Protein AF-0000000084990864 (afdb_homodimer)

Structure (mmCIF, N/CA/C/O backbone):
data_AF-0000000084990864-model_v1
#
loop_
_entity.id
_entity.type
_entity.pdbx_description
1 polymer 'Phospholipase D/Transphosphatidylase-like enzyme'
#
loop_
_atom_site.group_PDB
_atom_site.id
_atom_site.type_symbol
_atom_site.label_atom_id
_atom_site.label_alt_id
_atom_site.label_comp_id
_atom_site.label_asym_id
_atom_site.label_entity_id
_atom_site.label_seq_id
_atom_site.pdbx_PDB_ins_code
_atom_site.Cartn_x
_atom_site.Cartn_y
_atom_site.Cartn_z
_atom_site.occupancy
_atom_site.B_iso_or_equiv
_atom_site.auth_seq_id
_atom_site.auth_comp_id
_atom_site.auth_asym_id
_atom_site.auth_atom_id
_atom_site.pdbx_PDB_model_num
ATOM 1 N N . MET A 1 1 ? 20.703 5.156 -10.234 1 87.62 1 MET A N 1
ATOM 2 C CA . MET A 1 1 ? 19.312 5.258 -9.773 1 87.62 1 MET A CA 1
ATOM 3 C C . MET A 1 1 ? 18.391 5.691 -10.914 1 87.62 1 MET A C 1
ATOM 5 O O . MET A 1 1 ? 18.688 6.656 -11.617 1 87.62 1 MET A O 1
ATOM 9 N N . TYR A 1 2 ? 17.359 4.883 -11.141 1 89.88 2 TYR A N 1
ATOM 10 C CA . TYR A 1 2 ? 16.344 5.211 -12.133 1 89.88 2 TYR A CA 1
ATOM 11 C C . TYR A 1 2 ? 15 5.492 -11.453 1 89.88 2 TYR A C 1
ATOM 13 O O . TYR A 1 2 ? 14.594 4.762 -10.547 1 89.88 2 TYR A O 1
ATOM 21 N N . LEU A 1 3 ? 14.414 6.605 -11.844 1 92.81 3 LEU A N 1
ATOM 22 C CA . LEU A 1 3 ? 13.117 7.008 -11.312 1 92.81 3 LEU A CA 1
ATOM 23 C C . LEU A 1 3 ? 12.141 7.312 -12.445 1 92.81 3 LEU A C 1
ATOM 25 O O . LEU A 1 3 ? 12.438 8.117 -13.336 1 92.81 3 LEU A O 1
ATOM 29 N N . GLY A 1 4 ? 11.008 6.59 -12.461 1 90.5 4 GLY A N 1
ATOM 30 C CA . GLY A 1 4 ? 10.016 6.816 -13.5 1 90.5 4 GLY A CA 1
ATOM 31 C C . GLY A 1 4 ? 9.055 5.652 -13.68 1 90.5 4 GLY A C 1
ATOM 32 O O . GLY A 1 4 ? 9.18 4.633 -13.008 1 90.5 4 GLY A O 1
ATOM 33 N N . LYS A 1 5 ? 8.125 5.852 -14.594 1 90.62 5 LYS A N 1
ATOM 34 C CA . LYS A 1 5 ? 7.227 4.77 -14.984 1 90.62 5 LYS A CA 1
ATOM 35 C C . LYS A 1 5 ? 7.977 3.672 -15.734 1 90.62 5 LYS A C 1
ATOM 37 O O . LYS A 1 5 ? 8.773 3.961 -16.625 1 90.62 5 LYS A O 1
ATOM 42 N N . GLY A 1 6 ? 7.809 2.42 -15.242 1 89.38 6 GLY A N 1
ATOM 43 C CA . GLY A 1 6 ? 8.477 1.312 -15.898 1 89.38 6 GLY A CA 1
ATOM 44 C C . GLY A 1 6 ? 9.93 1.153 -15.477 1 89.38 6 GLY A C 1
ATOM 45 O O . GLY A 1 6 ? 10.664 0.36 -16.062 1 89.38 6 GLY A O 1
ATOM 46 N N . ALA A 1 7 ? 10.328 1.92 -14.508 1 89 7 ALA A N 1
ATOM 47 C CA . ALA A 1 7 ? 11.719 1.875 -14.055 1 89 7 ALA A CA 1
ATOM 48 C C . ALA A 1 7 ? 12.109 0.469 -13.609 1 89 7 ALA A C 1
ATOM 50 O O . ALA A 1 7 ? 13.242 0.03 -13.828 1 89 7 ALA A O 1
ATOM 51 N N . ALA A 1 8 ? 11.172 -0.271 -13.125 1 90.94 8 ALA A N 1
ATOM 52 C CA . ALA A 1 8 ? 11.469 -1.571 -12.523 1 90.94 8 ALA A CA 1
ATOM 53 C C . ALA A 1 8 ? 11.406 -2.682 -13.57 1 90.94 8 ALA A C 1
ATOM 55 O O . ALA A 1 8 ? 11.547 -3.861 -13.242 1 90.94 8 ALA A O 1
ATOM 56 N N . SER A 1 9 ? 11.281 -2.322 -14.859 1 91.5 9 SER A N 1
ATOM 57 C CA . SER A 1 9 ? 11.242 -3.314 -15.93 1 91.5 9 SER A CA 1
ATOM 58 C C . SER A 1 9 ? 12.578 -4.051 -16.047 1 91.5 9 SER A C 1
ATOM 60 O O . SER A 1 9 ? 12.617 -5.191 -16.516 1 91.5 9 SER A O 1
ATOM 62 N N . ILE A 1 10 ? 13.594 -3.439 -15.602 1 93.44 10 ILE A N 1
ATOM 63 C CA . ILE A 1 10 ? 14.922 -4.039 -15.648 1 93.44 10 ILE A CA 1
ATOM 64 C C . ILE A 1 10 ? 14.961 -5.285 -14.773 1 93.44 10 ILE A C 1
ATOM 66 O O . ILE A 1 10 ? 15.68 -6.242 -15.07 1 93.44 10 ILE A O 1
ATOM 70 N N . ILE A 1 11 ? 14.227 -5.281 -13.711 1 95.25 11 ILE A N 1
ATOM 71 C CA . ILE A 1 11 ? 14.164 -6.418 -12.805 1 95.25 11 ILE A CA 1
ATOM 72 C C . ILE A 1 11 ? 13.508 -7.605 -13.5 1 95.25 11 ILE A C 1
ATOM 74 O O . ILE A 1 11 ? 13.984 -8.734 -13.398 1 95.25 11 ILE A O 1
ATOM 78 N N . LEU A 1 12 ? 12.43 -7.301 -14.203 1 95.81 12 LEU A N 1
ATOM 79 C CA . LEU A 1 12 ? 11.727 -8.359 -14.922 1 95.81 12 LEU A CA 1
ATOM 80 C C . LEU A 1 12 ? 12.625 -8.984 -15.984 1 95.81 12 LEU A C 1
ATOM 82 O O . LEU A 1 12 ? 12.633 -10.203 -16.156 1 95.81 12 LEU A O 1
ATOM 86 N N . GLN A 1 13 ? 13.289 -8.141 -16.672 1 96.31 13 GLN A N 1
ATOM 87 C CA . GLN A 1 13 ? 14.219 -8.633 -17.688 1 96.31 13 GLN A CA 1
ATOM 88 C C . GLN A 1 13 ? 15.281 -9.539 -17.062 1 96.31 13 GLN A C 1
ATOM 90 O O . GLN A 1 13 ? 15.617 -10.578 -17.625 1 96.31 13 GLN A O 1
ATOM 95 N N . ALA A 1 14 ? 15.773 -9.133 -15.961 1 97.12 14 ALA A N 1
ATOM 96 C CA . ALA A 1 14 ? 16.766 -9.945 -15.258 1 97.12 14 ALA A CA 1
ATOM 97 C C . ALA A 1 14 ? 16.172 -11.273 -14.805 1 97.12 14 ALA A C 1
ATOM 99 O O . ALA A 1 14 ? 16.828 -12.312 -14.883 1 97.12 14 ALA A O 1
ATOM 100 N N . LEU A 1 15 ? 14.969 -11.273 -14.344 1 97.88 15 LEU A N 1
ATOM 101 C CA . LEU A 1 15 ? 14.305 -12.484 -13.891 1 97.88 15 LEU A CA 1
ATOM 102 C C . LEU A 1 15 ? 14.133 -13.484 -15.031 1 97.88 15 LEU A C 1
ATOM 104 O O . LEU A 1 15 ? 14.375 -14.68 -14.859 1 97.88 15 LEU A O 1
ATOM 108 N N . HIS A 1 16 ? 13.773 -12.938 -16.141 1 97.5 16 HIS A N 1
ATOM 109 C CA . HIS A 1 16 ? 13.609 -13.789 -17.312 1 97.5 16 HIS A CA 1
ATOM 110 C C . HIS A 1 16 ? 14.938 -14.43 -17.719 1 97.5 16 HIS A C 1
ATOM 112 O O . HIS A 1 16 ? 14.961 -15.562 -18.203 1 97.5 16 HIS A O 1
ATOM 118 N N . GLY A 1 17 ? 15.93 -13.734 -17.484 1 97.44 17 GLY A N 1
ATOM 119 C CA . GLY A 1 17 ? 17.234 -14.211 -17.906 1 97.44 17 GLY A CA 1
ATOM 120 C C . GLY A 1 17 ? 17.984 -14.953 -16.812 1 97.44 17 GLY A C 1
ATOM 121 O O . GLY A 1 17 ? 19.125 -15.359 -17.016 1 97.44 17 GLY A O 1
ATOM 122 N N . ALA A 1 18 ? 17.391 -15.164 -15.719 1 98.12 18 ALA A N 1
ATOM 123 C CA . ALA A 1 18 ? 18.062 -15.781 -14.578 1 98.12 18 ALA A CA 1
ATOM 124 C C . ALA A 1 18 ? 18.516 -17.203 -14.914 1 98.12 18 ALA A C 1
ATOM 126 O O . ALA A 1 18 ? 17.75 -17.984 -15.484 1 98.12 18 ALA A O 1
ATOM 127 N N . ARG A 1 19 ? 19.734 -17.641 -14.5 1 97.56 19 ARG A N 1
ATOM 128 C CA . ARG A 1 19 ? 20.266 -18.953 -14.828 1 97.56 19 ARG A CA 1
ATOM 129 C C . ARG A 1 19 ? 20.703 -19.703 -13.578 1 97.56 19 ARG A C 1
ATOM 131 O O . ARG A 1 19 ? 20.75 -20.938 -13.562 1 97.56 19 ARG A O 1
ATOM 138 N N . GLU A 1 20 ? 21.031 -18.953 -12.516 1 97.81 20 GLU A N 1
ATOM 139 C CA . GLU A 1 20 ? 21.609 -19.609 -11.352 1 97.81 20 GLU A CA 1
ATOM 140 C C . GLU A 1 20 ? 20.719 -19.453 -10.125 1 97.81 20 GLU A C 1
ATOM 142 O O . GLU A 1 20 ? 20.312 -20.453 -9.531 1 97.81 20 GLU A O 1
ATOM 147 N N . ARG A 1 21 ? 20.469 -18.141 -9.742 1 97.94 21 ARG A N 1
ATOM 148 C CA . ARG A 1 21 ? 19.734 -17.969 -8.5 1 97.94 21 ARG A CA 1
ATOM 149 C C . ARG A 1 21 ? 18.891 -16.703 -8.531 1 97.94 21 ARG A C 1
ATOM 151 O O . ARG A 1 21 ? 19.266 -15.727 -9.188 1 97.94 21 ARG A O 1
ATOM 158 N N . ILE A 1 22 ? 17.812 -16.766 -7.863 1 98.31 22 ILE A N 1
ATOM 159 C CA . ILE A 1 22 ? 16.922 -15.641 -7.598 1 98.31 22 ILE A CA 1
ATOM 160 C C . ILE A 1 22 ? 16.625 -15.562 -6.102 1 98.31 22 ILE A C 1
ATOM 162 O O . ILE A 1 22 ? 16.172 -16.531 -5.5 1 98.31 22 ILE A O 1
ATOM 166 N N . VAL A 1 23 ? 16.953 -14.492 -5.473 1 97.56 23 VAL A N 1
ATOM 167 C CA . VAL A 1 23 ? 16.578 -14.203 -4.094 1 97.56 23 VAL A CA 1
ATOM 168 C C . VAL A 1 23 ? 15.867 -12.852 -4.02 1 97.56 23 VAL A C 1
ATOM 170 O O . VAL A 1 23 ? 16.422 -11.828 -4.426 1 97.56 23 VAL A O 1
ATOM 173 N N . LEU A 1 24 ? 14.633 -12.914 -3.516 1 97.19 24 LEU A N 1
ATOM 174 C CA . LEU A 1 24 ? 13.961 -11.617 -3.527 1 97.19 24 LEU A CA 1
ATOM 175 C C . LEU A 1 24 ? 13.039 -11.469 -2.32 1 97.19 24 LEU A C 1
ATOM 177 O O . LEU A 1 24 ? 12.68 -12.469 -1.689 1 97.19 24 LEU A O 1
ATOM 181 N N . SER A 1 25 ? 12.75 -10.273 -1.957 1 96.94 25 SER A N 1
ATOM 182 C CA . SER A 1 25 ? 11.75 -9.875 -0.973 1 96.94 25 SER A CA 1
ATOM 183 C C . SER A 1 25 ? 10.75 -8.891 -1.572 1 96.94 25 SER A C 1
ATOM 185 O O . SER A 1 25 ? 11.141 -7.879 -2.162 1 96.94 25 SER A O 1
ATOM 187 N N . SER A 1 26 ? 9.547 -9.203 -1.55 1 97.62 26 SER A N 1
ATOM 188 C CA . SER A 1 26 ? 8.453 -8.352 -2.004 1 97.62 26 SER A CA 1
ATOM 189 C C . SER A 1 26 ? 7.16 -8.672 -1.256 1 97.62 26 SER A C 1
ATOM 191 O O . SER A 1 26 ? 6.715 -9.82 -1.238 1 97.62 26 SER A O 1
ATOM 193 N N . PRO A 1 27 ? 6.578 -7.707 -0.682 1 97.06 27 PRO A N 1
ATOM 194 C CA . PRO A 1 27 ? 5.352 -8 0.062 1 97.06 27 PRO A CA 1
ATOM 195 C C . PRO A 1 27 ? 4.219 -8.492 -0.837 1 97.06 27 PRO A C 1
ATOM 197 O O . PRO A 1 27 ? 3.418 -9.336 -0.424 1 97.06 27 PRO A O 1
ATOM 200 N N . TRP A 1 28 ? 4.148 -7.945 -2.07 1 97.69 28 TRP A N 1
ATOM 201 C CA . TRP A 1 28 ? 3.143 -8.375 -3.035 1 97.69 28 TRP A CA 1
ATOM 202 C C . TRP A 1 28 ? 3.801 -8.961 -4.285 1 97.69 28 TRP A C 1
ATOM 204 O O . TRP A 1 28 ? 4.75 -8.375 -4.816 1 97.69 28 TRP A O 1
ATOM 214 N N . ILE A 1 29 ? 3.268 -10.07 -4.629 1 98.12 29 ILE A N 1
ATOM 215 C CA . ILE A 1 29 ? 3.695 -10.711 -5.867 1 98.12 29 ILE A CA 1
ATOM 216 C C . ILE A 1 29 ? 2.475 -11.094 -6.703 1 98.12 29 ILE A C 1
ATOM 218 O O . ILE A 1 29 ? 1.556 -11.75 -6.207 1 98.12 29 ILE A O 1
ATOM 222 N N . GLY A 1 30 ? 2.484 -10.664 -7.938 1 97.5 30 GLY A N 1
ATOM 223 C CA . GLY A 1 30 ? 1.369 -10.977 -8.82 1 97.5 30 GLY A CA 1
ATOM 224 C C . GLY A 1 30 ? 1.389 -12.406 -9.328 1 97.5 30 GLY A C 1
ATOM 225 O O . GLY A 1 30 ? 2.43 -13.062 -9.297 1 97.5 30 GLY A O 1
ATOM 226 N N . LYS A 1 31 ? 0.261 -12.844 -9.797 1 96.81 31 LYS A N 1
ATOM 227 C CA . LYS A 1 31 ? 0.092 -14.219 -10.258 1 96.81 31 LYS A CA 1
ATOM 228 C C . LYS A 1 31 ? 1.044 -14.539 -11.406 1 96.81 31 LYS A C 1
ATOM 230 O O . LYS A 1 31 ? 1.654 -15.609 -11.43 1 96.81 31 LYS A O 1
ATOM 235 N N . ARG A 1 32 ? 1.196 -13.664 -12.297 1 96.75 32 ARG A N 1
ATOM 236 C CA . ARG A 1 32 ? 2.074 -13.836 -13.445 1 96.75 32 ARG A CA 1
ATOM 237 C C . ARG A 1 32 ? 3.514 -14.086 -13.008 1 96.75 32 ARG A C 1
ATOM 239 O O . ARG A 1 32 ? 4.219 -14.906 -13.609 1 96.75 32 ARG A O 1
ATOM 246 N N . TYR A 1 33 ? 3.877 -13.445 -12.031 1 97.81 33 TYR A N 1
ATOM 247 C CA . TYR A 1 33 ? 5.266 -13.523 -11.586 1 97.81 33 TYR A CA 1
ATOM 248 C C . TYR A 1 33 ? 5.484 -14.742 -10.695 1 97.81 33 TYR A C 1
ATOM 250 O O . TYR A 1 33 ? 6.59 -15.281 -10.633 1 97.81 33 TYR A O 1
ATOM 258 N N . VAL A 1 34 ? 4.406 -15.133 -10.023 1 97.75 34 VAL A N 1
ATOM 259 C CA . VAL A 1 34 ? 4.461 -16.422 -9.328 1 97.75 34 VAL A CA 1
ATOM 260 C C . VAL A 1 34 ? 4.766 -17.531 -10.328 1 97.75 34 VAL A C 1
ATOM 262 O O . VAL A 1 34 ? 5.641 -18.359 -10.086 1 97.75 34 VAL A O 1
ATOM 265 N N . GLU A 1 35 ? 4.082 -17.516 -11.43 1 97.38 35 GLU A N 1
ATOM 266 C CA . GLU A 1 35 ? 4.281 -18.516 -12.477 1 97.38 35 GLU A CA 1
ATOM 267 C C . GLU A 1 35 ? 5.699 -18.453 -13.039 1 97.38 35 GLU A C 1
ATOM 269 O O . GLU A 1 35 ? 6.316 -19.484 -13.297 1 97.38 35 GLU A O 1
ATOM 274 N N . LEU A 1 36 ? 6.129 -17.297 -13.188 1 98 36 LEU A N 1
ATOM 275 C CA . LEU A 1 36 ? 7.488 -17.094 -13.695 1 98 36 LEU A CA 1
ATOM 276 C C . LEU A 1 36 ? 8.508 -17.719 -12.742 1 98 36 LEU A C 1
ATOM 278 O O . LEU A 1 36 ? 9.43 -18.406 -13.18 1 98 36 LEU A O 1
ATOM 282 N N . LEU A 1 37 ? 8.375 -17.453 -11.5 1 98.38 37 LEU A N 1
ATOM 283 C CA . LEU A 1 37 ? 9.312 -17.953 -10.5 1 98.38 37 LEU A CA 1
ATOM 284 C C . LEU A 1 37 ? 9.266 -19.484 -10.438 1 98.38 37 LEU A C 1
ATOM 286 O O . LEU A 1 37 ? 10.305 -20.141 -10.289 1 98.38 37 LEU A O 1
ATOM 290 N N . VAL A 1 38 ? 8.062 -20.016 -10.539 1 98 38 VAL A N 1
ATOM 291 C CA . VAL A 1 38 ? 7.902 -21.469 -10.562 1 98 38 VAL A CA 1
ATOM 292 C C . VAL A 1 38 ? 8.609 -22.047 -11.781 1 98 38 VAL A C 1
ATOM 294 O O . VAL A 1 38 ? 9.328 -23.047 -11.68 1 98 38 VAL A O 1
ATOM 297 N N . GLU A 1 39 ? 8.43 -21.453 -12.898 1 97.94 39 GLU A N 1
ATOM 298 C CA . GLU A 1 39 ? 9.07 -21.906 -14.133 1 97.94 39 GLU A CA 1
ATOM 299 C C . GLU A 1 39 ? 10.594 -21.875 -14.008 1 97.94 39 GLU A C 1
ATOM 301 O O . GLU A 1 39 ? 11.273 -22.797 -14.461 1 97.94 39 GLU A O 1
ATOM 306 N N . LYS A 1 40 ? 11.086 -20.844 -13.438 1 98.38 40 LYS A N 1
ATOM 307 C CA . LYS A 1 40 ? 12.531 -20.734 -13.25 1 98.38 40 LYS A CA 1
ATOM 308 C C . LYS A 1 40 ? 13.047 -21.828 -12.312 1 98.38 40 LYS A C 1
ATOM 310 O O . LYS A 1 40 ? 14.102 -22.422 -12.562 1 98.38 40 LYS A O 1
ATOM 315 N N . ALA A 1 41 ? 12.336 -22.078 -11.281 1 98.19 41 ALA A N 1
ATOM 316 C CA . ALA A 1 41 ? 12.719 -23.141 -10.359 1 98.19 41 ALA A CA 1
ATOM 317 C C . ALA A 1 41 ? 12.75 -24.5 -11.078 1 98.19 41 ALA A C 1
ATOM 319 O O . ALA A 1 41 ? 13.656 -25.297 -10.852 1 98.19 41 ALA A O 1
ATOM 320 N N . LEU A 1 42 ? 11.797 -24.703 -11.906 1 97.62 42 LEU A N 1
ATOM 321 C CA . LEU A 1 42 ? 11.711 -25.953 -12.664 1 97.62 42 LEU A CA 1
ATOM 322 C C . LEU A 1 42 ? 12.859 -26.062 -13.656 1 97.62 42 LEU A C 1
ATOM 324 O O . LEU A 1 42 ? 13.266 -27.172 -14.008 1 97.62 42 LEU A O 1
ATOM 328 N N . SER A 1 43 ? 13.359 -24.953 -14.055 1 97.44 43 SER A N 1
ATOM 329 C CA . SER A 1 43 ? 14.477 -24.953 -15.008 1 97.44 43 SER A CA 1
ATOM 330 C C . SER A 1 43 ? 15.805 -25.156 -14.297 1 97.44 43 SER A C 1
ATOM 332 O O . SER A 1 43 ? 16.859 -25.188 -14.938 1 97.44 43 SER A O 1
ATOM 334 N N . GLY A 1 44 ? 15.766 -25.188 -12.992 1 97.25 44 GLY A N 1
ATOM 335 C CA . GLY A 1 44 ? 16.969 -25.484 -12.242 1 97.25 44 GLY A CA 1
ATOM 336 C C . GLY A 1 44 ? 17.531 -24.281 -11.5 1 97.25 44 GLY A C 1
ATOM 337 O O . GLY A 1 44 ? 18.594 -24.375 -10.875 1 97.25 44 GLY A O 1
ATOM 338 N N . VAL A 1 45 ? 16.906 -23.125 -11.562 1 98.25 45 VAL A N 1
ATOM 339 C CA . VAL A 1 45 ? 17.328 -21.922 -10.859 1 98.25 45 VAL A CA 1
ATOM 340 C C . VAL A 1 45 ? 16.938 -22.016 -9.391 1 98.25 45 VAL A C 1
ATOM 342 O O . VAL A 1 45 ? 15.828 -22.438 -9.055 1 98.25 45 VAL A O 1
ATOM 345 N N . SER A 1 46 ? 17.859 -21.703 -8.484 1 98.06 46 SER A N 1
ATOM 346 C CA . SER A 1 46 ? 17.531 -21.641 -7.062 1 98.06 46 SER A CA 1
ATOM 347 C C . SER A 1 46 ? 16.734 -20.391 -6.723 1 98.06 46 SER A C 1
ATOM 349 O O . SER A 1 46 ? 17.25 -19.281 -6.84 1 98.06 46 SER A O 1
ATOM 351 N N . VAL A 1 47 ? 15.531 -20.578 -6.273 1 98.25 47 VAL A N 1
ATOM 352 C CA . VAL A 1 47 ? 14.641 -19.438 -6.043 1 98.25 47 VAL A CA 1
ATOM 353 C C . VAL A 1 47 ? 14.289 -19.344 -4.559 1 98.25 47 VAL A C 1
ATOM 355 O O . VAL A 1 47 ? 13.797 -20.312 -3.973 1 98.25 47 VAL A O 1
ATOM 358 N N . THR A 1 48 ? 14.602 -18.266 -3.932 1 96.69 48 THR A N 1
ATOM 359 C CA . THR A 1 48 ? 14.203 -17.969 -2.561 1 96.69 48 THR A CA 1
ATOM 360 C C . THR A 1 48 ? 13.383 -16.672 -2.502 1 96.69 48 THR A C 1
ATOM 362 O O . THR A 1 48 ? 13.852 -15.617 -2.934 1 96.69 48 THR A O 1
ATOM 365 N N . VAL A 1 49 ? 12.203 -16.812 -1.908 1 97.19 49 VAL A N 1
ATOM 366 C CA . VAL A 1 49 ? 11.305 -15.664 -1.916 1 97.19 49 VAL A CA 1
ATOM 367 C C . VAL A 1 49 ? 10.828 -15.367 -0.495 1 97.19 49 VAL A C 1
ATOM 369 O O . VAL A 1 49 ? 10.477 -16.281 0.249 1 97.19 49 VAL A O 1
ATOM 372 N N . ILE A 1 50 ? 10.906 -14.141 -0.118 1 95.31 50 ILE A N 1
ATOM 373 C CA . ILE A 1 50 ? 10.273 -13.648 1.1 1 95.31 50 ILE A CA 1
ATOM 374 C C . ILE A 1 50 ? 9.078 -12.766 0.739 1 95.31 50 ILE A C 1
ATOM 376 O O . ILE A 1 50 ? 9.227 -11.773 0.017 1 95.31 50 ILE A O 1
ATOM 380 N N . THR A 1 51 ? 7.902 -13.125 1.226 1 96.81 51 THR A N 1
ATOM 381 C CA . THR A 1 51 ? 6.707 -12.352 0.917 1 96.81 51 THR A CA 1
ATOM 382 C C . THR A 1 51 ? 5.738 -12.352 2.098 1 96.81 51 THR A C 1
ATOM 384 O O . THR A 1 51 ? 6.047 -12.906 3.154 1 96.81 51 THR A O 1
ATOM 387 N N . MET A 1 52 ? 4.676 -11.609 1.931 1 96.81 52 MET A N 1
ATOM 388 C CA . MET A 1 52 ? 3.721 -11.445 3.021 1 96.81 52 MET A CA 1
ATOM 389 C C . MET A 1 52 ? 2.508 -12.352 2.82 1 96.81 52 MET A C 1
ATOM 391 O O . MET A 1 52 ? 2.141 -12.664 1.687 1 96.81 52 MET A O 1
ATOM 395 N N . ASP A 1 53 ? 1.927 -12.734 3.926 1 95.25 53 ASP A N 1
ATOM 396 C CA . ASP A 1 53 ? 0.669 -13.477 3.893 1 95.25 53 ASP A CA 1
ATOM 397 C C . ASP A 1 53 ? -0.527 -12.523 3.896 1 95.25 53 ASP A C 1
ATOM 399 O O . ASP A 1 53 ? -1.124 -12.273 4.945 1 95.25 53 ASP A O 1
ATOM 403 N N . LEU A 1 54 ? -0.793 -12.047 2.74 1 94.88 54 LEU A N 1
ATOM 404 C CA . LEU A 1 54 ? -1.901 -11.117 2.57 1 94.88 54 LEU A CA 1
ATOM 405 C C . LEU A 1 54 ? -2.949 -11.68 1.618 1 94.88 54 LEU A C 1
ATOM 407 O O . LEU A 1 54 ? -2.619 -12.445 0.71 1 94.88 54 LEU A O 1
ATOM 411 N N . SER A 1 55 ? -4.215 -11.297 1.797 1 93.69 55 SER A N 1
ATOM 412 C CA . SER A 1 55 ? -5.316 -11.828 0.999 1 93.69 55 SER A CA 1
ATOM 413 C C . SER A 1 55 ? -5.195 -11.406 -0.461 1 93.69 55 SER A C 1
ATOM 415 O O . SER A 1 55 ? -5.613 -12.133 -1.361 1 93.69 55 SER A O 1
ATOM 417 N N . ASP A 1 56 ? -4.613 -10.219 -0.689 1 94.12 56 ASP A N 1
ATOM 418 C CA . ASP A 1 56 ? -4.516 -9.703 -2.051 1 94.12 56 ASP A CA 1
ATOM 419 C C . ASP A 1 56 ? -3.135 -9.977 -2.645 1 94.12 56 ASP A C 1
ATOM 421 O O . ASP A 1 56 ? -2.732 -9.336 -3.615 1 94.12 56 ASP A O 1
ATOM 425 N N . ASN A 1 57 ? -2.381 -10.898 -2.037 1 96.56 57 ASN A N 1
ATOM 426 C CA . ASN A 1 57 ? -1.04 -11.266 -2.482 1 96.56 57 ASN A CA 1
ATOM 427 C C . ASN A 1 57 ? -0.997 -12.68 -3.041 1 96.56 57 ASN A C 1
ATOM 429 O O . ASN A 1 57 ? -1.152 -13.648 -2.295 1 96.56 57 ASN A O 1
ATOM 433 N N . ASP A 1 58 ? -0.622 -12.82 -4.266 1 96.56 58 ASP A N 1
ATOM 434 C CA . ASP A 1 58 ? -0.558 -14.133 -4.895 1 96.56 58 ASP A CA 1
ATOM 435 C C . ASP A 1 58 ? 0.75 -14.844 -4.551 1 96.56 58 ASP A C 1
ATOM 437 O O . ASP A 1 58 ? 0.9 -16.047 -4.809 1 96.56 58 ASP A O 1
ATOM 441 N N . GLY A 1 59 ? 1.633 -14.031 -3.92 1 94.56 59 GLY A N 1
ATOM 442 C CA . GLY A 1 59 ? 2.906 -14.625 -3.543 1 94.56 59 GLY A CA 1
ATOM 443 C C . GLY A 1 59 ? 2.76 -15.781 -2.564 1 94.56 59 GLY A C 1
ATOM 444 O O . GLY A 1 59 ? 3.656 -16.609 -2.449 1 94.56 59 GLY A O 1
ATOM 445 N N . ARG A 1 60 ? 1.658 -15.836 -1.909 1 92.12 60 ARG A N 1
ATOM 446 C CA . ARG A 1 60 ? 1.437 -16.891 -0.928 1 92.12 60 ARG A CA 1
ATOM 447 C C . ARG A 1 60 ? 1.312 -18.25 -1.607 1 92.12 60 ARG A C 1
ATOM 449 O O . ARG A 1 60 ? 1.554 -19.297 -0.984 1 92.12 60 ARG A O 1
ATOM 456 N N . LEU A 1 61 ? 0.984 -18.312 -2.873 1 94.81 61 LEU A N 1
ATOM 457 C CA . LEU A 1 61 ? 0.828 -19.531 -3.637 1 94.81 61 LEU A CA 1
ATOM 458 C C . LEU A 1 61 ? 2.166 -20.25 -3.795 1 94.81 61 LEU A C 1
ATOM 460 O O . LEU A 1 61 ? 2.205 -21.453 -4.078 1 94.81 61 LEU A O 1
ATOM 464 N N . LEU A 1 62 ? 3.225 -19.484 -3.611 1 95.56 62 LEU A N 1
ATOM 465 C CA . LEU A 1 62 ? 4.555 -20.047 -3.793 1 95.56 62 LEU A CA 1
ATOM 466 C C . LEU A 1 62 ? 4.867 -21.062 -2.695 1 95.56 62 LEU A C 1
ATOM 468 O O . LEU A 1 62 ? 5.617 -22.016 -2.92 1 95.56 62 LEU A O 1
ATOM 472 N N . ALA A 1 63 ? 4.312 -20.844 -1.573 1 92.31 63 ALA A N 1
ATOM 473 C CA . ALA A 1 63 ? 4.566 -21.719 -0.433 1 92.31 63 ALA A CA 1
ATOM 474 C C . ALA A 1 63 ? 4.094 -23.141 -0.717 1 92.31 63 ALA A C 1
ATOM 476 O O . ALA A 1 63 ? 4.742 -24.109 -0.32 1 92.31 63 ALA A O 1
ATOM 477 N N . ASN A 1 64 ? 3.027 -23.312 -1.459 1 92.25 64 ASN A N 1
ATOM 478 C CA . ASN A 1 64 ? 2.465 -24.625 -1.73 1 92.25 64 ASN A CA 1
ATOM 479 C C . ASN A 1 64 ? 2.584 -25 -3.207 1 92.25 64 ASN A C 1
ATOM 481 O O . ASN A 1 64 ? 1.849 -25.859 -3.699 1 92.25 64 ASN A O 1
ATOM 485 N N . ALA A 1 65 ? 3.475 -24.297 -3.811 1 94.5 65 ALA A N 1
ATOM 486 C CA . ALA A 1 65 ? 3.598 -24.516 -5.25 1 94.5 65 ALA A CA 1
ATOM 487 C C . ALA A 1 65 ? 4.004 -25.953 -5.555 1 94.5 65 ALA A C 1
ATOM 489 O O . ALA A 1 65 ? 3.459 -26.578 -6.465 1 94.5 65 ALA A O 1
ATOM 490 N N . ALA A 1 66 ? 4.941 -26.516 -4.789 1 94.19 66 ALA A N 1
ATOM 491 C CA . ALA A 1 66 ? 5.414 -27.875 -5.012 1 94.19 66 ALA A CA 1
ATOM 492 C C . ALA A 1 66 ? 4.297 -28.891 -4.789 1 94.19 66 ALA A C 1
ATOM 494 O O . ALA A 1 66 ? 4.156 -29.844 -5.555 1 94.19 66 ALA A O 1
ATOM 495 N N . ASP A 1 67 ? 3.434 -28.672 -3.848 1 93.44 67 ASP A N 1
ATOM 496 C CA . ASP A 1 67 ? 2.391 -29.625 -3.48 1 93.44 67 ASP A CA 1
ATOM 497 C C . ASP A 1 67 ? 1.216 -29.547 -4.453 1 93.44 67 ASP A C 1
ATOM 499 O O . ASP A 1 67 ? 0.538 -30.547 -4.688 1 93.44 67 ASP A O 1
ATOM 503 N N . THR A 1 68 ? 1.013 -28.484 -5.008 1 94.5 68 THR A N 1
ATOM 504 C CA . THR A 1 68 ? -0.191 -28.297 -5.812 1 94.5 68 THR A CA 1
ATOM 505 C C . THR A 1 68 ? 0.137 -28.375 -7.301 1 94.5 68 THR A C 1
ATOM 507 O O . THR A 1 68 ? -0.765 -28.469 -8.141 1 94.5 68 THR A O 1
ATOM 510 N N . TYR A 1 69 ? 1.356 -28.406 -7.613 1 95.81 69 TYR A N 1
ATOM 511 C CA . TYR A 1 69 ? 1.738 -28.375 -9.023 1 95.81 69 TYR A CA 1
ATOM 512 C C . TYR A 1 69 ? 1.191 -29.594 -9.758 1 95.81 69 TYR A C 1
ATOM 514 O O . TYR A 1 69 ? 1.352 -30.734 -9.305 1 95.81 69 TYR A O 1
ATOM 522 N N . GLY A 1 70 ? 0.469 -29.375 -10.953 1 95.06 70 GLY A N 1
ATOM 523 C CA . GLY A 1 70 ? -0.011 -30.438 -11.828 1 95.06 70 GLY A CA 1
ATOM 524 C C . GLY A 1 70 ? -1.251 -31.125 -11.297 1 95.06 70 GLY A C 1
ATOM 525 O O . GLY A 1 70 ? -1.695 -32.125 -11.867 1 95.06 70 GLY A O 1
ATOM 526 N N . GLU A 1 71 ? -1.762 -30.688 -10.172 1 94.44 71 GLU A N 1
ATOM 527 C CA . GLU A 1 71 ? -2.924 -31.328 -9.57 1 94.44 71 GLU A CA 1
ATOM 528 C C . GLU A 1 71 ? -4.121 -31.312 -10.516 1 94.44 71 GLU A C 1
ATOM 530 O O . GLU A 1 71 ? -4.887 -32.281 -10.578 1 94.44 71 GLU A O 1
ATOM 535 N N . GLU A 1 72 ? -4.234 -30.266 -11.133 1 94.31 72 GLU A N 1
ATOM 536 C CA . GLU A 1 72 ? -5.363 -30.156 -12.047 1 94.31 72 GLU A CA 1
ATOM 537 C C . GLU A 1 72 ? -5.258 -31.188 -13.172 1 94.31 72 GLU A C 1
ATOM 539 O O . GLU A 1 72 ? -6.246 -31.828 -13.523 1 94.31 72 GLU A O 1
ATOM 544 N N . GLU A 1 73 ? -4.137 -31.312 -13.75 1 94.69 73 GLU A N 1
ATOM 545 C CA . GLU A 1 73 ? -3.926 -32.281 -14.812 1 94.69 73 GLU A CA 1
ATOM 546 C C . GLU A 1 73 ? -4.156 -33.719 -14.32 1 94.69 73 GLU A C 1
ATOM 548 O O . GLU A 1 73 ? -4.828 -34.5 -14.984 1 94.69 73 GLU A O 1
ATOM 553 N N . VAL A 1 74 ? -3.648 -34.031 -13.18 1 96.44 74 VAL A N 1
ATOM 554 C CA . VAL A 1 74 ? -3.818 -35.344 -12.609 1 96.44 74 VAL A CA 1
ATOM 555 C C . VAL A 1 74 ? -5.297 -35.594 -12.32 1 96.44 74 VAL A C 1
ATOM 557 O O . VAL A 1 74 ? -5.812 -36.688 -12.602 1 96.44 74 VAL A O 1
ATOM 560 N N . SER A 1 75 ? -5.949 -34.656 -11.844 1 96.62 75 SER A N 1
ATOM 561 C CA . SER A 1 75 ? -7.375 -34.781 -11.555 1 96.62 75 SER A CA 1
ATOM 562 C C . SER A 1 75 ? -8.18 -35.031 -12.82 1 96.62 75 SER A C 1
ATOM 564 O O . SER A 1 75 ? -9.094 -35.844 -12.844 1 96.62 75 SER A O 1
ATOM 566 N N . LYS A 1 76 ? -7.918 -34.312 -13.828 1 96.69 76 LYS A N 1
ATOM 567 C CA . LYS A 1 76 ? -8.609 -34.469 -15.102 1 96.69 76 LYS A CA 1
ATOM 568 C C . LYS A 1 76 ? -8.438 -35.875 -15.656 1 96.69 76 LYS A C 1
ATOM 570 O O . LYS A 1 76 ? -9.414 -36.5 -16.078 1 96.69 76 LYS A O 1
ATOM 575 N N . ARG A 1 77 ? -7.227 -36.344 -15.555 1 96.5 77 ARG A N 1
ATOM 576 C CA . ARG A 1 77 ? -6.949 -37.688 -16.047 1 96.5 77 ARG A CA 1
ATOM 577 C C . ARG A 1 77 ? -7.605 -38.75 -15.172 1 96.5 77 ARG A C 1
ATOM 579 O O . ARG A 1 77 ? -8.062 -39.781 -15.664 1 96.5 77 ARG A O 1
ATOM 586 N N . SER A 1 78 ? -7.664 -38.469 -13.93 1 96.81 78 SER A N 1
ATOM 587 C CA . SER A 1 78 ? -8.336 -39.375 -13.008 1 96.81 78 SER A CA 1
ATOM 588 C C . SER A 1 78 ? -9.836 -39.438 -13.289 1 96.81 78 SER A C 1
ATOM 590 O O . SER A 1 78 ? -10.43 -40.531 -13.234 1 96.81 78 SER A O 1
ATOM 592 N N . ARG A 1 79 ? -10.438 -38.406 -13.648 1 95.81 79 ARG A N 1
ATOM 593 C CA . ARG A 1 79 ? -11.859 -38.375 -13.984 1 95.81 79 ARG A CA 1
ATOM 594 C C . ARG A 1 79 ? -12.133 -39.188 -15.258 1 95.81 79 ARG A C 1
ATOM 596 O O . ARG A 1 79 ? -13.156 -39.875 -15.367 1 95.81 79 ARG A O 1
ATOM 603 N N . GLU A 1 80 ? -11.164 -39.031 -16.125 1 96.81 80 GLU A N 1
ATOM 604 C CA . GLU A 1 80 ? -11.297 -39.781 -17.359 1 96.81 80 GLU A CA 1
ATOM 605 C C . GLU A 1 80 ? -11.258 -41.281 -17.094 1 96.81 80 GLU A C 1
ATOM 607 O O . GLU A 1 80 ? -12.062 -42.031 -17.641 1 96.81 80 GLU A O 1
ATOM 612 N N . VAL A 1 81 ? -10.344 -41.688 -16.281 1 97.62 81 VAL A N 1
ATOM 613 C CA . VAL A 1 81 ? -10.242 -43.094 -15.922 1 97.62 81 VAL A CA 1
ATOM 614 C C . VAL A 1 81 ? -11.516 -43.562 -15.211 1 97.62 81 VAL A C 1
ATOM 616 O O . VAL A 1 81 ? -12.047 -44.625 -15.484 1 97.62 81 VAL A O 1
ATOM 619 N N . ALA A 1 82 ? -12.023 -42.688 -14.398 1 97.06 82 ALA A N 1
ATOM 620 C CA . ALA A 1 82 ? -13.258 -43 -13.688 1 97.06 82 ALA A CA 1
ATOM 621 C C . ALA A 1 82 ? -14.43 -43.156 -14.656 1 97.06 82 ALA A C 1
ATOM 623 O O . ALA A 1 82 ? -15.258 -44.062 -14.5 1 97.06 82 ALA A O 1
ATOM 624 N N . ARG A 1 83 ? -14.492 -42.281 -15.602 1 97.31 83 ARG A N 1
ATOM 625 C CA . ARG A 1 83 ? -15.555 -42.344 -16.609 1 97.31 83 ARG A CA 1
ATOM 626 C C . ARG A 1 83 ? -15.484 -43.656 -17.406 1 97.31 83 ARG A C 1
ATOM 628 O O . ARG A 1 83 ? -16.5 -44.312 -17.594 1 97.31 83 ARG A O 1
ATOM 635 N N . LEU A 1 84 ? -14.32 -44 -17.781 1 96.56 84 LEU A N 1
ATOM 636 C CA . LEU A 1 84 ? -14.133 -45.219 -18.562 1 96.56 84 LEU A CA 1
ATOM 637 C C . LEU A 1 84 ? -14.414 -46.469 -17.719 1 96.56 84 LEU A C 1
ATOM 639 O O . LEU A 1 84 ? -14.945 -47.438 -18.219 1 96.56 84 LEU A O 1
ATOM 643 N N . ARG A 1 85 ? -14.102 -46.406 -16.438 1 96.44 85 ARG A N 1
ATOM 644 C CA . ARG A 1 85 ? -14.422 -47.5 -15.539 1 96.44 85 ARG A CA 1
ATOM 645 C C . ARG A 1 85 ? -15.93 -47.688 -15.414 1 96.44 85 ARG A C 1
ATOM 647 O O . ARG A 1 85 ? -16.438 -48.812 -15.406 1 96.44 85 ARG A O 1
ATOM 654 N N . ALA A 1 86 ? -16.609 -46.594 -15.359 1 96.25 86 ALA A N 1
ATOM 655 C CA . ALA A 1 86 ? -18.078 -46.625 -15.305 1 96.25 86 ALA A CA 1
ATOM 656 C C . ALA A 1 86 ? -18.656 -47.188 -16.609 1 96.25 86 ALA A C 1
ATOM 658 O O . ALA A 1 86 ? -19.594 -47.969 -16.578 1 96.25 86 ALA A O 1
ATOM 659 N N . GLU A 1 87 ? -18.078 -46.75 -17.672 1 95 87 GLU A N 1
ATOM 660 C CA . GLU A 1 87 ? -18.516 -47.25 -18.969 1 95 87 GLU A CA 1
ATOM 661 C C . GLU A 1 87 ? -18.297 -48.75 -19.094 1 95 87 GLU A C 1
ATOM 663 O O . GLU A 1 87 ? -19.125 -49.469 -19.656 1 95 87 GLU A O 1
ATOM 668 N N . LEU A 1 88 ? -17.188 -49.188 -18.594 1 95.06 88 LEU A N 1
ATOM 669 C CA . LEU A 1 88 ? -16.875 -50.594 -18.625 1 95.06 88 LEU A CA 1
ATOM 670 C C . LEU A 1 88 ? -17.875 -51.375 -17.781 1 95.06 88 LEU A C 1
ATOM 672 O O . LEU A 1 88 ? -18.359 -52.438 -18.203 1 95.06 88 LEU A O 1
ATOM 676 N N . ARG A 1 89 ? -18.234 -50.844 -16.625 1 93.69 89 ARG A N 1
ATOM 677 C CA . ARG A 1 89 ? -19.219 -51.5 -15.766 1 93.69 89 ARG A CA 1
ATOM 678 C C . ARG A 1 89 ? -20.578 -51.594 -16.453 1 93.69 89 ARG A C 1
ATOM 680 O O . ARG A 1 89 ? -21.234 -52.625 -16.406 1 93.69 89 ARG A O 1
ATOM 687 N N . ARG A 1 90 ? -20.875 -50.562 -17.156 1 92 90 ARG A N 1
ATOM 688 C CA . ARG A 1 90 ? -22.141 -50.531 -17.875 1 92 90 ARG A CA 1
ATOM 689 C C . ARG A 1 90 ? -22.141 -51.562 -19.016 1 92 90 ARG A C 1
ATOM 691 O O . ARG A 1 90 ? -23.141 -52.25 -19.219 1 92 90 ARG A O 1
ATOM 698 N N . ALA A 1 91 ? -21 -51.594 -19.625 1 90.38 91 ALA A N 1
ATOM 699 C CA . ALA A 1 91 ? -20.875 -52.562 -20.734 1 90.38 91 ALA A CA 1
ATOM 700 C C . ALA A 1 91 ? -20.953 -54 -20.234 1 90.38 91 ALA A C 1
ATOM 702 O O . ALA A 1 91 ? -21.625 -54.844 -20.844 1 90.38 91 ALA A O 1
ATOM 703 N N . ARG A 1 92 ? -20.375 -54.281 -19.125 1 89.06 92 ARG A N 1
ATOM 704 C CA . ARG A 1 92 ? -20.391 -55.625 -18.547 1 89.06 92 ARG A CA 1
ATOM 705 C C . ARG A 1 92 ? -21.781 -55.969 -18.062 1 89.06 92 ARG A C 1
ATOM 707 O O . ARG A 1 92 ? -22.25 -57.094 -18.281 1 89.06 92 ARG A O 1
ATOM 714 N N . THR A 1 93 ? -22.469 -55.031 -17.547 1 90.44 93 THR A N 1
ATOM 715 C CA . THR A 1 93 ? -23.828 -55.281 -17.062 1 90.44 93 THR A CA 1
ATOM 716 C C . THR A 1 93 ? -24.781 -55.5 -18.219 1 90.44 93 THR A C 1
ATOM 718 O O . THR A 1 93 ? -25.703 -56.344 -18.125 1 90.44 93 THR A O 1
ATOM 721 N N . ALA A 1 94 ? -24.484 -54.844 -19.281 1 87.19 94 ALA A N 1
ATOM 722 C CA . ALA A 1 94 ? -25.328 -55 -20.469 1 87.19 94 ALA A CA 1
ATOM 723 C C . ALA A 1 94 ? -25.188 -56.406 -21.031 1 87.19 94 ALA A C 1
ATOM 725 O O . ALA A 1 94 ? -26.156 -57 -21.5 1 87.19 94 ALA A O 1
ATOM 726 N N . VAL A 1 95 ? -24.016 -56.969 -20.953 1 83.69 95 VAL A N 1
ATOM 727 C CA . VAL A 1 95 ? -23.781 -58.312 -21.438 1 83.69 95 VAL A CA 1
ATOM 728 C C . VAL A 1 95 ? -24.578 -59.312 -20.578 1 83.69 95 VAL A C 1
ATOM 730 O O . VAL A 1 95 ? -25.281 -60.156 -21.109 1 83.69 95 VAL A O 1
ATOM 733 N N . VAL A 1 96 ? -24.609 -59.062 -19.266 1 84.38 96 VAL A N 1
ATOM 734 C CA . VAL A 1 96 ? -25.312 -59.969 -18.344 1 84.38 96 VAL A CA 1
ATOM 735 C C . VAL A 1 96 ? -26.812 -59.844 -18.547 1 84.38 96 VAL A C 1
ATOM 737 O O . VAL A 1 96 ? -27.531 -60.844 -18.594 1 84.38 96 VAL A O 1
ATOM 740 N N . ARG A 1 97 ? -27.203 -58.656 -18.75 1 86.94 97 ARG A N 1
ATOM 741 C CA . ARG A 1 97 ? -28.625 -58.406 -18.938 1 86.94 97 ARG A CA 1
ATOM 742 C C . ARG A 1 97 ? -29.125 -59.062 -20.219 1 86.94 97 ARG A C 1
ATOM 744 O O . ARG A 1 97 ? -30.156 -59.75 -20.219 1 86.94 97 ARG A O 1
ATOM 751 N N . ASP A 1 98 ? -28.406 -58.875 -21.297 1 82.81 98 ASP A N 1
ATOM 752 C CA . ASP A 1 98 ? -28.828 -59.406 -22.578 1 82.81 98 ASP A CA 1
ATOM 753 C C . ASP A 1 98 ? -28.797 -60.938 -22.578 1 82.81 98 ASP A C 1
ATOM 755 O O . ASP A 1 98 ? -29.672 -61.594 -23.156 1 82.81 98 ASP A O 1
ATOM 759 N N . LEU A 1 99 ? -27.812 -61.5 -21.828 1 82.19 99 LEU A N 1
ATOM 760 C CA . LEU A 1 99 ? -27.734 -62.938 -21.688 1 82.19 99 LEU A CA 1
ATOM 761 C C . LEU A 1 99 ? -28.906 -63.469 -20.875 1 82.19 99 LEU A C 1
ATOM 763 O O . LEU A 1 99 ? -29.531 -64.5 -21.234 1 82.19 99 LEU A O 1
ATOM 767 N N . ALA A 1 100 ? -29.281 -62.781 -19.859 1 85.94 100 ALA A N 1
ATOM 768 C CA . ALA A 1 100 ? -30.406 -63.188 -19.016 1 85.94 100 ALA A CA 1
ATOM 769 C C . ALA A 1 100 ? -31.719 -63.094 -19.797 1 85.94 100 ALA A C 1
ATOM 771 O O . ALA A 1 100 ? -32.562 -64 -19.688 1 85.94 100 ALA A O 1
ATOM 772 N N . LEU A 1 101 ? -31.844 -62.125 -20.641 1 86.88 101 LEU A N 1
ATOM 773 C CA . LEU A 1 101 ? -33.062 -61.938 -21.422 1 86.88 101 LEU A CA 1
ATOM 774 C C . LEU A 1 101 ? -33.188 -63 -22.484 1 86.88 101 LEU A C 1
ATOM 776 O O . LEU A 1 101 ? -34.281 -63.531 -22.719 1 86.88 101 LEU A O 1
ATOM 780 N N . ALA A 1 102 ? -32.062 -63.375 -23.109 1 84.31 102 ALA A N 1
ATOM 781 C CA . ALA A 1 102 ? -32.094 -64.375 -24.141 1 84.31 102 ALA A CA 1
ATOM 782 C C . ALA A 1 102 ? -32.438 -65.75 -23.531 1 84.31 102 ALA A C 1
ATOM 784 O O . ALA A 1 102 ? -33.219 -66.5 -24.094 1 84.31 102 ALA A O 1
ATOM 785 N N . LEU A 1 103 ? -31.922 -66.062 -22.344 1 84.31 103 LEU A N 1
ATOM 786 C CA . LEU A 1 103 ? -32.188 -67.312 -21.641 1 84.31 103 LEU A CA 1
ATOM 787 C C . LEU A 1 103 ? -33.656 -67.375 -21.188 1 84.31 103 LEU A C 1
ATOM 789 O O . LEU A 1 103 ? -34.281 -68.438 -21.281 1 84.31 103 LEU A O 1
ATOM 793 N N . PHE A 1 104 ? -34.062 -66.188 -20.781 1 86.94 104 PHE A N 1
ATOM 794 C CA . PHE A 1 104 ? -35.469 -66.125 -20.375 1 86.94 104 PHE A CA 1
ATOM 795 C C . PHE A 1 104 ? -36.406 -66.312 -21.547 1 86.94 104 PHE A C 1
ATOM 797 O O . PHE A 1 104 ? -37.344 -67.125 -21.453 1 86.94 104 PHE A O 1
ATOM 804 N N . ALA A 1 105 ? -36.188 -65.688 -22.641 1 85.56 105 ALA A N 1
ATOM 805 C CA . ALA A 1 105 ? -37 -65.875 -23.844 1 85.56 105 ALA A CA 1
ATOM 806 C C . ALA A 1 105 ? -36.969 -67.312 -24.359 1 85.56 105 ALA A C 1
ATOM 808 O O . ALA A 1 105 ? -38 -67.875 -24.734 1 85.56 105 ALA A O 1
ATOM 809 N N . SER A 1 106 ? -35.781 -67.938 -24.312 1 83.69 106 SER A N 1
ATOM 810 C CA . SER A 1 106 ? -35.625 -69.312 -24.75 1 83.69 106 SER A CA 1
ATOM 811 C C . SER A 1 106 ? -36.438 -70.25 -23.859 1 83.69 106 SER A C 1
ATOM 813 O O . SER A 1 106 ? -37.094 -71.188 -24.359 1 83.69 106 SER A O 1
ATOM 815 N N . SER A 1 107 ? -36.531 -70 -22.578 1 84 107 SER A N 1
ATOM 816 C CA . SER A 1 107 ? -37.281 -70.812 -21.625 1 84 107 SER A CA 1
ATOM 817 C C . SER A 1 107 ? -38.781 -70.688 -21.844 1 84 107 SER A C 1
ATOM 819 O O . SER A 1 107 ? -39.5 -71.688 -21.781 1 84 107 SER A O 1
ATOM 821 N N . ILE A 1 108 ? -3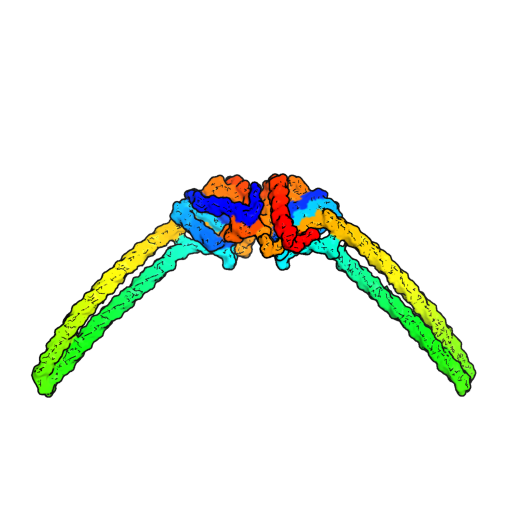9.25 -69.5 -22.141 1 84 108 ILE A N 1
ATOM 822 C CA . ILE A 1 108 ? -40.656 -69.312 -22.422 1 84 108 ILE A CA 1
ATOM 823 C C . ILE A 1 108 ? -41.062 -70.125 -23.656 1 84 108 ILE A C 1
ATOM 825 O O . ILE A 1 108 ? -42.125 -70.75 -23.656 1 84 108 ILE A O 1
ATOM 829 N N . PHE A 1 109 ? -40.25 -70.188 -24.656 1 83 109 PHE A N 1
ATOM 830 C CA . PHE A 1 109 ? -40.562 -70.938 -25.906 1 83 109 PHE A CA 1
ATOM 831 C C . PHE A 1 109 ? -40.531 -72.438 -25.688 1 83 109 PHE A C 1
ATOM 833 O O . PHE A 1 109 ? -41.312 -73.125 -26.297 1 83 109 PHE A O 1
ATOM 840 N N . ILE A 1 110 ? -39.688 -72.875 -24.781 1 81.94 110 ILE A N 1
ATOM 841 C CA . ILE A 1 110 ? -39.656 -74.312 -24.453 1 81.94 110 ILE A CA 1
ATOM 842 C C . ILE A 1 110 ? -40.938 -74.688 -23.75 1 81.94 110 ILE A C 1
ATOM 844 O O . ILE A 1 110 ? -41.531 -75.75 -24.047 1 81.94 110 ILE A O 1
ATOM 848 N N . LEU A 1 111 ? -41.406 -73.75 -22.922 1 82.31 111 LEU A N 1
ATOM 849 C CA . LEU A 1 111 ? -42.656 -74 -22.219 1 82.31 111 LEU A CA 1
ATOM 850 C C . LEU A 1 111 ? -43.812 -74.062 -23.188 1 82.31 111 LEU A C 1
ATOM 852 O O . LEU A 1 111 ? -44.719 -74.875 -23.062 1 82.31 111 LEU A O 1
ATOM 856 N N . LEU A 1 112 ? -43.75 -73.25 -24.203 1 81.44 112 LEU A N 1
ATOM 857 C CA . LEU A 1 112 ? -44.812 -73.125 -25.203 1 81.44 112 LEU A CA 1
ATOM 858 C C . LEU A 1 112 ? -44.844 -74.375 -26.094 1 81.44 112 LEU A C 1
ATOM 860 O O . LEU A 1 112 ? -45.875 -74.812 -26.578 1 81.44 112 LEU A O 1
ATOM 864 N N . THR A 1 113 ? -43.656 -74.938 -26.297 1 79.75 113 THR A N 1
ATOM 865 C CA . THR A 1 113 ? -43.594 -76.188 -27.078 1 79.75 113 THR A CA 1
ATOM 866 C C . THR A 1 113 ? -44.312 -77.312 -26.359 1 79.75 113 THR A C 1
ATOM 868 O O . THR A 1 113 ? -45 -78.125 -27.016 1 79.75 113 THR A O 1
ATOM 871 N N . LYS A 1 114 ? -44.25 -77.312 -25.078 1 77.88 114 LYS A N 1
ATOM 872 C CA . LYS A 1 114 ? -44.906 -78.375 -24.312 1 77.88 114 LYS A CA 1
ATOM 873 C C . LYS A 1 114 ? -46.406 -78.188 -24.234 1 77.88 114 LYS A C 1
ATOM 875 O O . LYS A 1 114 ? -47.188 -79.125 -24.25 1 77.88 114 LYS A O 1
ATOM 880 N N . ILE A 1 115 ? -46.781 -76.938 -24.344 1 79.19 115 ILE A N 1
ATOM 881 C CA . ILE A 1 115 ? -48.188 -76.625 -24.109 1 79.19 115 ILE A CA 1
ATOM 882 C C . ILE A 1 115 ? -48.938 -76.562 -25.438 1 79.19 115 ILE A C 1
ATOM 884 O O . ILE A 1 115 ? -50.062 -77.062 -25.531 1 79.19 115 ILE A O 1
ATOM 888 N N . TYR A 1 116 ? -48.312 -76.062 -26.422 1 78.69 116 TYR A N 1
ATOM 889 C CA . TYR A 1 116 ? -49.094 -75.75 -27.609 1 78.69 116 TYR A CA 1
ATOM 890 C C . TYR A 1 116 ? -48.656 -76.625 -28.781 1 78.69 116 TYR A C 1
ATOM 892 O O . TYR A 1 116 ? -49.406 -77.5 -29.219 1 78.69 116 TYR A O 1
ATOM 900 N N . ASN A 1 117 ? -47.562 -76.312 -29.516 1 77.81 117 ASN A N 1
ATOM 901 C CA . ASN A 1 117 ? -47.094 -77 -30.734 1 77.81 117 ASN A CA 1
ATOM 902 C C . ASN A 1 117 ? -45.594 -77.062 -30.781 1 77.81 117 ASN A C 1
ATOM 904 O O . ASN A 1 117 ? -44.875 -76.25 -30.266 1 77.81 117 ASN A O 1
ATOM 908 N N . SER A 1 118 ? -45.062 -78.125 -31.344 1 79 118 SER A N 1
ATOM 909 C CA . SER A 1 118 ? -43.656 -78.438 -31.406 1 79 118 SER A CA 1
ATOM 910 C C . SER A 1 118 ? -42.875 -77.438 -32.219 1 79 118 SER A C 1
ATOM 912 O O . SER A 1 118 ? -41.656 -77.312 -32.062 1 79 118 SER A O 1
ATOM 914 N N . TYR A 1 119 ? -43.625 -76.5 -32.938 1 77.81 119 TYR A N 1
ATOM 915 C CA . TYR A 1 119 ? -42.969 -75.562 -33.781 1 77.81 119 TYR A CA 1
ATOM 916 C C . TYR A 1 119 ? -42.312 -74.438 -32.969 1 77.81 119 TYR A C 1
ATOM 918 O O . TYR A 1 119 ? -41.406 -73.75 -33.438 1 77.81 119 TYR A O 1
ATOM 926 N N . PHE A 1 120 ? -42.75 -74.5 -31.734 1 78.12 120 PHE A N 1
ATOM 927 C CA . PHE A 1 120 ? -42.219 -73.5 -30.844 1 78.12 120 PHE A CA 1
ATOM 928 C C . PHE A 1 120 ? -40.75 -73.812 -30.484 1 78.12 120 PHE A C 1
ATOM 930 O O . PHE A 1 120 ? -40.031 -72.938 -30.047 1 78.12 120 PHE A O 1
ATOM 937 N N . PHE A 1 121 ? -40.344 -75 -30.766 1 82.06 121 PHE A N 1
ATOM 938 C CA . PHE A 1 121 ? -38.969 -75.375 -30.547 1 82.06 121 PHE A CA 1
ATOM 939 C C . PHE A 1 121 ? -38.031 -74.625 -31.438 1 82.06 121 PHE A C 1
ATOM 941 O O . PHE A 1 121 ? -36.906 -74.25 -31.031 1 82.06 121 PHE A O 1
ATOM 948 N N . ILE A 1 122 ? -38.562 -74.188 -32.625 1 82.06 122 ILE A N 1
ATOM 949 C CA . ILE A 1 122 ? -37.781 -73.375 -33.562 1 82.06 122 ILE A CA 1
ATOM 950 C C . ILE A 1 122 ? -37.5 -72 -33 1 82.06 122 ILE A C 1
ATOM 952 O O . ILE A 1 122 ? -36.406 -71.438 -33.125 1 82.06 122 ILE A O 1
ATOM 956 N N . GLY A 1 123 ? -38.5 -71.5 -32.25 1 79.81 123 GLY A N 1
ATOM 957 C CA . GLY A 1 123 ? -38.344 -70.188 -31.594 1 79.81 123 GLY A CA 1
ATOM 958 C C . GLY A 1 123 ? -37.281 -70.188 -30.5 1 79.81 123 GLY A C 1
ATOM 959 O O . GLY A 1 123 ? -36.531 -69.25 -30.375 1 79.81 123 GLY A O 1
ATOM 960 N N . SER A 1 124 ? -37.219 -71.312 -29.75 1 83.62 124 SER A N 1
ATOM 961 C CA . SER A 1 124 ? -36.219 -71.438 -28.688 1 83.62 124 SER A CA 1
ATOM 962 C C . SER A 1 124 ? -34.812 -71.438 -29.25 1 83.62 124 SER A C 1
ATOM 964 O O . SER A 1 124 ? -33.906 -70.812 -28.703 1 83.62 124 SER A O 1
ATOM 966 N N . ILE A 1 125 ? -34.625 -72.062 -30.406 1 82.69 125 ILE A N 1
ATOM 967 C CA . ILE A 1 125 ? -33.312 -72.125 -31.047 1 82.69 125 ILE A CA 1
ATOM 968 C C . ILE A 1 125 ? -32.906 -70.75 -31.562 1 82.69 125 ILE A C 1
ATOM 970 O O . ILE A 1 125 ? -31.766 -70.312 -31.422 1 82.69 125 ILE A O 1
ATOM 974 N N . LEU A 1 126 ? -33.938 -70 -32.094 1 85.44 126 LEU A N 1
ATOM 975 C CA . LEU A 1 126 ? -33.688 -68.688 -32.594 1 85.44 126 LEU A CA 1
ATOM 976 C C . LEU A 1 126 ? -33.219 -67.75 -31.5 1 85.44 126 LEU A C 1
ATOM 978 O O . LEU A 1 126 ? -32.281 -66.938 -31.688 1 85.44 126 LEU A O 1
ATOM 982 N N . PHE A 1 127 ? -33.688 -67.875 -30.312 1 84.75 127 PHE A N 1
ATOM 983 C CA . PHE A 1 127 ? -33.344 -67 -29.219 1 84.75 127 PHE A CA 1
ATOM 984 C C . PHE A 1 127 ? -31.953 -67.375 -28.672 1 84.75 127 PHE A C 1
ATOM 986 O O . PHE A 1 127 ? -31.219 -66.5 -28.234 1 84.75 127 PHE A O 1
ATOM 993 N N . ILE A 1 128 ? -31.562 -68.562 -28.766 1 81.56 128 ILE A N 1
ATOM 994 C CA . ILE A 1 128 ? -30.219 -69 -28.359 1 81.56 128 ILE A CA 1
ATOM 995 C C . ILE A 1 128 ? -29.188 -68.375 -29.312 1 81.56 128 ILE A C 1
ATOM 997 O O . ILE A 1 128 ? -28.156 -67.875 -28.891 1 81.56 128 ILE A O 1
ATOM 1001 N N . ILE A 1 129 ? -29.609 -68.438 -30.609 1 85.19 129 ILE A N 1
ATOM 1002 C CA . ILE A 1 129 ? -28.703 -67.875 -31.609 1 85.19 129 ILE A CA 1
ATOM 1003 C C . ILE A 1 129 ? -28.562 -66.375 -31.438 1 85.19 129 ILE A C 1
ATOM 1005 O O . ILE A 1 129 ? -27.453 -65.812 -31.484 1 85.19 129 ILE A O 1
ATOM 1009 N N . ILE A 1 130 ? -29.672 -65.688 -31.109 1 82.88 130 ILE A N 1
ATOM 1010 C CA . ILE A 1 130 ? -29.656 -64.25 -30.875 1 82.88 130 ILE A CA 1
ATOM 1011 C C . ILE A 1 130 ? -28.797 -63.938 -29.656 1 82.88 130 ILE A C 1
ATOM 1013 O O . ILE A 1 130 ? -28.031 -62.969 -29.672 1 82.88 130 ILE A O 1
ATOM 1017 N N . GLY A 1 131 ? -28.891 -64.75 -28.656 1 79.94 131 GLY A N 1
ATOM 1018 C CA . GLY A 1 131 ? -28.078 -64.562 -27.469 1 79.94 131 GLY A CA 1
ATOM 1019 C C . GLY A 1 131 ? -26.594 -64.688 -27.734 1 79.94 131 GLY A C 1
ATOM 1020 O O . GLY A 1 131 ? -25.797 -63.875 -27.25 1 79.94 131 GLY A O 1
ATOM 1021 N N . ILE A 1 132 ? -26.234 -65.625 -28.531 1 81.94 132 ILE A N 1
ATOM 1022 C CA . ILE A 1 132 ? -24.844 -65.875 -28.859 1 81.94 132 ILE A CA 1
ATOM 1023 C C . ILE A 1 132 ? -24.297 -64.688 -29.672 1 81.94 132 ILE A C 1
ATOM 1025 O O . ILE A 1 132 ? -23.203 -64.188 -29.391 1 81.94 132 ILE A O 1
ATOM 1029 N N . ILE A 1 133 ? -25.172 -64.25 -30.625 1 84.38 133 ILE A N 1
ATOM 1030 C CA . ILE A 1 133 ? -24.766 -63.094 -31.453 1 84.38 133 ILE A CA 1
ATOM 1031 C C . ILE A 1 133 ? -24.578 -61.875 -30.578 1 84.38 133 ILE A C 1
ATOM 1033 O O . ILE A 1 133 ? -23.594 -61.125 -30.734 1 84.38 133 ILE A O 1
ATOM 1037 N N . MET A 1 134 ? -25.453 -61.719 -29.578 1 82.19 134 MET A N 1
ATOM 1038 C CA . MET A 1 134 ? -25.391 -60.562 -28.703 1 82.19 134 MET A CA 1
ATOM 1039 C C . MET A 1 134 ? -24.141 -60.625 -27.828 1 82.19 134 MET A C 1
ATOM 1041 O O . MET A 1 134 ? -23.5 -59.594 -27.562 1 82.19 134 MET A O 1
ATOM 1045 N N . ILE A 1 135 ? -23.781 -61.75 -27.406 1 82.12 135 ILE A N 1
ATOM 1046 C CA . ILE A 1 135 ? -22.594 -61.938 -26.578 1 82.12 135 ILE A CA 1
ATOM 1047 C C . ILE A 1 135 ? -21.344 -61.531 -27.375 1 82.12 135 ILE A C 1
ATOM 1049 O O . ILE A 1 135 ? -20.453 -60.875 -26.859 1 82.12 135 ILE A O 1
ATOM 1053 N N . PHE A 1 136 ? -21.422 -61.906 -28.656 1 84.06 136 PHE A N 1
ATOM 1054 C CA . PHE A 1 136 ? -20.266 -61.625 -29.484 1 84.06 136 PHE A CA 1
ATOM 1055 C C . PHE A 1 136 ? -20.141 -60.125 -29.719 1 84.06 136 PHE A C 1
ATOM 1057 O O . PHE A 1 136 ? -19.047 -59.562 -29.609 1 84.06 136 PHE A O 1
ATOM 1064 N N . ILE A 1 137 ? -21.234 -59.469 -29.938 1 83.19 137 ILE A N 1
ATOM 1065 C CA . ILE A 1 137 ? -21.219 -58.031 -30.203 1 83.19 137 ILE A CA 1
ATOM 1066 C C . ILE A 1 137 ? -20.797 -57.281 -28.938 1 83.19 137 ILE A C 1
ATOM 1068 O O . ILE A 1 137 ? -19.953 -56.375 -28.984 1 83.19 137 ILE A O 1
ATOM 1072 N N . ARG A 1 138 ? -21.281 -57.688 -27.812 1 85.81 138 ARG A N 1
ATOM 1073 C CA . ARG A 1 138 ? -21 -57 -26.547 1 85.81 138 ARG A CA 1
ATOM 1074 C C . ARG A 1 138 ? -19.578 -57.281 -26.078 1 85.81 138 ARG A C 1
ATOM 1076 O O . ARG A 1 138 ? -18.938 -56.406 -25.5 1 85.81 138 ARG A O 1
ATOM 1083 N N . ARG A 1 139 ? -19.141 -58.406 -26.328 1 85 139 ARG A N 1
ATOM 1084 C CA . ARG A 1 139 ? -17.766 -58.719 -25.953 1 85 139 ARG A CA 1
ATOM 1085 C C . ARG A 1 139 ? -16.781 -57.844 -26.688 1 85 139 ARG A C 1
ATOM 1087 O O . ARG A 1 139 ? -15.773 -57.406 -26.125 1 85 139 ARG A O 1
ATOM 1094 N N . ARG A 1 140 ? -17.109 -57.625 -27.938 1 87.25 140 ARG A N 1
ATOM 1095 C CA . ARG A 1 140 ? -16.25 -56.75 -28.703 1 87.25 140 ARG A CA 1
ATOM 1096 C C . ARG A 1 140 ? -16.281 -55.344 -28.156 1 87.25 140 ARG A C 1
ATOM 1098 O O . ARG A 1 140 ? -15.234 -54.688 -28.031 1 87.25 140 ARG A O 1
ATOM 1105 N N . ALA A 1 141 ? -17.438 -54.906 -27.734 1 86.12 141 ALA A N 1
ATOM 1106 C CA . ALA A 1 141 ? -17.578 -53.562 -27.156 1 86.12 141 ALA A CA 1
ATOM 1107 C C . ALA A 1 141 ? -16.844 -53.469 -25.828 1 86.12 141 ALA A C 1
ATOM 1109 O O . ALA A 1 141 ? -16.172 -52.469 -25.562 1 86.12 141 ALA A O 1
ATOM 1110 N N . VAL A 1 142 ? -16.922 -54.438 -25.047 1 91 142 VAL A N 1
ATOM 1111 C CA . VAL A 1 142 ? -16.266 -54.5 -23.734 1 91 142 VAL A CA 1
ATOM 1112 C C . VAL A 1 142 ? -14.75 -54.5 -23.922 1 91 142 VAL A C 1
ATOM 1114 O O . VAL A 1 142 ? -14.031 -53.812 -23.203 1 91 142 VAL A O 1
ATOM 1117 N N . SER A 1 143 ? -14.367 -55.312 -24.969 1 92.56 143 SER A N 1
ATOM 1118 C CA . SER A 1 143 ? -12.93 -55.375 -25.25 1 92.56 143 SER A CA 1
ATOM 1119 C C . SER A 1 143 ? -12.391 -54.031 -25.688 1 92.56 143 SER A C 1
ATOM 1121 O O . SER A 1 143 ? -11.289 -53.625 -25.312 1 92.56 143 SER A O 1
ATOM 1123 N N . ASP A 1 144 ? -13.211 -53.281 -26.422 1 92.81 144 ASP A N 1
ATOM 1124 C CA . ASP A 1 144 ? -12.82 -51.938 -26.891 1 92.81 144 ASP A CA 1
ATOM 1125 C C . ASP A 1 144 ? -12.711 -50.969 -25.719 1 92.81 144 ASP A C 1
ATOM 1127 O O . ASP A 1 144 ? -11.727 -50.25 -25.594 1 92.81 1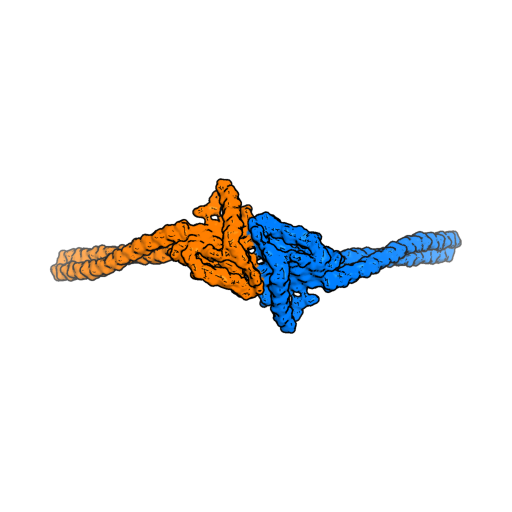44 ASP A O 1
ATOM 1131 N N . VAL A 1 145 ? -13.633 -51 -24.781 1 94.81 145 VAL A N 1
ATOM 1132 C CA . VAL A 1 145 ? -13.633 -50.094 -23.625 1 94.81 145 VAL A CA 1
ATOM 1133 C C . VAL A 1 145 ? -12.477 -50.438 -22.703 1 94.81 145 VAL A C 1
ATOM 1135 O O . VAL A 1 145 ? -11.828 -49.562 -22.125 1 94.81 145 VAL A O 1
ATOM 1138 N N . ARG A 1 146 ? -12.25 -51.688 -22.578 1 94.56 146 ARG A N 1
ATOM 1139 C CA . ARG A 1 146 ? -11.156 -52.156 -21.734 1 94.56 146 ARG A CA 1
ATOM 1140 C C . ARG A 1 146 ? -9.812 -51.656 -22.266 1 94.56 146 ARG A C 1
ATOM 1142 O O . ARG A 1 146 ? -8.945 -51.25 -21.484 1 94.56 146 ARG A O 1
ATOM 1149 N N . ALA A 1 147 ? -9.664 -51.719 -23.562 1 95.62 147 ALA A N 1
ATOM 1150 C CA . ALA A 1 147 ? -8.414 -51.25 -24.156 1 95.62 147 ALA A CA 1
ATOM 1151 C C . ALA A 1 147 ? -8.227 -49.75 -23.938 1 95.62 147 ALA A C 1
ATOM 1153 O O . ALA A 1 147 ? -7.125 -49.312 -23.609 1 95.62 147 ALA A O 1
ATOM 1154 N N . ARG A 1 148 ? -9.242 -48.969 -24.047 1 95.88 148 ARG A N 1
ATOM 1155 C CA . ARG A 1 148 ? -9.172 -47.531 -23.812 1 95.88 148 ARG A CA 1
ATOM 1156 C C . ARG A 1 148 ? -8.875 -47.25 -22.344 1 95.88 148 ARG A C 1
ATOM 1158 O O . ARG A 1 148 ? -8.141 -46.312 -22.031 1 95.88 148 ARG A O 1
ATOM 1165 N N . LEU A 1 149 ? -9.445 -48 -21.484 1 96.62 149 LEU A N 1
ATOM 1166 C CA . LEU A 1 149 ? -9.227 -47.844 -20.047 1 96.62 149 LEU A CA 1
ATOM 1167 C C . LEU A 1 149 ? -7.77 -48.125 -19.688 1 96.62 149 LEU A C 1
ATOM 1169 O O . LEU A 1 149 ? -7.168 -47.344 -18.922 1 96.62 149 LEU A O 1
ATOM 1173 N N . GLU A 1 150 ? -7.23 -49.219 -20.219 1 96.44 150 GLU A N 1
ATOM 1174 C CA . GLU A 1 150 ? -5.836 -49.562 -19.938 1 96.44 150 GLU A CA 1
ATOM 1175 C C . GLU A 1 150 ? -4.898 -48.438 -20.438 1 96.44 150 GLU A C 1
ATOM 1177 O O . GLU A 1 150 ? -3.922 -48.125 -19.766 1 96.44 150 GLU A O 1
ATOM 1182 N N . GLU A 1 151 ? -5.215 -47.906 -21.562 1 97.06 151 GLU A N 1
ATOM 1183 C CA . GLU A 1 151 ? -4.418 -46.812 -22.094 1 97.06 151 GLU A CA 1
ATOM 1184 C C . GLU A 1 151 ? -4.535 -45.562 -21.219 1 97.06 151 GLU A C 1
ATOM 1186 O O . GLU A 1 151 ? -3.533 -44.906 -20.922 1 97.06 151 GLU A O 1
ATOM 1191 N N . ALA A 1 152 ? -5.695 -45.219 -20.766 1 97.31 152 ALA A N 1
ATOM 1192 C CA . ALA A 1 152 ? -5.934 -44.062 -19.906 1 97.31 152 ALA A CA 1
ATOM 1193 C C . ALA A 1 152 ? -5.25 -44.219 -18.562 1 97.31 152 ALA A C 1
ATOM 1195 O O . ALA A 1 152 ? -4.73 -43.281 -18 1 97.31 152 ALA A O 1
ATOM 1196 N N . GLU A 1 153 ? -5.293 -45.438 -18.078 1 97.25 153 GLU A N 1
ATOM 1197 C CA . GLU A 1 153 ? -4.633 -45.688 -16.797 1 97.25 153 GLU A CA 1
ATOM 1198 C C . GLU A 1 153 ? -3.117 -45.562 -16.922 1 97.25 153 GLU A C 1
ATOM 1200 O O . GLU A 1 153 ? -2.463 -45.031 -16.016 1 97.25 153 GLU A O 1
ATOM 1205 N N . ALA A 1 154 ? -2.598 -46.031 -18 1 97 154 ALA A N 1
ATOM 1206 C CA . ALA A 1 154 ? -1.166 -45.875 -18.25 1 97 154 ALA A CA 1
ATOM 1207 C C . ALA A 1 154 ? -0.782 -44.406 -18.344 1 97 154 ALA A C 1
ATOM 1209 O O . ALA A 1 154 ? 0.262 -44 -17.844 1 97 154 ALA A O 1
ATOM 1210 N N . GLU A 1 155 ? -1.609 -43.719 -19.031 1 96.12 155 GLU A N 1
ATOM 1211 C CA . GLU A 1 155 ? -1.367 -42.281 -19.172 1 96.12 155 GLU A CA 1
ATOM 1212 C C . GLU A 1 155 ? -1.424 -41.562 -17.828 1 96.12 155 GLU A C 1
ATOM 1214 O O . GLU A 1 155 ? -0.64 -40.656 -17.562 1 96.12 155 GLU A O 1
ATOM 1219 N N . LEU A 1 156 ? -2.363 -41.969 -17.016 1 97.25 156 LEU A N 1
ATOM 1220 C CA . LEU A 1 156 ? -2.488 -41.375 -15.672 1 97.25 156 LEU A CA 1
ATOM 1221 C C . LEU A 1 156 ? -1.247 -41.688 -14.836 1 97.25 156 LEU A C 1
ATOM 1223 O O . LEU A 1 156 ? -0.716 -40.781 -14.172 1 97.25 156 LEU A O 1
ATOM 1227 N N . GLU A 1 157 ? -0.809 -42.906 -14.898 1 96.88 157 GLU A N 1
ATOM 1228 C CA . GLU A 1 157 ? 0.382 -43.281 -14.148 1 96.88 157 GLU A CA 1
ATOM 1229 C C . GLU A 1 157 ? 1.602 -42.5 -14.594 1 96.88 157 GLU A C 1
ATOM 1231 O O . GLU A 1 157 ? 2.406 -42.062 -13.758 1 96.88 157 GLU A O 1
ATOM 1236 N N . ARG A 1 158 ? 1.738 -42.281 -15.844 1 96.69 158 ARG A N 1
ATOM 1237 C CA . ARG A 1 158 ? 2.838 -41.469 -16.359 1 96.69 158 ARG A CA 1
ATOM 1238 C C . ARG A 1 158 ? 2.727 -40.031 -15.891 1 96.69 158 ARG A C 1
ATOM 1240 O O . ARG A 1 158 ? 3.723 -39.406 -15.5 1 96.69 158 ARG A O 1
ATOM 1247 N N . ALA A 1 159 ? 1.558 -39.5 -15.922 1 96 159 ALA A N 1
ATOM 1248 C CA . ALA A 1 159 ? 1.327 -38.125 -15.5 1 96 159 ALA A CA 1
ATOM 1249 C C . ALA A 1 159 ? 1.655 -37.938 -14.023 1 96 159 ALA A C 1
ATOM 1251 O O . ALA A 1 159 ? 2.25 -36.906 -13.633 1 96 159 ALA A O 1
ATOM 1252 N N . VAL A 1 160 ? 1.237 -38.875 -13.273 1 96.69 160 VAL A N 1
ATOM 1253 C CA . VAL A 1 160 ? 1.498 -38.812 -11.844 1 96.69 160 VAL A CA 1
ATOM 1254 C C . VAL A 1 160 ? 3.002 -38.875 -11.586 1 96.69 160 VAL A C 1
ATOM 1256 O O . VAL A 1 160 ? 3.541 -38.094 -10.812 1 96.69 160 VAL A O 1
ATOM 1259 N N . ALA A 1 161 ? 3.625 -39.781 -12.266 1 96.81 161 ALA A N 1
ATOM 1260 C CA . ALA A 1 161 ? 5.066 -39.938 -12.102 1 96.81 161 ALA A CA 1
ATOM 1261 C C . ALA A 1 161 ? 5.805 -38.656 -12.508 1 96.81 161 ALA A C 1
ATOM 1263 O O . ALA A 1 161 ? 6.711 -38.219 -11.805 1 96.81 161 ALA A O 1
ATOM 1264 N N . ASN A 1 162 ? 5.422 -38.156 -13.656 1 96.25 162 ASN A N 1
ATOM 1265 C CA . ASN A 1 162 ? 6.039 -36.938 -14.133 1 96.25 162 ASN A CA 1
ATOM 1266 C C . ASN A 1 162 ? 5.801 -35.781 -13.164 1 96.25 162 ASN A C 1
ATOM 1268 O O . ASN A 1 162 ? 6.707 -34.969 -12.906 1 96.25 162 ASN A O 1
ATOM 1272 N N . THR A 1 163 ? 4.641 -35.656 -12.695 1 96.62 163 THR A N 1
ATOM 1273 C CA . THR A 1 163 ? 4.285 -34.594 -11.758 1 96.62 163 THR A CA 1
ATOM 1274 C C . THR A 1 163 ? 5.109 -34.688 -10.477 1 96.62 163 THR A C 1
ATOM 1276 O O . THR A 1 163 ? 5.543 -33.656 -9.93 1 96.62 163 THR A O 1
ATOM 1279 N N . GLU A 1 164 ? 5.289 -35.844 -10.023 1 96.25 164 GLU A N 1
ATOM 1280 C CA . GLU A 1 164 ? 6.066 -36.062 -8.805 1 96.25 164 GLU A CA 1
ATOM 1281 C C . GLU A 1 164 ? 7.52 -35.625 -9 1 96.25 164 GLU A C 1
ATOM 1283 O O . GLU A 1 164 ? 8.133 -35.062 -8.102 1 96.25 164 GLU A O 1
ATOM 1288 N N . VAL A 1 165 ? 8.023 -35.906 -10.125 1 96.75 165 VAL A N 1
ATOM 1289 C CA . VAL A 1 165 ? 9.391 -35.5 -10.438 1 96.75 165 VAL A CA 1
ATOM 1290 C C . VAL A 1 165 ? 9.484 -33.969 -10.422 1 96.75 165 VAL A C 1
ATOM 1292 O O . VAL A 1 165 ? 10.422 -33.406 -9.852 1 96.75 165 VAL A O 1
ATOM 1295 N N . LEU A 1 166 ? 8.562 -33.344 -11.039 1 97.06 166 LEU A N 1
ATOM 1296 C CA . LEU A 1 166 ? 8.547 -31.875 -11.102 1 97.06 166 LEU A CA 1
ATOM 1297 C C . LEU A 1 166 ? 8.336 -31.266 -9.719 1 97.06 166 LEU A C 1
ATOM 1299 O O . LEU A 1 166 ? 8.945 -30.266 -9.375 1 97.06 166 LEU A O 1
ATOM 1303 N N . ARG A 1 167 ? 7.523 -31.906 -8.93 1 97.5 167 ARG A N 1
ATOM 1304 C CA . ARG A 1 167 ? 7.281 -31.453 -7.559 1 97.5 167 ARG A CA 1
ATOM 1305 C C . ARG A 1 167 ? 8.555 -31.547 -6.723 1 97.5 167 ARG A C 1
ATOM 1307 O O . ARG A 1 167 ? 8.844 -30.656 -5.926 1 97.5 167 ARG A O 1
ATOM 1314 N N . GLU A 1 168 ? 9.227 -32.594 -6.902 1 96.75 168 GLU A N 1
ATOM 1315 C CA . GLU A 1 168 ? 10.492 -32.75 -6.188 1 96.75 168 GLU A CA 1
ATOM 1316 C C . GLU A 1 168 ? 11.5 -31.672 -6.605 1 96.75 168 GLU A C 1
ATOM 1318 O O . GLU A 1 168 ? 12.242 -31.156 -5.77 1 96.75 168 GLU A O 1
ATOM 1323 N N . LYS A 1 169 ? 11.516 -31.406 -7.867 1 97 169 LYS A N 1
ATOM 1324 C CA . LYS A 1 169 ? 12.383 -30.344 -8.359 1 97 169 LYS A CA 1
ATOM 1325 C C . LYS A 1 169 ? 12.023 -29 -7.723 1 97 169 LYS A C 1
ATOM 1327 O O . LYS A 1 169 ? 12.906 -28.219 -7.348 1 97 169 LYS A O 1
ATOM 1332 N N . LEU A 1 170 ? 10.781 -28.781 -7.609 1 97.56 170 LEU A N 1
ATOM 1333 C CA . LEU A 1 170 ? 10.305 -27.547 -6.988 1 97.56 170 LEU A CA 1
ATOM 1334 C C . LEU A 1 170 ? 10.68 -27.5 -5.512 1 97.56 170 LEU A C 1
ATOM 1336 O O . LEU A 1 170 ? 11.102 -26.453 -5 1 97.56 170 LEU A O 1
ATOM 1340 N N . ARG A 1 171 ? 10.555 -28.625 -4.848 1 96.5 171 ARG A N 1
ATOM 1341 C CA . ARG A 1 171 ? 10.898 -28.688 -3.432 1 96.5 171 ARG A CA 1
ATOM 1342 C C . ARG A 1 171 ? 12.383 -28.406 -3.213 1 96.5 171 ARG A C 1
ATOM 1344 O O . ARG A 1 171 ? 12.758 -27.797 -2.215 1 96.5 171 ARG A O 1
ATOM 1351 N N . ARG A 1 172 ? 13.133 -28.734 -4.148 1 96.38 172 ARG A N 1
ATOM 1352 C CA . ARG A 1 172 ? 14.578 -28.578 -4.035 1 96.38 172 ARG A CA 1
ATOM 1353 C C . ARG A 1 172 ? 15 -27.156 -4.391 1 96.38 172 ARG A C 1
ATOM 1355 O O . ARG A 1 172 ? 15.906 -26.594 -3.766 1 96.38 172 ARG A O 1
ATOM 1362 N N . ASN A 1 173 ? 14.305 -26.547 -5.367 1 97.5 173 ASN A N 1
ATOM 1363 C CA . ASN A 1 173 ? 14.812 -25.312 -5.953 1 97.5 173 ASN A CA 1
ATOM 1364 C C . ASN A 1 173 ? 14.008 -24.094 -5.492 1 97.5 173 ASN A C 1
ATOM 1366 O O . ASN A 1 173 ? 14.445 -22.953 -5.66 1 97.5 173 ASN A O 1
ATOM 1370 N N . LEU A 1 174 ? 12.867 -24.297 -4.93 1 97.69 174 LEU A N 1
ATOM 1371 C CA . LEU A 1 174 ? 11.992 -23.188 -4.582 1 97.69 174 LEU A CA 1
ATOM 1372 C C . LEU A 1 174 ? 11.742 -23.141 -3.078 1 97.69 174 LEU A C 1
ATOM 1374 O O . LEU A 1 174 ? 11.211 -24.078 -2.5 1 97.69 174 LEU A O 1
ATOM 1378 N N . ARG A 1 175 ? 12.219 -22.062 -2.471 1 94.94 175 ARG A N 1
ATOM 1379 C CA . ARG A 1 175 ? 11.953 -21.797 -1.061 1 94.94 175 ARG A CA 1
ATOM 1380 C C . ARG A 1 175 ? 11.172 -20.5 -0.893 1 94.94 175 ARG A C 1
ATOM 1382 O O . ARG A 1 175 ? 11.688 -19.406 -1.185 1 94.94 175 ARG A O 1
ATOM 1389 N N . ALA A 1 176 ? 9.992 -20.625 -0.443 1 95.38 176 ALA A N 1
ATOM 1390 C CA . ALA A 1 176 ? 9.148 -19.453 -0.248 1 95.38 176 ALA A CA 1
ATOM 1391 C C . ALA A 1 176 ? 8.828 -19.25 1.229 1 95.38 176 ALA A C 1
ATOM 1393 O O . ALA A 1 176 ? 8.281 -20.141 1.885 1 95.38 176 ALA A O 1
ATOM 1394 N N . ILE A 1 177 ? 9.211 -18.156 1.732 1 93.56 177 ILE A N 1
ATOM 1395 C CA . ILE A 1 177 ? 8.898 -17.781 3.107 1 93.56 177 ILE A CA 1
ATOM 1396 C C . ILE A 1 177 ? 7.75 -16.766 3.115 1 93.56 177 ILE A C 1
ATOM 1398 O O . ILE A 1 177 ? 7.922 -15.625 2.699 1 93.56 177 ILE A O 1
ATOM 1402 N N . VAL A 1 178 ? 6.668 -17.188 3.58 1 94.88 178 VAL A N 1
ATOM 1403 C CA . VAL A 1 178 ? 5.492 -16.328 3.666 1 94.88 178 VAL A CA 1
ATOM 1404 C C . VAL A 1 178 ? 5.293 -15.867 5.109 1 94.88 178 VAL A C 1
ATOM 1406 O O . VAL A 1 178 ? 4.965 -16.672 5.984 1 94.88 178 VAL A O 1
ATOM 1409 N N . VAL A 1 179 ? 5.371 -14.586 5.348 1 93.81 179 VAL A N 1
ATOM 1410 C CA . VAL A 1 179 ? 5.363 -14.039 6.699 1 93.81 179 VAL A CA 1
ATOM 1411 C C . VAL A 1 179 ? 3.961 -13.547 7.051 1 93.81 179 VAL A C 1
ATOM 1413 O O . VAL A 1 179 ? 3.375 -12.742 6.324 1 93.81 179 VAL A O 1
ATOM 1416 N N . PRO A 1 180 ? 3.473 -14.055 8.109 1 92.38 180 PRO A N 1
ATOM 1417 C CA . PRO A 1 180 ? 2.17 -13.547 8.539 1 92.38 180 PRO A CA 1
ATOM 1418 C C . PRO A 1 180 ? 2.238 -12.109 9.055 1 92.38 180 PRO A C 1
ATOM 1420 O O . PRO A 1 180 ? 3.289 -11.672 9.523 1 92.38 180 PRO A O 1
ATOM 1423 N N . LEU A 1 181 ? 1.168 -11.406 8.992 1 89.88 181 LEU A N 1
ATOM 1424 C CA . LEU A 1 181 ? 1.1 -9.992 9.359 1 89.88 181 LEU A CA 1
ATOM 1425 C C . LEU A 1 181 ? 1.398 -9.797 10.836 1 89.88 181 LEU A C 1
ATOM 1427 O O . LEU A 1 181 ? 1.911 -8.75 11.242 1 89.88 181 LEU A O 1
ATOM 1431 N N . ASN A 1 182 ? 1.073 -10.734 11.664 1 87.19 182 ASN A N 1
ATOM 1432 C CA . ASN A 1 182 ? 1.263 -10.617 13.109 1 87.19 182 ASN A CA 1
ATOM 1433 C C . ASN A 1 182 ? 2.742 -10.586 13.477 1 87.19 182 ASN A C 1
ATOM 1435 O O . ASN A 1 182 ? 3.102 -10.164 14.578 1 87.19 182 ASN A O 1
ATOM 1439 N N . ARG A 1 183 ? 3.633 -10.945 12.586 1 86.81 183 ARG A N 1
ATOM 1440 C CA . ARG A 1 183 ? 5.07 -10.953 12.852 1 86.81 183 ARG A CA 1
ATOM 1441 C C . ARG A 1 183 ? 5.73 -9.68 12.32 1 86.81 183 ARG A C 1
ATOM 1443 O O . ARG A 1 183 ? 6.922 -9.461 12.531 1 86.81 183 ARG A O 1
ATOM 1450 N N . GLY A 1 184 ? 4.91 -8.977 11.648 1 87.94 184 GLY A N 1
ATOM 1451 C CA . GLY A 1 184 ? 5.441 -7.746 11.078 1 87.94 184 GLY A CA 1
ATOM 1452 C C . GLY A 1 184 ? 5.199 -7.633 9.586 1 87.94 184 GLY A C 1
ATOM 1453 O O . GLY A 1 184 ? 4.836 -8.609 8.93 1 87.94 184 GLY A O 1
ATOM 1454 N N . PHE A 1 185 ? 5.379 -6.449 9.219 1 93.81 185 PHE A N 1
ATOM 1455 C CA . PHE A 1 185 ? 5.184 -6.203 7.797 1 93.81 185 PHE A CA 1
ATOM 1456 C C . PHE A 1 185 ? 6.516 -5.949 7.102 1 93.81 185 PHE A C 1
ATOM 1458 O O . PHE A 1 185 ? 7.172 -4.941 7.359 1 93.81 185 PHE A O 1
ATOM 1465 N N . ILE A 1 186 ? 6.863 -6.82 6.246 1 95.06 186 ILE A N 1
ATOM 1466 C CA . ILE A 1 186 ? 8.062 -6.637 5.434 1 95.06 186 ILE A CA 1
ATOM 1467 C C . ILE A 1 186 ? 7.711 -5.871 4.16 1 95.06 186 ILE A C 1
ATOM 1469 O O . ILE A 1 186 ? 7.152 -6.441 3.221 1 95.06 186 ILE A O 1
ATOM 1473 N N . HIS A 1 187 ? 8.172 -4.645 4.098 1 96.5 187 HIS A N 1
ATOM 1474 C CA . HIS A 1 187 ? 7.812 -3.777 2.979 1 96.5 187 HIS A CA 1
ATOM 1475 C C . HIS A 1 187 ? 9 -3.561 2.047 1 96.5 187 HIS A C 1
ATOM 1477 O O . HIS A 1 187 ? 8.844 -3.021 0.95 1 96.5 187 HIS A O 1
ATOM 1483 N N . ALA A 1 188 ? 10.133 -4.07 2.428 1 95.69 188 ALA A N 1
ATOM 1484 C CA . ALA A 1 188 ? 11.352 -3.898 1.64 1 95.69 188 ALA A CA 1
ATOM 1485 C C . ALA A 1 188 ? 11.289 -4.723 0.356 1 95.69 188 ALA A C 1
ATOM 1487 O O . ALA A 1 188 ? 10.898 -5.891 0.377 1 95.69 188 ALA A O 1
ATOM 1488 N N . LYS A 1 189 ? 11.602 -4.102 -0.755 1 96.62 189 LYS A N 1
ATOM 1489 C CA . LYS A 1 189 ? 11.711 -4.785 -2.039 1 96.62 189 LYS A CA 1
ATOM 1490 C C . LYS A 1 189 ? 13.164 -4.875 -2.494 1 96.62 189 LYS A C 1
ATOM 1492 O O . LYS A 1 189 ? 13.766 -3.863 -2.854 1 96.62 189 LYS A O 1
ATOM 1497 N N . VAL A 1 190 ? 13.656 -6.035 -2.449 1 97.56 190 VAL A N 1
ATOM 1498 C CA . VAL A 1 190 ? 15.031 -6.316 -2.85 1 97.56 190 VAL A CA 1
ATOM 1499 C C . VAL A 1 190 ? 15.062 -7.508 -3.803 1 97.56 190 VAL A C 1
ATOM 1501 O O . VAL A 1 190 ? 14.375 -8.508 -3.58 1 97.56 190 VAL A O 1
ATOM 1504 N N . TYR A 1 191 ? 15.812 -7.371 -4.875 1 98 191 TYR A N 1
ATOM 1505 C CA . TYR A 1 191 ? 15.891 -8.398 -5.91 1 98 191 TYR A CA 1
ATOM 1506 C C . TYR A 1 191 ? 17.344 -8.766 -6.207 1 98 191 TYR A C 1
ATOM 1508 O O . TYR A 1 191 ? 18.141 -7.902 -6.574 1 98 191 TYR A O 1
ATOM 1516 N N . ILE A 1 192 ? 17.656 -9.977 -6.004 1 98.12 192 ILE A N 1
ATOM 1517 C CA . ILE A 1 192 ? 18.953 -10.516 -6.395 1 98.12 192 ILE A CA 1
ATOM 1518 C C . ILE A 1 192 ? 18.781 -11.555 -7.5 1 98.12 192 ILE A C 1
ATOM 1520 O O . ILE A 1 192 ? 18.062 -12.539 -7.316 1 98.12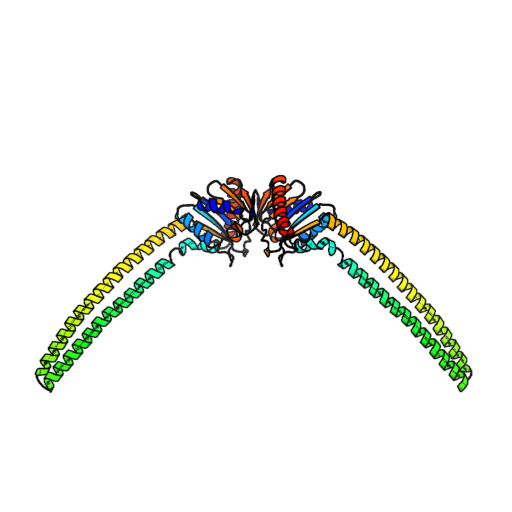 192 ILE A O 1
ATOM 1524 N N . VAL A 1 193 ? 19.344 -11.352 -8.656 1 98.38 193 VAL A N 1
ATOM 1525 C CA . VAL A 1 193 ? 19.312 -12.266 -9.789 1 98.38 193 VAL A CA 1
ATOM 1526 C C . VAL A 1 193 ? 20.719 -12.555 -10.281 1 98.38 193 VAL A C 1
ATOM 1528 O O . VAL A 1 193 ? 21.375 -11.672 -10.852 1 98.38 193 VAL A O 1
ATOM 1531 N N . ASP A 1 194 ? 21.141 -13.789 -10.055 1 97.69 194 ASP A N 1
ATOM 1532 C CA . ASP A 1 194 ? 22.484 -14.219 -10.414 1 97.69 194 ASP A CA 1
ATOM 1533 C C . ASP A 1 194 ? 23.547 -13.312 -9.781 1 97.69 194 ASP A C 1
ATOM 1535 O O . ASP A 1 194 ? 23.688 -13.281 -8.555 1 97.69 194 ASP A O 1
ATOM 1539 N N . ASN A 1 195 ? 24.203 -12.383 -10.539 1 96.5 195 ASN A N 1
ATOM 1540 C CA . ASN A 1 195 ? 25.281 -11.578 -9.992 1 96.5 195 ASN A CA 1
ATOM 1541 C C . ASN A 1 195 ? 24.906 -10.102 -9.922 1 96.5 195 ASN A C 1
ATOM 1543 O O . ASN A 1 195 ? 25.766 -9.234 -9.797 1 96.5 195 ASN A O 1
ATOM 1547 N N . LYS A 1 196 ? 23.609 -9.859 -9.969 1 97.56 196 LYS A N 1
ATOM 1548 C CA . LYS A 1 196 ? 23.125 -8.484 -9.867 1 97.56 196 LYS A CA 1
ATOM 1549 C C . LYS A 1 196 ? 22.078 -8.352 -8.758 1 97.56 196 LYS A C 1
ATOM 1551 O O . LYS A 1 196 ? 21.453 -9.344 -8.375 1 97.56 196 LYS A O 1
ATOM 1556 N N . ALA A 1 197 ? 21.969 -7.164 -8.227 1 97.56 197 ALA A N 1
ATOM 1557 C CA . ALA A 1 197 ? 21 -6.91 -7.168 1 97.56 197 ALA A CA 1
ATOM 1558 C C . ALA A 1 197 ? 20.422 -5.504 -7.277 1 97.56 197 ALA A C 1
ATOM 1560 O O . ALA A 1 197 ? 21.109 -4.574 -7.703 1 97.56 197 ALA A O 1
ATOM 1561 N N . TRP A 1 198 ? 19.188 -5.387 -6.93 1 97.25 198 TRP A N 1
ATOM 1562 C CA . TRP A 1 198 ? 18.5 -4.098 -6.973 1 97.25 198 TRP A CA 1
ATOM 1563 C C . TRP A 1 198 ? 17.656 -3.893 -5.723 1 97.25 198 TRP A C 1
ATOM 1565 O O . TRP A 1 198 ? 17.109 -4.852 -5.172 1 97.25 198 TRP A O 1
ATOM 1575 N N . ALA A 1 199 ? 17.641 -2.699 -5.258 1 96.31 199 ALA A N 1
ATOM 1576 C CA . ALA A 1 199 ? 16.625 -2.223 -4.32 1 96.31 199 ALA A CA 1
ATOM 1577 C C . ALA A 1 199 ? 15.648 -1.276 -5.012 1 96.31 199 ALA A C 1
ATOM 1579 O O . ALA A 1 199 ? 16.047 -0.447 -5.832 1 96.31 199 ALA A O 1
ATOM 1580 N N . SER A 1 200 ? 14.375 -1.479 -4.715 1 96.06 200 SER A N 1
ATOM 1581 C CA . SER A 1 200 ? 13.383 -0.715 -5.465 1 96.06 200 SER A CA 1
ATOM 1582 C C . SER A 1 200 ? 12.141 -0.433 -4.617 1 96.06 200 SER A C 1
ATOM 1584 O O . SER A 1 200 ? 11.969 -1.025 -3.553 1 96.06 200 SER A O 1
ATOM 1586 N N . SER A 1 201 ? 11.398 0.555 -5.039 1 95.88 201 SER A N 1
ATOM 1587 C CA . SER A 1 201 ? 10.086 0.784 -4.449 1 95.88 201 SER A CA 1
ATOM 1588 C C . SER A 1 201 ? 9.023 -0.094 -5.105 1 95.88 201 SER A C 1
ATOM 1590 O O . SER A 1 201 ? 7.898 -0.19 -4.617 1 95.88 201 SER A O 1
ATOM 1592 N N . ALA A 1 202 ? 9.391 -0.838 -6.07 1 96.31 202 ALA A N 1
ATOM 1593 C CA . ALA A 1 202 ? 8.438 -1.576 -6.891 1 96.31 202 ALA A CA 1
ATOM 1594 C C . ALA A 1 202 ? 8.188 -2.973 -6.324 1 96.31 202 ALA A C 1
ATOM 1596 O O . ALA A 1 202 ? 9.133 -3.74 -6.117 1 96.31 202 ALA A O 1
ATOM 1597 N N . ASN A 1 203 ? 6.914 -3.268 -6.07 1 96.94 203 ASN A N 1
ATOM 1598 C CA . ASN A 1 203 ? 6.527 -4.656 -5.84 1 96.94 203 ASN A CA 1
ATOM 1599 C C . ASN A 1 203 ? 6.656 -5.492 -7.109 1 96.94 203 ASN A C 1
ATOM 1601 O O . ASN A 1 203 ? 6.73 -4.945 -8.211 1 96.94 203 ASN A O 1
ATOM 1605 N N . LEU A 1 204 ? 6.723 -6.758 -6.902 1 97.75 204 LEU A N 1
ATOM 1606 C CA . LEU A 1 204 ? 6.75 -7.641 -8.062 1 97.75 204 LEU A CA 1
ATOM 1607 C C . LEU A 1 204 ? 5.344 -7.871 -8.602 1 97.75 204 LEU A C 1
ATOM 1609 O O . LEU A 1 204 ? 4.828 -8.984 -8.555 1 97.75 204 LEU A O 1
ATOM 1613 N N . THR A 1 205 ? 4.719 -6.848 -9.055 1 97.25 205 THR A N 1
ATOM 1614 C CA . THR A 1 205 ? 3.381 -6.809 -9.641 1 97.25 205 THR A CA 1
ATOM 1615 C C . THR A 1 205 ? 3.375 -5.973 -10.914 1 97.25 205 THR A C 1
ATOM 1617 O O . THR A 1 205 ? 4.344 -5.27 -11.211 1 97.25 205 THR A O 1
ATOM 1620 N N . ASP A 1 206 ? 2.314 -6.102 -11.68 1 95.06 206 ASP A N 1
ATOM 1621 C CA . ASP A 1 206 ? 2.203 -5.305 -12.898 1 95.06 206 ASP A CA 1
ATOM 1622 C C . ASP A 1 206 ? 2.215 -3.812 -12.578 1 95.06 206 ASP A C 1
ATOM 1624 O O . ASP A 1 206 ? 2.838 -3.023 -13.297 1 95.06 206 ASP A O 1
ATOM 1628 N N . SER A 1 207 ? 1.545 -3.408 -11.531 1 94.31 207 SER A N 1
ATOM 1629 C CA . SER A 1 207 ? 1.516 -2.006 -11.133 1 94.31 207 SER A CA 1
ATOM 1630 C C . SER A 1 207 ? 2.912 -1.499 -10.797 1 94.31 207 SER A C 1
ATOM 1632 O O . SER A 1 207 ? 3.311 -0.417 -11.234 1 94.31 207 SER A O 1
ATOM 1634 N N . GLY A 1 208 ? 3.65 -2.303 -10.039 1 94.56 208 GLY A N 1
ATOM 1635 C CA . GLY A 1 208 ? 4.992 -1.911 -9.641 1 94.56 208 GLY A CA 1
ATOM 1636 C C . GLY A 1 208 ? 5.977 -1.896 -10.797 1 94.56 208 GLY A C 1
ATOM 1637 O O . GLY A 1 208 ? 6.809 -0.992 -10.898 1 94.56 208 GLY A O 1
ATOM 1638 N N . LEU A 1 209 ? 5.781 -2.787 -11.672 1 94 209 LEU A N 1
ATOM 1639 C CA . LEU A 1 209 ? 6.801 -2.977 -12.703 1 94 209 LEU A CA 1
ATOM 1640 C C . LEU A 1 209 ? 6.523 -2.092 -13.914 1 94 209 LEU A C 1
ATOM 1642 O O . LEU A 1 209 ? 7.453 -1.69 -14.617 1 94 209 LEU A O 1
ATOM 1646 N N . TYR A 1 210 ? 5.164 -1.735 -14.109 1 90.94 210 TYR A N 1
ATOM 1647 C CA . TYR A 1 210 ? 4.871 -1.06 -15.367 1 90.94 210 TYR A CA 1
ATOM 1648 C C . TYR A 1 210 ? 4.09 0.226 -15.125 1 90.94 210 TYR A C 1
ATOM 1650 O O . TYR A 1 210 ? 4.234 1.198 -15.875 1 90.94 210 TYR A O 1
ATOM 1658 N N . ASN A 1 211 ? 3.209 0.284 -14.219 1 91.5 211 ASN A N 1
ATOM 1659 C CA . ASN A 1 211 ? 2.205 1.339 -14.148 1 91.5 211 ASN A CA 1
ATOM 1660 C C . ASN A 1 211 ? 2.637 2.467 -13.219 1 91.5 211 ASN A C 1
ATOM 1662 O O . ASN A 1 211 ? 2.486 3.645 -13.547 1 91.5 211 ASN A O 1
ATOM 1666 N N . ASN A 1 212 ? 3.18 2.121 -12.062 1 93.62 212 ASN A N 1
ATOM 1667 C CA . ASN A 1 212 ? 3.527 3.113 -11.055 1 93.62 212 ASN A CA 1
ATOM 1668 C C . ASN A 1 212 ? 4.852 3.799 -11.375 1 93.62 212 ASN A C 1
ATOM 1670 O O . ASN A 1 212 ? 5.645 3.289 -12.172 1 93.62 212 ASN A O 1
ATOM 1674 N N . VAL A 1 213 ? 4.996 5.016 -10.836 1 94.25 213 VAL A N 1
ATOM 1675 C CA . VAL A 1 213 ? 6.309 5.656 -10.812 1 94.25 213 VAL A CA 1
ATOM 1676 C C . VAL A 1 213 ? 7.125 5.117 -9.641 1 94.25 213 VAL A C 1
ATOM 1678 O O . VAL A 1 213 ? 6.766 5.316 -8.477 1 94.25 213 VAL A O 1
ATOM 1681 N N . GLU A 1 214 ? 8.172 4.418 -9.961 1 95.62 214 GLU A N 1
ATOM 1682 C CA . GLU A 1 214 ? 9.016 3.748 -8.977 1 95.62 214 GLU A CA 1
ATOM 1683 C C . GLU A 1 214 ? 10.477 4.164 -9.133 1 95.62 214 GLU A C 1
ATOM 1685 O O . GLU A 1 214 ? 10.852 4.785 -10.125 1 95.62 214 GLU A O 1
ATOM 1690 N N . PHE A 1 215 ? 11.258 3.863 -8.188 1 95 215 PHE A N 1
ATOM 1691 C CA . PHE A 1 215 ? 12.695 3.984 -8.375 1 95 215 PHE A CA 1
ATOM 1692 C C . PHE A 1 215 ? 13.367 2.619 -8.297 1 95 215 PHE A C 1
ATOM 1694 O O . PHE A 1 215 ? 12.836 1.691 -7.688 1 95 215 PHE A O 1
ATOM 1701 N N . VAL A 1 216 ? 14.484 2.467 -8.945 1 95.94 216 VAL A N 1
ATOM 1702 C CA . VAL A 1 216 ? 15.32 1.272 -8.906 1 95.94 216 VAL A CA 1
ATOM 1703 C C . VAL A 1 216 ? 16.781 1.675 -8.75 1 95.94 216 VAL A C 1
ATOM 1705 O O . VAL A 1 216 ? 17.266 2.578 -9.445 1 95.94 216 VAL A O 1
ATOM 1708 N N . ILE A 1 217 ? 17.422 1.062 -7.828 1 95.94 217 ILE A N 1
ATOM 1709 C CA . ILE A 1 217 ? 18.844 1.308 -7.602 1 95.94 217 ILE A CA 1
ATOM 1710 C C . ILE A 1 217 ? 19.609 -0.015 -7.621 1 95.94 217 ILE A C 1
ATOM 1712 O O . ILE A 1 217 ? 19.234 -0.965 -6.93 1 95.94 217 ILE A O 1
ATOM 1716 N N . GLU A 1 218 ? 20.641 -0.069 -8.43 1 95.56 218 GLU A N 1
ATOM 1717 C CA . GLU A 1 218 ? 21.516 -1.235 -8.398 1 95.56 218 GLU A CA 1
ATOM 1718 C C . GLU A 1 218 ? 22.438 -1.194 -7.184 1 95.56 218 GLU A C 1
ATOM 1720 O O . GLU A 1 218 ? 23.047 -0.161 -6.895 1 95.56 218 GLU A O 1
ATOM 1725 N N . VAL A 1 219 ? 22.484 -2.293 -6.461 1 96.12 219 VAL A N 1
ATOM 1726 C CA . VAL A 1 219 ? 23.312 -2.361 -5.258 1 96.12 219 VAL A CA 1
ATOM 1727 C C . VAL A 1 219 ? 24.297 -3.52 -5.375 1 96.12 219 VAL A C 1
ATOM 1729 O O . VAL A 1 219 ? 24.203 -4.348 -6.285 1 96.12 219 VAL A O 1
ATOM 1732 N N . ASP A 1 220 ? 25.234 -3.504 -4.488 1 95.81 220 ASP A N 1
ATOM 1733 C CA . ASP A 1 220 ? 26.188 -4.617 -4.426 1 95.81 220 ASP A CA 1
ATOM 1734 C C . ASP A 1 220 ? 25.484 -5.906 -3.996 1 95.81 220 ASP A C 1
ATOM 1736 O O . ASP A 1 220 ? 24.859 -5.949 -2.938 1 95.81 220 ASP A O 1
ATOM 1740 N N . PRO A 1 221 ? 25.656 -6.871 -4.852 1 95.69 221 PRO A N 1
ATOM 1741 C CA . PRO A 1 221 ? 24.969 -8.125 -4.543 1 95.69 221 PRO A CA 1
ATOM 1742 C C . PRO A 1 221 ? 25.359 -8.695 -3.18 1 95.69 221 PRO A C 1
ATOM 1744 O O . PRO A 1 221 ? 24.516 -9.266 -2.48 1 95.69 221 PRO A O 1
ATOM 1747 N N . LYS A 1 222 ? 26.578 -8.523 -2.791 1 95.31 222 LYS A N 1
ATOM 1748 C CA . LYS A 1 222 ? 27.016 -9.039 -1.501 1 95.31 222 LYS A CA 1
ATOM 1749 C C . LYS A 1 222 ? 26.328 -8.32 -0.35 1 95.31 222 LYS A C 1
ATOM 1751 O O . LYS A 1 222 ? 25.938 -8.953 0.636 1 95.31 222 LYS A O 1
ATOM 1756 N N . VAL A 1 223 ? 26.156 -7.055 -0.526 1 94.56 223 VAL A N 1
ATOM 1757 C CA . VAL A 1 223 ? 25.5 -6.25 0.5 1 94.56 223 VAL A CA 1
ATOM 1758 C C . VAL A 1 223 ? 24.031 -6.641 0.603 1 94.56 223 VAL A C 1
ATOM 1760 O O . VAL A 1 223 ? 23.5 -6.805 1.705 1 94.56 223 VAL A O 1
ATOM 1763 N N . ALA A 1 224 ? 23.422 -6.773 -0.558 1 95.38 224 ALA A N 1
ATOM 1764 C CA . ALA A 1 224 ? 22.016 -7.168 -0.594 1 95.38 224 ALA A CA 1
ATOM 1765 C C . ALA A 1 224 ? 21.812 -8.555 0.01 1 95.38 224 ALA A C 1
ATOM 1767 O O . ALA A 1 224 ? 20.875 -8.781 0.771 1 95.38 224 ALA A O 1
ATOM 1768 N N . GLU A 1 225 ? 22.703 -9.43 -0.301 1 94.38 225 GLU A N 1
ATOM 1769 C CA . GLU A 1 225 ? 22.609 -10.797 0.202 1 94.38 225 GLU A CA 1
ATOM 1770 C C . GLU A 1 225 ? 22.75 -10.836 1.721 1 94.38 225 GLU A C 1
ATOM 1772 O O . GLU A 1 225 ? 22.016 -11.547 2.4 1 94.38 225 GLU A O 1
ATOM 1777 N N . ASP A 1 226 ? 23.688 -10.125 2.195 1 93.5 226 ASP A N 1
ATOM 1778 C CA . ASP A 1 226 ? 23.906 -10.07 3.639 1 93.5 226 ASP A CA 1
ATOM 1779 C C . ASP A 1 226 ? 22.688 -9.5 4.355 1 93.5 226 ASP A C 1
ATOM 1781 O O . ASP A 1 226 ? 22.297 -9.992 5.414 1 93.5 226 ASP A O 1
ATOM 1785 N N . ALA A 1 227 ? 22.125 -8.5 3.756 1 92.5 227 ALA A N 1
ATOM 1786 C CA . ALA A 1 227 ? 20.938 -7.871 4.344 1 92.5 227 ALA A CA 1
ATOM 1787 C C . ALA A 1 227 ? 19.766 -8.844 4.387 1 92.5 227 ALA A C 1
ATOM 1789 O O . ALA A 1 227 ? 19.078 -8.953 5.406 1 92.5 227 ALA A O 1
ATOM 1790 N N . LEU A 1 228 ? 19.562 -9.555 3.314 1 93.19 228 LEU A N 1
ATOM 1791 C CA . LEU A 1 228 ? 18.453 -10.5 3.236 1 93.19 228 LEU A CA 1
ATOM 1792 C C . LEU A 1 228 ? 18.688 -11.695 4.148 1 93.19 228 LEU A C 1
ATOM 1794 O O . LEU A 1 228 ? 17.75 -12.234 4.734 1 93.19 228 LEU A O 1
ATOM 1798 N N . ARG A 1 229 ? 19.906 -12.094 4.223 1 90.19 229 ARG A N 1
ATOM 1799 C CA . ARG A 1 229 ? 20.234 -13.195 5.113 1 90.19 229 ARG A CA 1
ATOM 1800 C C . ARG A 1 229 ? 19.938 -12.844 6.566 1 90.19 229 ARG A C 1
ATOM 1802 O O . ARG A 1 229 ? 19.422 -13.68 7.316 1 90.19 229 ARG A O 1
ATOM 1809 N N . ARG A 1 230 ? 20.297 -11.656 6.895 1 89.5 230 ARG A N 1
ATOM 1810 C CA . ARG A 1 230 ? 19.984 -11.203 8.25 1 89.5 230 ARG A CA 1
ATOM 1811 C C . ARG A 1 230 ? 18.484 -11.172 8.5 1 89.5 230 A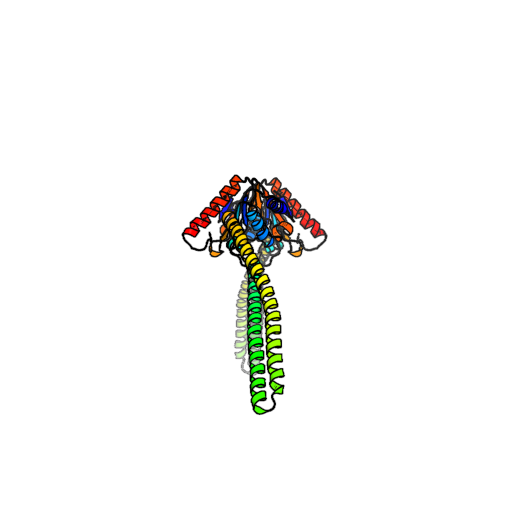RG A C 1
ATOM 1813 O O . ARG A 1 230 ? 18.016 -11.562 9.57 1 89.5 230 ARG A O 1
ATOM 1820 N N . LEU A 1 231 ? 17.797 -10.711 7.527 1 89.5 231 LEU A N 1
ATOM 1821 C CA . LEU A 1 231 ? 16.344 -10.664 7.637 1 89.5 231 LEU A CA 1
ATOM 1822 C C . LEU A 1 231 ? 15.766 -12.07 7.809 1 89.5 231 LEU A C 1
ATOM 1824 O O . LEU A 1 231 ? 14.906 -12.289 8.656 1 89.5 231 LEU A O 1
ATOM 1828 N N . LEU A 1 232 ? 16.297 -12.953 7.047 1 87.31 232 LEU A N 1
ATOM 1829 C CA . LEU A 1 232 ? 15.836 -14.336 7.102 1 87.31 232 LEU A CA 1
ATOM 1830 C C . LEU A 1 232 ? 16.141 -14.953 8.461 1 87.31 232 LEU A C 1
ATOM 1832 O O . LEU A 1 232 ? 15.312 -15.672 9.023 1 87.31 232 LEU A O 1
ATOM 1836 N N . ALA A 1 233 ? 17.25 -14.672 8.93 1 85.81 233 ALA A N 1
ATOM 1837 C CA . ALA A 1 233 ? 17.656 -15.188 10.234 1 85.81 233 ALA A CA 1
ATOM 1838 C C . ALA A 1 233 ? 16.734 -14.672 11.336 1 85.81 233 ALA A C 1
ATOM 1840 O O . ALA A 1 233 ? 16.375 -15.414 12.25 1 85.81 233 ALA A O 1
ATOM 1841 N N . GLU A 1 234 ? 16.422 -13.414 11.219 1 83.44 234 GLU A N 1
ATOM 1842 C CA . GLU A 1 234 ? 15.516 -12.812 12.188 1 83.44 234 GLU A CA 1
ATOM 1843 C C . GLU A 1 234 ? 14.125 -13.438 12.109 1 83.44 234 GLU A C 1
ATOM 1845 O O . GLU A 1 234 ? 13.477 -13.648 13.141 1 83.44 234 GLU A O 1
ATOM 1850 N N . LEU A 1 235 ? 13.703 -13.727 10.906 1 82.88 235 LEU A N 1
ATOM 1851 C CA . LEU A 1 235 ? 12.383 -14.312 10.695 1 82.88 235 LEU A CA 1
ATOM 1852 C C . LEU A 1 235 ? 12.336 -15.75 11.203 1 82.88 235 LEU A C 1
ATOM 1854 O O . LEU A 1 235 ? 11.344 -16.156 11.812 1 82.88 235 LEU A O 1
ATOM 1858 N N . ILE A 1 236 ? 13.422 -16.484 10.953 1 76.5 236 ILE A N 1
ATOM 1859 C CA . ILE A 1 236 ? 13.477 -17.875 11.352 1 76.5 236 ILE A CA 1
ATOM 1860 C C . ILE A 1 236 ? 13.711 -17.969 12.859 1 76.5 236 ILE A C 1
ATOM 1862 O O . ILE A 1 236 ? 13.125 -18.828 13.531 1 76.5 236 ILE A O 1
ATOM 1866 N N . GLY A 1 237 ? 14.703 -17.234 13.289 1 66.5 237 GLY A N 1
ATOM 1867 C CA . GLY A 1 237 ? 14.938 -17.25 14.727 1 66.5 237 GLY A CA 1
ATOM 1868 C C . GLY A 1 237 ? 13.695 -16.938 15.531 1 66.5 237 GLY A C 1
ATOM 1869 O O . GLY A 1 237 ? 13.477 -17.516 16.594 1 66.5 237 GLY A O 1
ATOM 1870 N N . GLN A 1 238 ? 12.992 -16.094 14.945 1 56.62 238 GLN A N 1
ATOM 1871 C CA . GLN A 1 238 ? 11.719 -15.82 15.594 1 56.62 238 GLN A CA 1
ATOM 1872 C C . GLN A 1 238 ? 10.758 -17 15.445 1 56.62 238 GLN A C 1
ATOM 1874 O O . GLN A 1 238 ? 9.867 -17.188 16.266 1 56.62 238 GLN A O 1
ATOM 1879 N N . SER A 1 239 ? 10.781 -17.672 14.273 1 55.31 239 SER A N 1
ATOM 1880 C CA . SER A 1 239 ? 9.914 -18.812 13.969 1 55.31 239 SER A CA 1
ATOM 1881 C C . SER A 1 239 ? 10.242 -20.016 14.836 1 55.31 239 SER A C 1
ATOM 1883 O O . SER A 1 239 ? 9.367 -20.828 15.133 1 55.31 239 SER A O 1
ATOM 1885 N N . ASP A 1 240 ? 11.5 -20.469 15 1 46.31 240 ASP A N 1
ATOM 1886 C CA . ASP A 1 240 ? 11.695 -21.594 15.922 1 46.31 240 ASP A CA 1
ATOM 1887 C C . ASP A 1 240 ? 10.805 -21.438 17.156 1 46.31 240 ASP A C 1
ATOM 1889 O O . ASP A 1 240 ? 10.523 -22.422 17.844 1 46.31 240 ASP A O 1
ATOM 1893 N N . GLU A 1 241 ? 10.602 -20.297 17.641 1 40.34 241 GLU A N 1
ATOM 1894 C CA . GLU A 1 241 ? 9.555 -20.344 18.641 1 40.34 241 GLU A CA 1
ATOM 1895 C C . GLU A 1 241 ? 8.203 -20.672 18.016 1 40.34 241 GLU A C 1
ATOM 1897 O O . GLU A 1 241 ? 7.398 -21.406 18.594 1 40.34 241 GLU A O 1
ATOM 1902 N N . ASP A 1 242 ? 7.48 -19.766 17.141 1 35.66 242 ASP A N 1
ATOM 1903 C CA . ASP A 1 242 ? 6.137 -20.094 16.672 1 35.66 242 ASP A CA 1
ATOM 1904 C C . ASP A 1 242 ? 6.172 -20.75 15.305 1 35.66 242 ASP A C 1
ATOM 1906 O O . ASP A 1 242 ? 7.074 -20.484 14.508 1 35.66 242 ASP A O 1
ATOM 1910 N N . ALA A 1 243 ? 5.27 -21.828 14.961 1 35.59 243 ALA A N 1
ATOM 1911 C CA . ALA A 1 243 ? 4.961 -22.891 13.992 1 35.59 243 ALA A CA 1
ATOM 1912 C C . ALA A 1 243 ? 5.129 -22.375 12.562 1 35.59 243 ALA A C 1
ATOM 1914 O O . ALA A 1 243 ? 5.441 -23.156 11.656 1 35.59 243 ALA A O 1
ATOM 1915 N N . GLY A 1 244 ? 4.637 -21.203 12.078 1 35.25 244 GLY A N 1
ATOM 1916 C CA . GLY A 1 244 ? 4.004 -21.062 10.773 1 35.25 244 GLY A CA 1
ATOM 1917 C C . GLY A 1 244 ? 4.992 -20.75 9.664 1 35.25 244 GLY A C 1
ATOM 1918 O O . GLY A 1 244 ? 4.605 -20.25 8.602 1 35.25 244 GLY A O 1
ATOM 1919 N N . ILE A 1 245 ? 6.234 -20.516 9.922 1 37.22 245 ILE A N 1
ATOM 1920 C CA . ILE A 1 245 ? 7.004 -20.328 8.695 1 37.22 245 ILE A CA 1
ATOM 1921 C C . ILE A 1 245 ? 7.035 -21.641 7.91 1 37.22 245 ILE A C 1
ATOM 1923 O O . ILE A 1 245 ? 7.422 -22.688 8.445 1 37.22 245 ILE A O 1
ATOM 1927 N N . ILE A 1 246 ? 6.098 -21.891 7.023 1 34.75 246 ILE A N 1
ATOM 1928 C CA . ILE A 1 246 ? 6.164 -23.078 6.176 1 34.75 246 ILE A CA 1
ATOM 1929 C C . ILE A 1 246 ? 7.551 -23.188 5.555 1 34.75 246 ILE A C 1
ATOM 1931 O O . ILE A 1 246 ? 8.047 -22.234 4.949 1 34.75 246 ILE A O 1
ATOM 1935 N N . ASN A 1 247 ? 8.562 -23.953 6.223 1 31.72 247 ASN A N 1
ATOM 1936 C CA . ASN A 1 247 ? 9.75 -24.422 5.52 1 31.72 247 ASN A CA 1
ATOM 1937 C C . ASN A 1 247 ? 9.383 -25.219 4.273 1 31.72 247 ASN A C 1
ATOM 1939 O O . ASN A 1 247 ? 8.445 -26.016 4.297 1 31.72 247 ASN A O 1
ATOM 1943 N N . MET B 1 1 ? 23.547 0.478 2.486 1 88 1 MET B N 1
ATOM 1944 C CA . MET B 1 1 ? 22.172 -0.011 2.496 1 88 1 MET B CA 1
ATOM 1945 C C . MET B 1 1 ? 21.812 -0.62 3.85 1 88 1 MET B C 1
ATOM 1947 O O . MET B 1 1 ? 22.562 -1.448 4.375 1 88 1 MET B O 1
ATOM 1951 N N . TYR B 1 2 ? 20.75 -0.106 4.445 1 90.12 2 TYR B N 1
ATOM 1952 C CA . TYR B 1 2 ? 20.219 -0.645 5.695 1 90.12 2 TYR B CA 1
ATOM 1953 C C . TYR B 1 2 ? 18.859 -1.291 5.488 1 90.12 2 TYR B C 1
ATOM 1955 O O . TYR B 1 2 ? 18 -0.736 4.793 1 90.12 2 TYR B O 1
ATOM 1963 N N . LEU B 1 3 ? 18.734 -2.502 6.008 1 93 3 LEU B N 1
ATOM 1964 C CA . LEU B 1 3 ? 17.484 -3.25 5.918 1 93 3 LEU B CA 1
ATOM 1965 C C . LEU B 1 3 ? 17.062 -3.746 7.293 1 93 3 LEU B C 1
ATOM 1967 O O . LEU B 1 3 ? 17.828 -4.406 7.992 1 93 3 LEU B O 1
ATOM 1971 N N . GLY B 1 4 ? 15.859 -3.332 7.711 1 90.62 4 GLY B N 1
ATOM 1972 C CA . GLY B 1 4 ? 15.367 -3.764 9.008 1 90.62 4 GLY B CA 1
ATOM 1973 C C . GLY B 1 4 ? 14.258 -2.883 9.547 1 90.62 4 GLY B C 1
ATOM 1974 O O . GLY B 1 4 ? 13.883 -1.892 8.914 1 90.62 4 GLY B O 1
ATOM 1975 N N . LYS B 1 5 ? 13.758 -3.281 10.719 1 90.94 5 LYS B N 1
ATOM 1976 C CA . LYS B 1 5 ? 12.789 -2.453 11.43 1 90.94 5 LYS B CA 1
ATOM 1977 C C . LYS B 1 5 ? 13.438 -1.167 11.945 1 90.94 5 LYS B C 1
ATOM 1979 O O . LYS B 1 5 ? 14.531 -1.198 12.508 1 90.94 5 LYS B O 1
ATOM 1984 N N . GLY B 1 6 ? 12.789 -0.014 11.57 1 89.56 6 GLY B N 1
ATOM 1985 C CA . GLY B 1 6 ? 13.328 1.259 12.023 1 89.56 6 GLY B CA 1
ATOM 1986 C C . GLY B 1 6 ? 14.461 1.769 11.148 1 89.56 6 GLY B C 1
ATOM 1987 O O . GLY B 1 6 ? 15.117 2.754 11.492 1 89.56 6 GLY B O 1
ATOM 1988 N N . ALA B 1 7 ? 14.703 1.087 10.07 1 89.12 7 ALA B N 1
ATOM 1989 C CA . ALA B 1 7 ? 15.805 1.47 9.188 1 89.12 7 ALA B CA 1
ATOM 1990 C C . ALA B 1 7 ? 15.641 2.908 8.703 1 89.12 7 ALA B C 1
ATOM 1992 O O . ALA B 1 7 ? 16.625 3.637 8.562 1 89.12 7 ALA B O 1
ATOM 1993 N N . ALA B 1 8 ? 14.438 3.348 8.578 1 91.19 8 ALA B N 1
ATOM 1994 C CA . ALA B 1 8 ? 14.18 4.652 7.977 1 91.19 8 ALA B CA 1
ATOM 1995 C C . ALA B 1 8 ? 14.18 5.754 9.031 1 91.19 8 ALA B C 1
ATOM 1997 O O . ALA B 1 8 ? 13.891 6.914 8.727 1 91.19 8 ALA B O 1
ATOM 1998 N N . SER B 1 9 ? 14.578 5.449 10.281 1 91.75 9 SER B N 1
ATOM 1999 C CA . SER B 1 9 ? 14.633 6.445 11.344 1 91.75 9 SER B CA 1
ATOM 2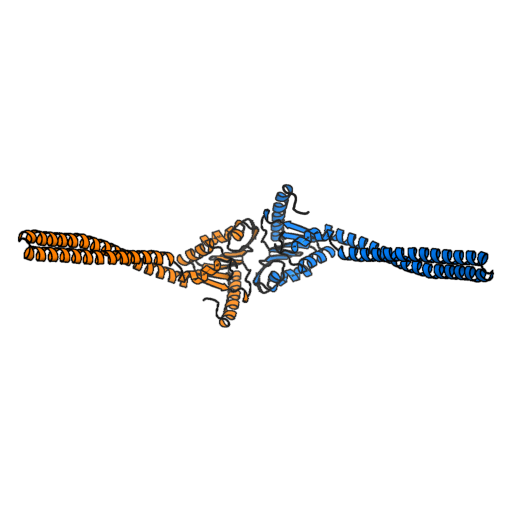000 C C . SER B 1 9 ? 15.695 7.504 11.047 1 91.75 9 SER B C 1
ATOM 2002 O O . SER B 1 9 ? 15.602 8.633 11.531 1 91.75 9 SER B O 1
ATOM 2004 N N . ILE B 1 10 ? 16.625 7.152 10.266 1 93.56 10 ILE B N 1
ATOM 2005 C CA . ILE B 1 10 ? 17.703 8.07 9.906 1 93.56 10 ILE B CA 1
ATOM 2006 C C . ILE B 1 10 ? 17.125 9.25 9.117 1 93.56 10 ILE B C 1
ATOM 2008 O O . ILE B 1 10 ? 17.625 10.367 9.203 1 93.56 10 ILE B O 1
ATOM 2012 N N . ILE B 1 11 ? 16.109 9 8.359 1 95.31 11 ILE B N 1
ATOM 2013 C CA . ILE B 1 11 ? 15.469 10.047 7.574 1 95.31 11 ILE B CA 1
ATOM 2014 C C . ILE B 1 11 ? 14.789 11.055 8.5 1 95.31 11 ILE B C 1
ATOM 2016 O O . ILE B 1 11 ? 14.898 12.266 8.297 1 95.31 11 ILE B O 1
ATOM 2020 N N . LEU B 1 12 ? 14.125 10.523 9.5 1 95.88 12 LEU B N 1
ATOM 2021 C CA . LEU B 1 12 ? 13.453 11.391 10.461 1 95.88 12 LEU B CA 1
ATOM 2022 C C . LEU B 1 12 ? 14.453 12.273 11.195 1 95.88 12 LEU B C 1
ATOM 2024 O O . LEU B 1 12 ? 14.203 13.461 11.414 1 95.88 12 LEU B O 1
ATOM 2028 N N . GLN B 1 13 ? 15.5 11.664 11.578 1 96.31 13 GLN B N 1
ATOM 2029 C CA . GLN B 1 13 ? 16.547 12.422 12.242 1 96.31 13 GLN B CA 1
ATOM 2030 C C . GLN B 1 13 ? 17.078 13.539 11.352 1 96.31 13 GLN B C 1
ATOM 2032 O O . GLN B 1 13 ? 17.312 14.656 11.82 1 96.31 13 GLN B O 1
ATOM 2037 N N . ALA B 1 14 ? 17.25 13.227 10.141 1 97.12 14 ALA B N 1
ATOM 2038 C CA . ALA B 1 14 ? 17.719 14.227 9.188 1 97.12 14 ALA B CA 1
ATOM 2039 C C . ALA B 1 14 ? 16.688 15.344 9.016 1 97.12 14 ALA B C 1
ATOM 2041 O O . ALA B 1 14 ? 17.047 16.516 8.922 1 97.12 14 ALA B O 1
ATOM 2042 N N . LEU B 1 15 ? 15.453 15.008 8.977 1 97.88 15 LEU B N 1
ATOM 2043 C CA . LEU B 1 15 ? 14.383 15.984 8.82 1 97.88 15 LEU B CA 1
ATOM 2044 C C . LEU B 1 15 ? 14.352 16.953 10 1 97.88 15 LEU B C 1
ATOM 2046 O O . LEU B 1 15 ? 14.211 18.156 9.812 1 97.88 15 LEU B O 1
ATOM 2050 N N . HIS B 1 16 ? 14.531 16.391 11.133 1 97.5 16 HIS B N 1
ATOM 2051 C CA . HIS B 1 16 ? 14.547 17.219 12.328 1 97.5 16 HIS B CA 1
ATOM 2052 C C . HIS B 1 16 ? 15.719 18.203 12.305 1 97.5 16 HIS B C 1
ATOM 2054 O O . HIS B 1 16 ? 15.617 19.312 12.805 1 97.5 16 HIS B O 1
ATOM 2060 N N . GLY B 1 17 ? 16.734 17.766 11.719 1 97.44 17 GLY B N 1
ATOM 2061 C CA . GLY B 1 17 ? 17.938 18.578 11.711 1 97.44 17 GLY B CA 1
ATOM 2062 C C . GLY B 1 17 ? 18.062 19.438 10.469 1 97.44 17 GLY B C 1
ATOM 2063 O O . GLY B 1 17 ? 19.062 20.141 10.289 1 97.44 17 GLY B O 1
ATOM 2064 N N . ALA B 1 18 ? 17.125 19.438 9.633 1 98.12 18 ALA B N 1
ATOM 2065 C CA . ALA B 1 18 ? 17.203 20.172 8.367 1 98.12 18 ALA B CA 1
ATOM 2066 C C . ALA B 1 18 ? 17.344 21.672 8.594 1 98.12 18 ALA B C 1
ATOM 2068 O O . ALA B 1 18 ? 16.641 22.25 9.43 1 98.12 18 ALA B O 1
ATOM 2069 N N . ARG B 1 19 ? 18.203 22.391 7.816 1 97.5 19 ARG B N 1
ATOM 2070 C CA . ARG B 1 19 ? 18.469 23.812 8.016 1 97.5 19 ARG B CA 1
ATOM 2071 C C . ARG B 1 19 ? 18.266 24.594 6.719 1 97.5 19 ARG B C 1
ATOM 2073 O O . ARG B 1 19 ? 17.984 25.797 6.75 1 97.5 19 ARG B O 1
ATOM 2080 N N . GLU B 1 20 ? 18.391 23.891 5.574 1 97.75 20 GLU B N 1
ATOM 2081 C CA . GLU B 1 20 ? 18.359 24.625 4.316 1 97.75 20 GLU B CA 1
ATOM 2082 C C . GLU B 1 20 ? 17.172 24.203 3.451 1 97.75 20 GLU B C 1
ATOM 2084 O O . GLU B 1 20 ? 16.344 25.031 3.072 1 97.75 20 GLU B O 1
ATOM 2089 N N . ARG B 1 21 ? 17.156 22.859 3.125 1 97.94 21 ARG B N 1
ATOM 2090 C CA . ARG B 1 21 ? 16.109 22.453 2.191 1 97.94 21 ARG B CA 1
ATOM 2091 C C . ARG B 1 21 ? 15.688 21 2.441 1 97.94 21 ARG B C 1
ATOM 2093 O O . ARG B 1 21 ? 16.5 20.188 2.887 1 97.94 21 ARG B O 1
ATOM 2100 N N . ILE B 1 22 ? 14.469 20.75 2.176 1 98.31 22 ILE B N 1
ATOM 2101 C CA . ILE B 1 22 ? 13.867 19.422 2.17 1 98.31 22 ILE B CA 1
ATOM 2102 C C . ILE B 1 22 ? 13.125 19.203 0.856 1 98.31 22 ILE B C 1
ATOM 2104 O O . ILE B 1 22 ? 12.258 20 0.481 1 98.31 22 ILE B O 1
ATOM 2108 N N . VAL B 1 23 ? 13.484 18.234 0.106 1 97.62 23 VAL B N 1
ATOM 2109 C CA . VAL B 1 23 ? 12.758 17.797 -1.085 1 97.62 23 VAL B CA 1
ATOM 2110 C C . VAL B 1 23 ? 12.445 16.312 -0.984 1 97.62 23 VAL B C 1
ATOM 2112 O O . VAL B 1 23 ? 13.352 15.484 -0.843 1 97.62 23 VAL B O 1
ATOM 2115 N N . LEU B 1 24 ? 11.141 16.016 -1.05 1 97.12 24 LEU B N 1
ATOM 2116 C CA . LEU B 1 24 ? 10.867 14.602 -0.872 1 97.12 24 LEU B CA 1
ATOM 2117 C C . LEU B 1 24 ? 9.672 14.164 -1.705 1 97.12 24 LEU B C 1
ATOM 2119 O O . LEU B 1 24 ? 8.867 15 -2.131 1 97.12 24 LEU B O 1
ATOM 2123 N N . SER B 1 25 ? 9.609 12.922 -2.014 1 96.88 25 SER B N 1
ATOM 2124 C CA . SER B 1 25 ? 8.484 12.234 -2.627 1 96.88 25 SER B CA 1
ATOM 2125 C C . SER B 1 25 ? 8.023 11.055 -1.773 1 96.88 25 SER B C 1
ATOM 2127 O O . SER B 1 25 ? 8.836 10.211 -1.393 1 96.88 25 SER B O 1
ATOM 2129 N N . SER B 1 26 ? 6.828 11.039 -1.379 1 97.56 26 SER B N 1
ATOM 2130 C CA . SER B 1 26 ? 6.199 9.961 -0.626 1 97.56 26 SER B CA 1
ATOM 2131 C C . SER B 1 26 ? 4.699 9.898 -0.891 1 97.56 26 SER B C 1
ATOM 2133 O O . SER B 1 26 ? 3.99 10.891 -0.707 1 97.56 26 SER B O 1
ATOM 2135 N N . PRO B 1 27 ? 4.238 8.797 -1.292 1 97.06 27 PRO B N 1
ATOM 2136 C CA . PRO B 1 27 ? 2.801 8.734 -1.575 1 97.06 27 PRO B CA 1
ATOM 2137 C C . PRO B 1 27 ? 1.943 8.945 -0.33 1 97.06 27 PRO B C 1
ATOM 2139 O O . PRO B 1 27 ? 0.858 9.523 -0.417 1 97.06 27 PRO B O 1
ATOM 2142 N N . TRP B 1 28 ? 2.43 8.461 0.828 1 97.69 28 TRP B N 1
ATOM 2143 C CA . TRP B 1 28 ? 1.727 8.656 2.092 1 97.69 28 TRP B CA 1
ATOM 2144 C C . TRP B 1 28 ? 2.588 9.445 3.074 1 97.69 28 TRP B C 1
ATOM 2146 O O . TRP B 1 28 ? 3.777 9.156 3.234 1 97.69 28 TRP B O 1
ATOM 2156 N N . ILE B 1 29 ? 1.929 10.398 3.641 1 98.12 29 ILE B N 1
ATOM 2157 C CA . ILE B 1 29 ? 2.562 11.188 4.695 1 98.12 29 ILE B CA 1
ATOM 2158 C C . ILE B 1 29 ? 1.633 11.273 5.902 1 98.12 29 ILE B C 1
ATOM 2160 O O . ILE B 1 29 ? 0.465 11.648 5.77 1 98.12 29 ILE B O 1
ATOM 2164 N N . GLY B 1 30 ? 2.172 10.922 7.031 1 97.5 30 GLY B N 1
ATOM 2165 C CA . GLY B 1 30 ? 1.371 10.969 8.242 1 97.5 30 GLY B CA 1
ATOM 2166 C C . GLY B 1 30 ? 1.189 12.375 8.781 1 97.5 30 GLY B C 1
ATOM 2167 O O . GLY B 1 30 ? 1.957 13.281 8.445 1 97.5 30 GLY B O 1
ATOM 2168 N N . LYS B 1 31 ? 0.206 12.531 9.625 1 96.81 31 LYS B N 1
ATOM 2169 C CA . LYS B 1 31 ? -0.152 13.836 10.172 1 96.81 31 LYS B CA 1
ATOM 2170 C C . LYS B 1 31 ? 1.012 14.438 10.953 1 96.81 31 LYS B C 1
ATOM 2172 O O . LYS B 1 31 ? 1.296 15.633 10.828 1 96.81 31 LYS B O 1
ATOM 2177 N N . ARG B 1 32 ? 1.666 13.68 11.703 1 96.81 32 ARG B N 1
ATOM 2178 C CA . ARG B 1 32 ? 2.801 14.125 12.5 1 96.81 32 ARG B CA 1
ATOM 2179 C C . ARG B 1 32 ? 3.896 14.711 11.625 1 96.81 32 ARG B C 1
ATOM 2181 O O . ARG B 1 32 ? 4.523 15.711 11.992 1 96.81 32 ARG B O 1
ATOM 2188 N N . TYR B 1 33 ? 4.066 14.141 10.555 1 97.81 33 TYR B N 1
ATOM 2189 C CA . TYR B 1 33 ? 5.156 14.555 9.68 1 97.81 33 TYR B CA 1
ATOM 2190 C C . TYR B 1 33 ? 4.746 15.75 8.828 1 97.81 33 TYR B C 1
ATOM 2192 O O . TYR B 1 33 ? 5.594 16.562 8.438 1 97.81 33 TYR B O 1
ATOM 2200 N N . VAL B 1 34 ? 3.447 15.812 8.57 1 97.75 34 VAL B N 1
ATOM 2201 C CA . VAL B 1 34 ? 2.938 17.031 7.957 1 97.75 34 VAL B CA 1
ATOM 2202 C C . VAL B 1 34 ? 3.256 18.234 8.852 1 97.75 34 VAL B C 1
ATOM 2204 O O . VAL B 1 34 ? 3.754 19.25 8.375 1 97.75 34 VAL B O 1
ATOM 2207 N N . GLU B 1 35 ? 3.004 18.094 10.117 1 97.38 35 GLU B N 1
ATOM 2208 C CA . GLU B 1 35 ? 3.271 19.172 11.07 1 97.38 35 GLU B CA 1
ATOM 2209 C C . GLU B 1 35 ? 4.762 19.5 11.133 1 97.38 35 GLU B C 1
ATOM 2211 O O . GLU B 1 35 ? 5.141 20.656 11.227 1 97.38 35 GLU B O 1
ATOM 2216 N N . LEU B 1 36 ? 5.508 18.484 11.078 1 98 36 LEU B N 1
ATOM 2217 C CA . LEU B 1 36 ? 6.953 18.672 11.094 1 98 36 LEU B CA 1
ATOM 2218 C C . LEU B 1 36 ? 7.41 19.484 9.891 1 98 36 LEU B C 1
ATOM 2220 O O . LEU B 1 36 ? 8.211 20.422 10.023 1 98 36 LEU B O 1
ATOM 2224 N N . LEU B 1 37 ? 6.934 19.141 8.75 1 98.38 37 LEU B N 1
ATOM 2225 C CA . LEU B 1 37 ? 7.324 19.828 7.52 1 98.38 37 LEU B CA 1
ATOM 2226 C C . LEU B 1 37 ? 6.867 21.281 7.543 1 98.38 37 LEU B C 1
ATOM 2228 O O . LEU B 1 37 ? 7.59 22.172 7.086 1 98.38 37 LEU B O 1
ATOM 2232 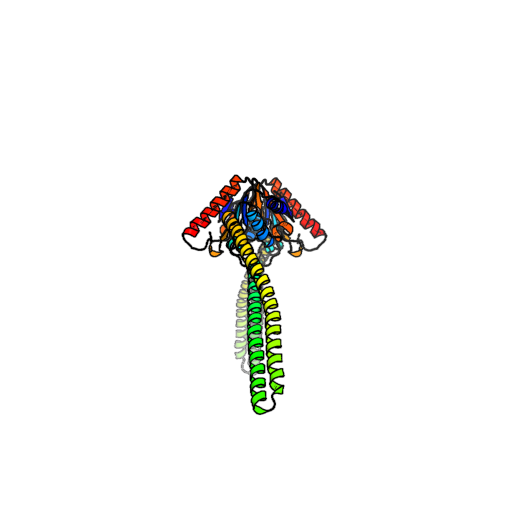N N . VAL B 1 38 ? 5.668 21.5 8.07 1 98 38 VAL B N 1
ATOM 2233 C CA . VAL B 1 38 ? 5.156 22.859 8.211 1 98 38 VAL B CA 1
ATOM 2234 C C . VAL B 1 38 ? 6.051 23.656 9.156 1 98 38 VAL B C 1
ATOM 2236 O O . VAL B 1 38 ? 6.406 24.812 8.867 1 98 38 VAL B O 1
ATOM 2239 N N . GLU B 1 39 ? 6.418 23.094 10.234 1 97.94 39 GLU B N 1
ATOM 2240 C CA . GLU B 1 39 ? 7.293 23.75 11.203 1 97.94 39 GLU B CA 1
ATOM 2241 C C . GLU B 1 39 ? 8.641 24.109 10.578 1 97.94 39 GLU B C 1
ATOM 2243 O O . GLU B 1 39 ? 9.172 25.188 10.828 1 97.94 39 GLU B O 1
ATOM 2248 N N . LYS B 1 40 ? 9.164 23.203 9.836 1 98.38 40 LYS B N 1
ATOM 2249 C CA . LYS B 1 40 ? 10.438 23.469 9.172 1 98.38 40 LYS B CA 1
ATOM 2250 C C . LYS B 1 40 ? 10.312 24.609 8.172 1 98.38 40 LYS B C 1
ATOM 2252 O O . LYS B 1 40 ? 11.203 25.453 8.086 1 98.38 40 LYS B O 1
ATOM 2257 N N . ALA B 1 41 ? 9.266 24.609 7.441 1 98.19 41 ALA B N 1
ATOM 2258 C CA . ALA B 1 41 ? 9.031 25.703 6.496 1 98.19 41 ALA B CA 1
ATOM 2259 C C . ALA B 1 41 ? 8.945 27.047 7.219 1 98.19 41 ALA B C 1
ATOM 2261 O O . ALA B 1 41 ? 9.477 28.047 6.742 1 98.19 41 ALA B O 1
ATOM 2262 N N . LEU B 1 42 ? 8.297 27.047 8.336 1 97.62 42 LEU B N 1
ATOM 2263 C CA . LEU B 1 42 ? 8.148 28.25 9.125 1 97.62 42 LEU B CA 1
ATOM 2264 C C . LEU B 1 42 ? 9.492 28.719 9.68 1 97.62 42 LEU B C 1
ATOM 2266 O O . LEU B 1 42 ? 9.688 29.906 9.93 1 97.62 42 LEU B O 1
ATOM 2270 N N . SER B 1 43 ? 10.375 27.797 9.844 1 97.44 43 SER B N 1
ATOM 2271 C CA . SER B 1 43 ? 11.695 28.125 10.367 1 97.44 43 SER B CA 1
ATOM 2272 C C . SER B 1 43 ? 12.617 28.641 9.273 1 97.44 43 SER B C 1
ATOM 2274 O O . SER B 1 43 ? 13.773 28.984 9.531 1 97.44 43 SER B O 1
ATOM 2276 N N . GLY B 1 44 ? 12.141 28.578 8.055 1 97.25 44 GLY B N 1
ATOM 2277 C CA . GLY B 1 44 ? 12.914 29.156 6.965 1 97.25 44 GLY B CA 1
ATOM 2278 C C . GLY B 1 44 ? 13.484 28.109 6.031 1 97.25 44 GLY B C 1
ATOM 2279 O O . GLY B 1 44 ? 14.211 28.438 5.09 1 97.25 44 GLY B O 1
ATOM 2280 N N . VAL B 1 45 ? 13.234 26.844 6.25 1 98.31 45 VAL B N 1
ATOM 2281 C CA . VAL B 1 45 ? 13.695 25.75 5.395 1 98.31 45 VAL B CA 1
ATOM 2282 C C . VAL B 1 45 ? 12.836 25.672 4.141 1 98.31 45 VAL B C 1
ATOM 2284 O O . VAL B 1 45 ? 11.609 25.781 4.215 1 98.31 45 VAL B O 1
ATOM 2287 N N . SER B 1 46 ? 13.445 25.562 2.971 1 98.06 46 SER B N 1
ATOM 2288 C CA . SER B 1 46 ? 12.703 25.359 1.732 1 98.06 46 SER B CA 1
ATOM 2289 C C . SER B 1 46 ? 12.188 23.922 1.622 1 98.06 46 SER B C 1
ATOM 2291 O O . SER B 1 46 ? 12.977 22.984 1.522 1 98.06 46 SER B O 1
ATOM 2293 N N . VAL B 1 47 ? 10.891 23.766 1.6 1 98.25 47 VAL B N 1
ATOM 2294 C CA . VAL B 1 47 ? 10.305 22.438 1.625 1 98.25 47 VAL B CA 1
ATOM 2295 C C . VAL B 1 47 ? 9.523 22.188 0.338 1 98.25 47 VAL B C 1
ATOM 2297 O O . VAL B 1 47 ? 8.625 22.969 -0.007 1 98.25 47 VAL B O 1
ATOM 2300 N N . THR B 1 48 ? 9.875 21.203 -0.407 1 96.69 48 THR B N 1
ATOM 2301 C CA . THR B 1 48 ? 9.125 20.75 -1.58 1 96.69 48 THR B CA 1
ATOM 2302 C C . THR B 1 48 ? 8.703 19.297 -1.424 1 96.69 48 THR B C 1
ATOM 2304 O O . THR B 1 48 ? 9.539 18.406 -1.22 1 96.69 48 THR B O 1
ATOM 2307 N N . VAL B 1 49 ? 7.395 19.078 -1.585 1 97.12 49 VAL B N 1
ATOM 2308 C CA . VAL B 1 49 ? 6.879 17.734 -1.332 1 97.12 49 VAL B CA 1
ATOM 2309 C C . VAL B 1 49 ? 6.051 17.266 -2.527 1 97.12 49 VAL B C 1
ATOM 2311 O O . VAL B 1 49 ? 5.246 18.031 -3.07 1 97.12 49 VAL B O 1
ATOM 2314 N N . ILE B 1 50 ? 6.312 16.094 -2.961 1 95.25 50 ILE B N 1
ATOM 2315 C CA . ILE B 1 50 ? 5.465 15.391 -3.924 1 95.25 50 ILE B CA 1
ATOM 2316 C C . ILE B 1 50 ? 4.734 14.242 -3.234 1 95.25 50 ILE B C 1
ATOM 2318 O O . ILE B 1 50 ? 5.363 13.359 -2.654 1 95.25 50 ILE B O 1
ATOM 2322 N N . THR B 1 51 ? 3.4 14.273 -3.285 1 96.75 51 THR B N 1
ATOM 2323 C CA . THR B 1 51 ? 2.615 13.227 -2.635 1 96.75 51 THR B CA 1
ATOM 2324 C C . THR B 1 51 ? 1.35 12.93 -3.432 1 96.75 51 THR B C 1
ATOM 2326 O O . THR B 1 51 ? 1.141 13.492 -4.512 1 96.75 51 THR B O 1
ATOM 2329 N N . MET B 1 52 ? 0.629 11.945 -2.955 1 96.75 52 MET B N 1
ATOM 2330 C CA . MET B 1 52 ? -0.558 11.492 -3.676 1 96.75 52 MET B CA 1
ATOM 2331 C C . MET B 1 52 ? -1.826 12.055 -3.043 1 96.75 52 MET B C 1
ATOM 2333 O O . MET B 1 52 ? -1.867 12.305 -1.837 1 96.75 52 MET B O 1
ATOM 2337 N N . ASP B 1 53 ? -2.818 12.234 -3.881 1 95.19 53 ASP B N 1
ATOM 2338 C CA . ASP B 1 53 ? -4.141 12.625 -3.398 1 95.19 53 ASP B CA 1
ATOM 2339 C C . ASP B 1 53 ? -4.98 11.406 -3.047 1 95.19 53 ASP B C 1
ATOM 2341 O O . ASP B 1 53 ? -5.809 10.961 -3.848 1 95.19 53 ASP B O 1
ATOM 2345 N N . LEU B 1 54 ? -4.699 10.93 -1.887 1 94.94 54 LEU B N 1
ATOM 2346 C CA . LEU B 1 54 ? -5.406 9.742 -1.401 1 94.94 54 LEU B CA 1
ATOM 2347 C C . LEU B 1 54 ? -6.188 10.062 -0.13 1 94.94 54 LEU B C 1
ATOM 2349 O O . LEU B 1 54 ? -5.785 10.922 0.651 1 94.94 54 LEU B O 1
ATOM 2353 N N . SER B 1 55 ? -7.293 9.352 0.103 1 93.62 55 SER B N 1
ATOM 2354 C CA . SER B 1 55 ? -8.164 9.617 1.243 1 93.62 55 SER B CA 1
ATOM 2355 C C . SER B 1 55 ? -7.461 9.305 2.561 1 93.62 55 SER B C 1
ATOM 2357 O O . SER B 1 55 ? -7.73 9.938 3.58 1 93.62 55 SER B O 1
ATOM 2359 N N . ASP B 1 56 ? -6.551 8.328 2.537 1 93.94 56 ASP B N 1
ATOM 2360 C CA . ASP B 1 56 ? -5.875 7.914 3.764 1 93.94 56 ASP B CA 1
ATOM 2361 C C . ASP B 1 56 ? -4.5 8.562 3.879 1 93.94 56 ASP B C 1
ATOM 2363 O O . ASP B 1 56 ? -3.643 8.086 4.625 1 93.94 56 ASP B O 1
ATOM 2367 N N . ASN B 1 57 ? -4.238 9.625 3.096 1 96.81 57 ASN B N 1
ATOM 2368 C CA . ASN B 1 57 ? -2.973 10.352 3.086 1 96.81 57 ASN B CA 1
ATOM 2369 C C . ASN B 1 57 ? -3.121 11.75 3.67 1 96.81 57 ASN B C 1
ATOM 2371 O O . ASN B 1 57 ? -3.787 12.602 3.082 1 96.81 57 ASN B O 1
ATOM 2375 N N . ASP B 1 58 ? -2.416 12.031 4.707 1 96.56 58 ASP B N 1
ATOM 2376 C CA . ASP B 1 58 ? -2.488 13.344 5.34 1 96.56 58 ASP B CA 1
ATOM 2377 C C . ASP B 1 58 ? -1.603 14.359 4.617 1 96.56 58 ASP B C 1
ATOM 2379 O O . ASP B 1 58 ? -1.693 15.562 4.867 1 96.56 58 ASP B O 1
ATOM 2383 N N . GLY B 1 59 ? -0.798 13.766 3.695 1 94.56 59 GLY B N 1
ATOM 2384 C CA . GLY B 1 59 ? 0.074 14.656 2.941 1 94.56 59 GLY B CA 1
ATOM 2385 C C . GLY B 1 59 ? -0.683 15.68 2.117 1 94.56 59 GLY B C 1
ATOM 2386 O O . GLY B 1 59 ? -0.133 16.719 1.753 1 94.56 59 GLY B O 1
ATOM 2387 N N . ARG B 1 60 ? -1.917 15.414 1.87 1 92.06 60 ARG B N 1
ATOM 2388 C CA . ARG B 1 60 ? -2.719 16.328 1.064 1 92.06 60 ARG B CA 1
ATOM 2389 C C . ARG B 1 60 ? -2.963 17.641 1.805 1 92.06 60 ARG B C 1
ATOM 2391 O O . ARG B 1 60 ? -3.223 18.672 1.181 1 92.06 60 ARG B O 1
ATOM 2398 N N . LEU B 1 61 ? -2.844 17.672 3.105 1 94.75 61 LEU B N 1
ATOM 2399 C CA . LEU B 1 61 ? -3.055 18.859 3.93 1 94.75 61 LEU B CA 1
ATOM 2400 C C . LEU B 1 61 ? -1.973 19.891 3.668 1 94.75 61 LEU B C 1
ATOM 2402 O O . LEU B 1 61 ? -2.154 21.078 3.977 1 94.75 61 LEU B O 1
ATOM 2406 N N . LEU B 1 62 ? -0.87 19.422 3.111 1 95.56 62 LEU B N 1
ATOM 2407 C CA . LEU B 1 62 ? 0.25 20.328 2.867 1 95.56 62 LEU B CA 1
ATOM 2408 C C . LEU B 1 62 ? -0.092 21.328 1.776 1 95.56 62 LEU B C 1
ATOM 2410 O O . LEU B 1 62 ? 0.42 22.453 1.779 1 95.56 62 LEU B O 1
ATOM 2414 N N . ALA B 1 63 ? -0.919 20.922 0.893 1 92.31 63 ALA B N 1
ATOM 2415 C CA . ALA B 1 63 ? -1.291 21.781 -0.227 1 92.31 63 ALA B CA 1
ATOM 2416 C C . ALA B 1 63 ? -1.996 23.047 0.261 1 92.31 63 ALA B C 1
ATOM 2418 O O . ALA B 1 63 ? -1.791 24.125 -0.289 1 92.31 63 ALA B O 1
ATOM 2419 N N . ASN B 1 64 ? -2.758 22.984 1.32 1 92.12 64 ASN B N 1
ATOM 2420 C CA . ASN B 1 64 ? -3.521 24.125 1.821 1 92.12 64 ASN B CA 1
ATOM 2421 C C . ASN B 1 64 ? -3.016 24.578 3.188 1 92.12 64 ASN B C 1
ATOM 2423 O O . ASN B 1 64 ? -3.736 25.25 3.928 1 92.12 64 ASN B O 1
ATOM 2427 N N . ALA B 1 65 ? -1.822 24.141 3.428 1 94.5 65 ALA B N 1
ATOM 2428 C CA . ALA B 1 65 ? -1.289 24.453 4.754 1 94.5 65 ALA B CA 1
ATOM 2429 C C . ALA B 1 65 ? -1.187 25.953 4.965 1 94.5 65 ALA B C 1
ATOM 2431 O O . ALA B 1 65 ? -1.533 26.469 6.035 1 94.5 65 ALA B O 1
ATOM 2432 N N . ALA B 1 66 ? -0.739 26.703 3.959 1 94.25 66 ALA B N 1
ATOM 2433 C CA . ALA B 1 66 ? -0.584 28.141 4.07 1 94.25 66 ALA B CA 1
ATOM 2434 C C . ALA B 1 66 ? -1.934 28.828 4.27 1 94.25 66 ALA B C 1
ATOM 2436 O O . ALA B 1 66 ? -2.055 29.75 5.074 1 94.25 66 ALA B O 1
ATOM 2437 N N . ASP B 1 67 ? -2.984 28.344 3.664 1 93.38 67 ASP B N 1
ATOM 2438 C CA . ASP B 1 67 ? -4.301 28.984 3.705 1 93.38 67 ASP B CA 1
ATOM 2439 C C . ASP B 1 67 ? -5.027 28.656 5.008 1 93.38 67 ASP B C 1
ATOM 2441 O O . ASP B 1 67 ? -5.82 29.453 5.5 1 93.38 67 ASP B O 1
ATOM 2445 N N . THR B 1 68 ? -4.734 27.594 5.566 1 94.5 68 THR B N 1
ATOM 2446 C CA . THR B 1 68 ? -5.516 27.141 6.715 1 94.5 68 THR B CA 1
ATOM 2447 C C . THR B 1 68 ? -4.75 27.375 8.016 1 94.5 68 THR B C 1
ATOM 2449 O O . THR B 1 68 ? -5.32 27.281 9.102 1 94.5 68 THR B O 1
ATOM 2452 N N . TYR B 1 69 ? -3.543 27.734 7.895 1 95.81 69 TYR B N 1
ATOM 2453 C CA . TYR B 1 69 ? -2.723 27.859 9.094 1 95.81 69 TYR B CA 1
ATOM 2454 C C . TYR B 1 69 ? -3.287 28.938 10.023 1 95.81 69 TYR B C 1
ATOM 2456 O O . TYR B 1 69 ? -3.58 30.047 9.594 1 95.81 69 TYR B O 1
ATOM 2464 N N . GLY B 1 70 ? -3.512 28.594 11.375 1 95.06 70 GLY B N 1
ATOM 2465 C CA . GLY B 1 70 ? -3.93 29.531 12.406 1 95.06 70 GLY B CA 1
ATOM 2466 C C . GLY B 1 70 ? -5.41 29.859 12.344 1 95.06 70 GLY B C 1
ATOM 2467 O O . GLY B 1 70 ? -5.887 30.734 13.062 1 95.06 70 GLY B O 1
ATOM 2468 N N . GLU B 1 71 ? -6.141 29.25 11.438 1 94.5 71 GLU B N 1
ATOM 2469 C CA . GLU B 1 71 ? -7.562 29.547 11.273 1 94.5 71 GLU B CA 1
ATOM 2470 C C . GLU B 1 71 ? -8.336 29.266 12.562 1 94.5 71 GLU B C 1
ATOM 2472 O O . GLU B 1 71 ? -9.258 30 12.906 1 94.5 71 GLU B O 1
ATOM 2477 N N . GLU B 1 72 ? -7.953 28.25 13.141 1 94.38 72 GLU B N 1
ATOM 2478 C CA . GLU B 1 72 ? -8.648 27.906 14.375 1 94.38 72 GLU B CA 1
ATOM 2479 C C . GLU B 1 72 ? -8.453 28.969 15.445 1 94.38 72 GLU B C 1
ATOM 2481 O O . GLU B 1 72 ? -9.406 29.359 16.125 1 94.38 72 GLU B O 1
ATOM 2486 N N . GLU B 1 73 ? -7.293 29.422 15.609 1 94.69 73 GLU B N 1
ATOM 2487 C CA . GLU B 1 73 ? -7 30.469 16.594 1 94.69 73 GLU B CA 1
ATOM 2488 C C . GLU B 1 73 ? -7.742 31.75 16.266 1 94.69 73 GLU B C 1
ATOM 2490 O O . GLU B 1 73 ? -8.336 32.375 17.141 1 94.69 73 GLU B O 1
ATOM 2495 N N . VAL B 1 74 ? -7.73 32.125 15.031 1 96.44 74 VAL B N 1
ATOM 2496 C CA . VAL B 1 74 ? -8.414 33.344 14.602 1 96.44 74 VAL B CA 1
ATOM 2497 C C . VAL B 1 74 ? -9.922 33.188 14.828 1 96.44 74 VAL B C 1
ATOM 2499 O O . VAL B 1 74 ? -10.578 34.125 15.297 1 96.44 74 VAL B O 1
ATOM 2502 N N . SER B 1 75 ? -10.43 32.094 14.562 1 96.75 75 SER B N 1
ATOM 2503 C CA . SER B 1 75 ? -11.859 31.844 14.758 1 96.75 75 SER B CA 1
ATOM 2504 C C . SER B 1 75 ? -12.234 31.906 16.234 1 96.75 75 SER B C 1
ATOM 2506 O O . SER B 1 75 ? -13.273 32.469 16.594 1 96.75 75 SER B O 1
ATOM 2508 N N . LYS B 1 76 ? -11.469 31.344 17.062 1 96.75 76 LYS B N 1
ATOM 2509 C CA . LYS B 1 76 ? -11.719 31.359 18.5 1 96.75 76 LYS B CA 1
ATOM 2510 C C . LYS B 1 76 ? -11.75 32.781 19.016 1 96.75 76 LYS B C 1
ATOM 2512 O O . LYS B 1 76 ? -12.648 33.156 19.781 1 96.75 76 LYS B O 1
ATOM 2517 N N . ARG B 1 77 ? -10.805 33.562 18.547 1 96.5 77 ARG B N 1
ATOM 2518 C CA . ARG B 1 77 ? -10.742 34.969 18.984 1 96.5 77 ARG B CA 1
ATOM 2519 C C . ARG B 1 77 ? -11.891 35.781 18.406 1 96.5 77 ARG B C 1
ATOM 2521 O O . ARG B 1 77 ? -12.414 36.656 19.078 1 96.5 77 ARG B O 1
ATOM 2528 N N . SER B 1 78 ? -12.289 35.406 17.25 1 96.81 78 SER B N 1
ATOM 2529 C CA . SER B 1 78 ? -13.438 36.062 16.641 1 96.81 78 SER B CA 1
ATOM 2530 C C . SER B 1 78 ? -14.727 35.75 17.406 1 96.81 78 SER B C 1
ATOM 2532 O O . SER B 1 78 ? -15.562 36.656 17.594 1 96.81 78 SER B O 1
ATOM 2534 N N . ARG B 1 79 ? -14.891 34.625 17.875 1 95.88 79 ARG B N 1
ATOM 2535 C CA . ARG B 1 79 ? -16.062 34.25 18.656 1 95.88 79 ARG B CA 1
ATOM 2536 C C . ARG B 1 79 ? -16.094 35 19.984 1 95.88 79 ARG B C 1
ATOM 2538 O O . ARG B 1 79 ? -17.172 35.406 20.469 1 95.88 79 ARG B O 1
ATOM 2545 N N . GLU B 1 80 ? -14.906 35.156 20.484 1 96.81 80 GLU B N 1
ATOM 2546 C CA . GLU B 1 80 ? -14.82 35.906 21.734 1 96.81 80 GLU B CA 1
ATOM 2547 C C . GLU B 1 80 ? -15.25 37.344 21.531 1 96.81 80 GLU B C 1
ATOM 2549 O O . GLU B 1 80 ? -15.992 37.906 22.344 1 96.81 80 GLU B O 1
ATOM 2554 N N . VAL B 1 81 ? -14.789 37.938 20.484 1 97.62 81 VAL B N 1
ATOM 2555 C CA . VAL B 1 81 ? -15.18 39.312 20.172 1 97.62 81 VAL B CA 1
ATOM 2556 C C . VAL B 1 81 ? -16.688 39.406 19.938 1 97.62 81 VAL B C 1
ATOM 2558 O O . VAL B 1 81 ? -17.359 40.312 20.406 1 97.62 81 VAL B O 1
ATOM 2561 N N . ALA B 1 82 ? -17.188 38.406 19.297 1 97.12 82 ALA B N 1
ATOM 2562 C CA . ALA B 1 82 ? -18.625 38.344 19.047 1 97.12 82 ALA B CA 1
ATOM 2563 C C . ALA B 1 82 ? -19.406 38.219 20.359 1 97.12 82 ALA B C 1
ATOM 2565 O O . ALA B 1 82 ? -20.453 38.875 20.516 1 97.12 82 ALA B O 1
ATOM 2566 N N . ARG B 1 83 ? -18.938 37.438 21.219 1 97.38 83 ARG B N 1
ATOM 2567 C CA . ARG B 1 83 ? -19.578 37.25 22.516 1 97.38 83 ARG B CA 1
ATOM 2568 C C . ARG B 1 83 ? -19.594 38.562 23.312 1 97.38 83 ARG B C 1
ATOM 2570 O O . ARG B 1 83 ? -20.625 38.938 23.875 1 97.38 83 ARG B O 1
ATOM 2577 N N . LEU B 1 84 ? -18.5 39.219 23.297 1 96.62 84 LEU B N 1
ATOM 2578 C CA . LEU B 1 84 ? -18.391 40.5 24.016 1 96.62 84 LEU B CA 1
ATOM 2579 C C . LEU B 1 84 ? -19.25 41.562 23.375 1 96.62 84 LEU B C 1
ATOM 2581 O O . LEU B 1 84 ? -19.812 42.406 24.078 1 96.62 84 LEU B O 1
ATOM 2585 N N . ARG B 1 85 ? -19.375 41.531 22.078 1 96.5 85 ARG B N 1
ATOM 2586 C CA . ARG B 1 85 ? -20.25 42.469 21.375 1 96.5 85 ARG B CA 1
ATOM 2587 C C . ARG B 1 85 ? -21.703 42.25 21.766 1 96.5 85 ARG B C 1
ATOM 2589 O O . ARG B 1 85 ? -22.453 43.219 21.969 1 96.5 85 ARG B O 1
ATOM 2596 N N . ALA B 1 86 ? -22.062 41.031 21.891 1 96.38 86 ALA B N 1
ATOM 2597 C CA . ALA B 1 86 ? -23.422 40.688 22.312 1 96.38 86 ALA B CA 1
ATOM 2598 C C . ALA B 1 86 ? -23.656 41.125 23.766 1 96.38 86 ALA B C 1
ATOM 2600 O O . ALA B 1 86 ? -24.734 41.656 24.094 1 96.38 86 ALA B O 1
ATOM 2601 N N . GLU B 1 87 ? -22.672 40.906 24.562 1 95 87 GLU B N 1
ATOM 2602 C CA . GLU B 1 87 ? -22.781 41.312 25.953 1 95 87 GLU B CA 1
ATOM 2603 C C . GLU B 1 87 ? -22.906 42.844 26.062 1 95 87 GLU B C 1
ATOM 2605 O O . GLU B 1 87 ? -23.672 43.344 26.891 1 95 87 GLU B O 1
ATOM 2610 N N . LEU B 1 88 ? -22.172 43.531 25.234 1 95 88 LEU B N 1
ATOM 2611 C CA . LEU B 1 88 ? -22.266 44.969 25.234 1 95 88 LEU B CA 1
ATOM 2612 C C . LEU B 1 88 ? -23.641 45.438 24.797 1 95 88 LEU B C 1
ATOM 2614 O O . LEU B 1 88 ? -24.219 46.344 25.406 1 95 88 LEU B O 1
ATOM 2618 N N . ARG B 1 89 ? -24.219 44.781 23.812 1 93.88 89 ARG B N 1
ATOM 2619 C CA . ARG B 1 89 ? -25.562 45.094 23.359 1 93.88 89 ARG B CA 1
ATOM 2620 C C . ARG B 1 89 ? -26.578 44.875 24.453 1 93.88 89 ARG B C 1
ATOM 2622 O O . ARG B 1 89 ? -27.469 45.688 24.672 1 93.88 89 ARG B O 1
ATOM 2629 N N . ARG B 1 90 ? -26.359 43.844 25.156 1 92.19 90 ARG B N 1
ATOM 2630 C CA . ARG B 1 90 ? -27.281 43.531 26.25 1 92.19 90 ARG B CA 1
ATOM 2631 C C . ARG B 1 90 ? -27.172 44.562 27.375 1 92.19 90 ARG B C 1
ATOM 2633 O O . ARG B 1 90 ? -28.172 44.969 27.938 1 92.19 90 ARG B O 1
ATOM 2640 N N . ALA B 1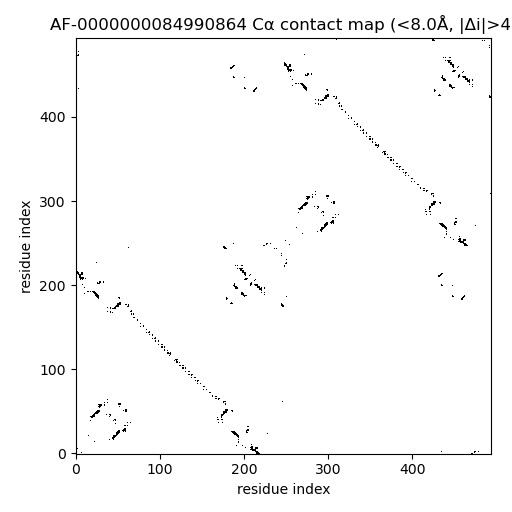 91 ? -25.922 44.906 27.578 1 90.62 91 ALA B N 1
ATOM 2641 C CA . ALA B 1 91 ? -25.703 45.906 28.625 1 90.62 91 ALA B CA 1
ATOM 2642 C C . ALA B 1 91 ? -26.297 47.25 28.25 1 90.62 91 ALA B C 1
ATOM 2644 O O . ALA B 1 91 ? -26.906 47.938 29.078 1 90.62 91 ALA B O 1
ATOM 2645 N N . ARG B 1 92 ? -26.203 47.625 27.016 1 89.19 92 ARG B N 1
ATOM 2646 C CA . ARG B 1 92 ? -26.75 48.906 26.531 1 89.19 92 ARG B CA 1
ATOM 2647 C C . ARG B 1 92 ? -28.281 48.875 26.562 1 89.19 92 ARG B C 1
ATOM 2649 O O . ARG B 1 92 ? -28.922 49.875 26.953 1 89.19 92 ARG B O 1
ATOM 2656 N N . THR B 1 93 ? -28.844 47.75 26.25 1 90.56 93 THR B N 1
ATOM 2657 C CA . THR B 1 93 ? -30.281 47.594 26.25 1 90.56 93 THR B CA 1
ATOM 2658 C C . THR B 1 93 ? -30.828 47.656 27.688 1 90.56 93 THR B C 1
ATOM 2660 O O . THR B 1 93 ? -31.906 48.188 27.922 1 90.56 93 THR B O 1
ATOM 2663 N N . ALA B 1 94 ? -30.047 47.125 28.547 1 87.31 94 ALA B N 1
ATOM 2664 C CA . ALA B 1 94 ? -30.453 47.125 29.938 1 87.31 94 ALA B CA 1
ATOM 2665 C C . ALA B 1 94 ? -30.5 48.531 30.5 1 87.31 94 ALA B C 1
ATOM 2667 O O . ALA B 1 94 ? -31.391 48.875 31.281 1 87.31 94 ALA B O 1
ATOM 2668 N N . VAL B 1 95 ? -29.609 49.375 30.047 1 83.81 95 VAL B N 1
ATOM 2669 C CA . VAL B 1 95 ? -29.594 50.75 30.484 1 83.81 95 VAL B CA 1
ATOM 2670 C C . VAL B 1 95 ? -30.844 51.469 29.984 1 83.81 95 VAL B C 1
ATOM 2672 O O . VAL B 1 95 ? -31.516 52.156 30.75 1 83.81 95 VAL B O 1
ATOM 2675 N N . VAL B 1 96 ? -31.25 51.156 28.766 1 84.62 96 VAL B N 1
ATOM 2676 C CA . VAL B 1 96 ? -32.406 51.812 28.156 1 84.62 96 VAL B CA 1
ATOM 2677 C C . VAL B 1 96 ? -33.688 51.312 28.828 1 84.62 96 VAL B C 1
ATOM 2679 O O . VAL B 1 96 ? -34.562 52.094 29.141 1 84.62 96 VAL B O 1
ATOM 2682 N N . ARG B 1 97 ? -33.656 50.094 29.109 1 86.75 97 ARG B N 1
ATOM 2683 C CA . ARG B 1 97 ? -34.844 49.5 29.734 1 86.75 97 ARG B CA 1
ATOM 2684 C C . ARG B 1 97 ? -35.031 50.062 31.141 1 86.75 97 ARG B C 1
ATOM 2686 O O . ARG B 1 97 ? -36.156 50.438 31.516 1 86.75 97 ARG B O 1
ATOM 2693 N N . ASP B 1 98 ? -33.969 50.094 31.906 1 82.75 98 ASP B N 1
ATOM 2694 C CA . ASP B 1 98 ? -34.062 50.562 33.281 1 82.75 98 ASP B CA 1
ATOM 2695 C C . ASP B 1 98 ? -34.438 52.062 33.344 1 82.75 98 ASP B C 1
ATOM 2697 O O . ASP B 1 98 ? -35.219 52.5 34.188 1 82.75 98 ASP B O 1
ATOM 2701 N N . LEU B 1 99 ? -33.938 52.812 32.312 1 82 99 LEU B N 1
ATOM 2702 C CA . LEU B 1 99 ? -34.281 54.219 32.25 1 82 99 LEU B CA 1
ATOM 2703 C C . LEU B 1 99 ? -35.75 54.406 31.875 1 82 99 LEU B C 1
ATOM 2705 O O . LEU B 1 99 ? -36.438 55.25 32.469 1 82 99 LEU B O 1
ATOM 2709 N N . ALA B 1 100 ? -36.25 53.594 31.031 1 85.81 100 ALA B N 1
ATOM 2710 C CA . ALA B 1 100 ? -37.656 53.656 30.625 1 85.81 100 ALA B CA 1
ATOM 2711 C C . ALA B 1 100 ? -38.562 53.281 31.766 1 85.81 100 ALA B C 1
ATOM 2713 O O . ALA B 1 100 ? -39.594 53.906 31.984 1 85.81 100 ALA B O 1
ATOM 2714 N N . LEU B 1 101 ? -38.188 52.344 32.562 1 86.81 101 LEU B N 1
ATOM 2715 C CA . LEU B 1 101 ? -38.969 51.875 33.688 1 86.81 101 LEU B CA 1
ATOM 2716 C C . LEU B 1 101 ? -39.031 52.938 34.781 1 86.81 101 LEU B C 1
ATOM 2718 O O . LEU B 1 101 ? -40.094 53.156 35.406 1 86.81 101 LEU B O 1
ATOM 2722 N N . ALA B 1 102 ? -37.875 53.594 35.031 1 84.12 102 ALA B N 1
ATOM 2723 C CA . ALA B 1 102 ? -37.844 54.625 36.062 1 84.12 102 ALA B CA 1
ATOM 2724 C C . ALA B 1 102 ? -38.688 55.844 35.656 1 84.12 102 ALA B C 1
ATOM 2726 O O . ALA B 1 102 ? -39.406 56.406 36.469 1 84.12 102 ALA B O 1
ATOM 2727 N N . LEU B 1 103 ? -38.688 56.156 34.375 1 84 103 LEU B N 1
ATOM 2728 C CA . LEU B 1 103 ? -39.5 57.281 33.844 1 84 103 LEU B CA 1
ATOM 2729 C C . LEU B 1 103 ? -40.969 56.938 33.875 1 84 103 LEU B C 1
ATOM 2731 O O . LEU B 1 103 ? -41.812 57.812 34.25 1 84 103 LEU B O 1
ATOM 2735 N N . PHE B 1 104 ? -41.188 55.688 33.594 1 86.88 104 PHE B N 1
ATOM 2736 C CA . PHE B 1 104 ? -42.562 55.25 33.656 1 86.88 104 PHE B CA 1
ATOM 2737 C C . PHE B 1 104 ? -43.094 55.281 35.094 1 86.88 104 PHE B C 1
ATOM 2739 O O . PHE B 1 104 ? -44.188 55.781 35.344 1 86.88 104 PHE B O 1
ATOM 2746 N N . ALA B 1 105 ? -42.406 54.781 36.031 1 85.56 105 ALA B N 1
ATOM 2747 C CA . ALA B 1 105 ? -42.812 54.75 37.438 1 85.56 105 ALA B CA 1
ATOM 2748 C C . ALA B 1 105 ? -42.969 56.156 37.969 1 85.56 105 ALA B C 1
ATOM 2750 O O . ALA B 1 105 ? -43.938 56.438 38.688 1 85.56 105 ALA B O 1
ATOM 2751 N N . SER B 1 106 ? -42.062 57.125 37.562 1 83.31 106 SER B N 1
ATOM 2752 C CA . SER B 1 106 ? -42.156 58.5 38 1 83.31 106 SER B CA 1
ATOM 2753 C C . SER B 1 106 ? -43.406 59.188 37.469 1 83.31 106 SER B C 1
ATOM 2755 O O . SER B 1 106 ? -44.062 59.938 38.188 1 83.31 106 SER B O 1
ATOM 2757 N N . SER B 1 107 ? -43.844 58.812 36.281 1 84.06 107 SER B N 1
ATOM 2758 C CA . SER B 1 107 ? -45.031 59.406 35.656 1 84.06 107 SER B CA 1
ATOM 2759 C C . SER B 1 107 ? -46.312 58.906 36.344 1 84.06 107 SER B C 1
ATOM 2761 O O . SER B 1 107 ? -47.25 59.688 36.562 1 84.06 107 SER B O 1
ATOM 2763 N N . ILE B 1 108 ? -46.344 57.688 36.75 1 84 108 ILE B N 1
ATOM 2764 C CA . ILE B 1 108 ? -47.469 57.125 37.438 1 84 108 ILE B CA 1
ATOM 2765 C C . ILE B 1 108 ? -47.656 57.844 38.781 1 84 108 ILE B C 1
ATOM 2767 O O . ILE B 1 108 ? -48.781 58.188 39.156 1 84 108 ILE B O 1
ATOM 2771 N N . PHE B 1 109 ? -46.594 58.188 39.469 1 82.94 109 PHE B N 1
ATOM 2772 C CA . PHE B 1 109 ? -46.656 58.812 40.781 1 82.94 109 PHE B CA 1
ATOM 2773 C C . PHE B 1 109 ? -47.094 60.281 40.656 1 82.94 109 PHE B C 1
ATOM 2775 O O . PHE B 1 109 ? -47.781 60.781 41.5 1 82.94 109 PHE B O 1
ATOM 2782 N N . ILE B 1 110 ? -46.75 60.906 39.531 1 81.81 110 ILE B N 1
ATOM 2783 C CA . ILE B 1 110 ? -47.156 62.25 39.281 1 81.81 110 ILE B CA 1
ATOM 2784 C C . ILE B 1 110 ? -48.688 62.281 39.062 1 81.81 110 ILE B C 1
ATOM 2786 O O . ILE B 1 110 ? -49.375 63.156 39.594 1 81.81 110 ILE B O 1
ATOM 2790 N N . LEU B 1 111 ? -49.125 61.25 38.375 1 82.25 111 LEU B N 1
ATOM 2791 C CA . LEU B 1 111 ? -50.562 61.156 38.125 1 82.25 111 LEU B CA 1
ATOM 2792 C C . LEU B 1 111 ? -51.312 60.906 39.438 1 82.25 111 LEU B C 1
ATOM 2794 O O . LEU B 1 111 ? -52.375 61.469 39.656 1 82.25 111 LEU B O 1
ATOM 2798 N N . LEU B 1 112 ? -50.688 60.188 40.312 1 81.19 112 LEU B N 1
ATOM 2799 C CA . LEU B 1 112 ? -51.312 59.844 41.594 1 81.19 112 LEU B CA 1
ATOM 2800 C C . LEU B 1 112 ? -51.344 61.062 42.5 1 81.19 112 LEU B C 1
ATOM 2802 O O . LEU B 1 112 ? -52.25 61.219 43.344 1 81.19 112 LEU B O 1
ATOM 2806 N N . THR B 1 113 ? -50.375 61.938 42.344 1 79.12 113 THR B N 1
ATOM 2807 C CA . THR B 1 113 ? -50.375 63.156 43.125 1 79.12 113 THR B CA 1
ATOM 2808 C C . THR B 1 113 ? -51.531 64.062 42.75 1 79.12 113 THR B C 1
ATOM 2810 O O . THR B 1 113 ? -52.156 64.688 43.625 1 79.12 113 THR B O 1
ATOM 2813 N N . LYS B 1 114 ? -51.906 64 41.5 1 77.69 114 LYS B N 1
ATOM 2814 C CA . LYS B 1 114 ? -53 64.812 41.031 1 77.69 114 LYS B CA 1
ATOM 2815 C C . LYS B 1 114 ? -54.344 64.25 41.438 1 77.69 114 LYS B C 1
ATOM 2817 O O . LYS B 1 114 ? -55.281 65 41.75 1 77.69 114 LYS B O 1
ATOM 2822 N N . ILE B 1 115 ? -54.344 62.969 41.625 1 78.69 115 ILE B N 1
ATOM 2823 C CA . ILE B 1 115 ? -55.625 62.312 41.844 1 78.69 115 ILE B CA 1
ATOM 2824 C C . ILE B 1 115 ? -55.875 62.125 43.312 1 78.69 115 ILE B C 1
ATOM 2826 O O . ILE B 1 115 ? -57 62.281 43.812 1 78.69 115 ILE B O 1
ATOM 2830 N N . TYR B 1 116 ? -54.844 61.812 44 1 78.69 116 TYR B N 1
ATOM 2831 C CA . TYR B 1 116 ? -55.125 61.375 45.375 1 78.69 116 TYR B CA 1
ATOM 2832 C C . TYR B 1 116 ? -54.562 62.375 46.375 1 78.69 116 TYR B C 1
ATOM 2834 O O . TYR B 1 116 ? -55.312 63.031 47.062 1 78.69 116 TYR B O 1
ATOM 2842 N N . ASN B 1 117 ? -53.219 62.375 46.719 1 77.56 117 ASN B N 1
ATOM 2843 C CA . ASN B 1 117 ? -52.594 63.188 47.75 1 77.56 117 ASN B CA 1
ATOM 2844 C C . ASN B 1 117 ? -51.219 63.688 47.312 1 77.56 117 ASN B C 1
ATOM 2846 O O . ASN B 1 117 ? -50.5 63 46.562 1 77.56 117 ASN B O 1
ATOM 2850 N N . SER B 1 118 ? -50.844 64.812 47.688 1 78.56 118 SER B N 1
ATOM 2851 C CA . SER B 1 118 ? -49.625 65.5 47.312 1 78.56 118 SER B CA 1
ATOM 2852 C C . SER B 1 118 ? -48.375 64.75 47.781 1 78.56 118 SER B C 1
ATOM 2854 O O . SER B 1 118 ? -47.281 64.938 47.25 1 78.56 118 SER B O 1
ATOM 2856 N N . TYR B 1 119 ? -48.594 63.688 48.656 1 77.44 119 TYR B N 1
ATOM 2857 C CA . TYR B 1 119 ? -47.469 62.969 49.188 1 77.44 119 TYR B CA 1
ATOM 2858 C C . TYR B 1 119 ? -46.844 62.031 48.156 1 77.44 119 TYR B C 1
ATOM 2860 O O . TYR B 1 119 ? -45.719 61.594 48.281 1 77.44 119 TYR B O 1
ATOM 2868 N N . PHE B 1 120 ? -47.656 61.969 47.156 1 77.31 120 PHE B N 1
ATOM 2869 C CA . PHE B 1 120 ? -47.188 61.062 46.094 1 77.31 120 PHE B CA 1
ATOM 2870 C C . PHE B 1 120 ? -46.062 61.719 45.312 1 77.31 120 PHE B C 1
ATOM 2872 O O . PHE B 1 120 ? -45.281 61.031 44.625 1 77.31 120 PHE B O 1
ATOM 2879 N N . PHE B 1 121 ? -45.906 63 45.469 1 81.56 121 PHE B N 1
ATOM 2880 C CA . PHE B 1 121 ? -44.812 63.688 44.812 1 81.56 121 PHE B CA 1
ATOM 2881 C C . PHE B 1 121 ? -43.438 63.188 45.312 1 81.56 121 PHE B C 1
ATOM 2883 O O . PHE B 1 121 ? -42.5 63.125 44.562 1 81.56 121 PHE B O 1
ATOM 2890 N N . ILE B 1 122 ? -43.469 62.719 46.625 1 81.69 122 ILE B N 1
ATOM 2891 C CA . ILE B 1 122 ? -42.25 62.188 47.219 1 81.69 122 ILE B CA 1
ATOM 2892 C C . ILE B 1 122 ? -41.844 60.875 46.5 1 81.69 122 ILE B C 1
ATOM 2894 O O . ILE B 1 122 ? -40.688 60.625 46.25 1 81.69 122 ILE B O 1
ATOM 2898 N N . GLY B 1 123 ? -42.875 60.125 46.125 1 79.69 123 GLY B N 1
ATOM 2899 C CA . GLY B 1 123 ? -42.625 58.906 45.375 1 79.69 123 GLY B CA 1
ATOM 2900 C C . GLY B 1 123 ? -42 59.125 44 1 79.69 123 GLY B C 1
ATOM 2901 O O . GLY B 1 123 ? -41.094 58.406 43.594 1 79.69 123 GLY B O 1
ATOM 2902 N N . SER B 1 124 ? -42.438 60.188 43.344 1 83.19 124 SER B N 1
ATOM 2903 C CA . SER B 1 124 ? -41.906 60.531 42.031 1 83.19 124 SER B CA 1
ATOM 2904 C C . SER B 1 124 ? -40.438 60.906 42.094 1 83.19 124 SER B C 1
ATOM 2906 O O . SER B 1 124 ? -39.625 60.469 41.281 1 83.19 124 SER B O 1
ATOM 2908 N N . ILE B 1 125 ? -40.062 61.594 43.156 1 82.69 125 ILE B N 1
ATOM 2909 C CA . ILE B 1 125 ? -38.688 62.031 43.344 1 82.69 125 ILE B CA 1
ATOM 2910 C C . ILE B 1 125 ? -37.812 60.812 43.656 1 82.69 125 ILE B C 1
ATOM 2912 O O . ILE B 1 125 ? -36.688 60.719 43.125 1 82.69 125 ILE B O 1
ATOM 2916 N N . LEU B 1 126 ? -38.375 59.844 44.406 1 85.19 126 LEU B N 1
ATOM 2917 C CA . LEU B 1 126 ? -37.625 58.625 44.781 1 85.19 126 LEU B CA 1
ATOM 2918 C C . LEU B 1 126 ? -37.312 57.812 43.531 1 85.19 126 LEU B C 1
ATOM 2920 O O . LEU B 1 126 ? -36.219 57.281 43.375 1 85.19 126 LEU B O 1
ATOM 2924 N N . PHE B 1 127 ? -38.156 57.812 42.562 1 84.5 127 PHE B N 1
ATOM 2925 C CA . PHE B 1 127 ? -37.969 57 41.375 1 84.5 127 PHE B CA 1
ATOM 2926 C C . PHE B 1 127 ? -37 57.688 40.438 1 84.5 127 PHE B C 1
ATOM 2928 O O . PHE B 1 127 ? -36.219 57 39.75 1 84.5 127 PHE B O 1
ATOM 2935 N N . ILE B 1 128 ? -36.906 58.938 40.438 1 81.62 128 ILE B N 1
ATOM 2936 C CA . ILE B 1 128 ? -35.938 59.656 39.656 1 81.62 128 ILE B CA 1
ATOM 2937 C C . ILE B 1 128 ? -34.531 59.406 40.188 1 81.62 128 ILE B C 1
ATOM 2939 O O . ILE B 1 128 ? -33.594 59.156 39.438 1 81.62 128 ILE B O 1
ATOM 2943 N N . ILE B 1 129 ? -34.469 59.375 41.562 1 84.94 129 ILE B N 1
ATOM 2944 C CA . ILE B 1 129 ? -33.188 59.125 42.188 1 84.94 129 ILE B CA 1
ATOM 2945 C C . ILE B 1 129 ? -32.719 57.688 41.906 1 84.94 129 ILE B C 1
ATOM 2947 O O . ILE B 1 129 ? -31.562 57.469 41.562 1 84.94 129 ILE B O 1
ATOM 2951 N N . ILE B 1 130 ? -33.688 56.75 41.906 1 82.88 130 ILE B N 1
ATOM 2952 C CA . ILE B 1 130 ? -33.375 55.344 41.625 1 82.88 130 ILE B CA 1
ATOM 2953 C C . ILE B 1 130 ? -32.906 55.188 40.188 1 82.88 130 ILE B C 1
ATOM 2955 O O . ILE B 1 130 ? -31.953 54.469 39.906 1 82.88 130 ILE B O 1
ATOM 2959 N N . GLY B 1 131 ? -33.5 55.938 39.312 1 79.56 131 GLY B N 1
ATOM 2960 C CA . GLY B 1 131 ? -33.125 55.938 37.906 1 79.56 131 GLY B CA 1
ATOM 2961 C C . GLY B 1 131 ? -31.719 56.438 37.688 1 79.56 131 GLY B C 1
ATOM 2962 O O . GLY B 1 131 ? -30.938 55.844 36.938 1 79.56 131 GLY B O 1
ATOM 2963 N N . ILE B 1 132 ? -31.391 57.469 38.344 1 81.81 132 ILE B N 1
ATOM 2964 C CA . ILE B 1 132 ? -30.062 58.062 38.219 1 81.81 132 ILE B CA 1
ATOM 2965 C C . ILE B 1 132 ? -29 57.125 38.75 1 81.81 132 ILE B C 1
ATOM 2967 O O . ILE B 1 132 ? -27.969 56.906 38.125 1 81.81 132 ILE B O 1
ATOM 2971 N N . ILE B 1 133 ? -29.359 56.469 39.906 1 84.31 133 ILE B N 1
ATOM 2972 C CA . ILE B 1 133 ? -28.438 55.531 40.5 1 84.31 133 ILE B CA 1
ATOM 2973 C C . ILE B 1 133 ? -28.219 54.344 39.562 1 84.31 133 ILE B C 1
ATOM 2975 O O . ILE B 1 133 ? -27.094 53.906 39.344 1 84.31 133 ILE B O 1
ATOM 2979 N N . MET B 1 134 ? -29.312 53.906 38.906 1 82.5 134 MET B N 1
ATOM 2980 C CA . MET B 1 134 ? -29.234 52.781 38 1 82.5 134 MET B CA 1
ATOM 2981 C C . MET B 1 134 ? -28.406 53.125 36.75 1 82.5 134 MET B C 1
ATOM 2983 O O . MET B 1 134 ? -27.656 52.281 36.25 1 82.5 134 MET B O 1
ATOM 2987 N N . ILE B 1 135 ? -28.516 54.281 36.281 1 82.12 135 ILE B N 1
ATOM 2988 C CA . ILE B 1 135 ? -27.75 54.75 35.125 1 82.12 135 ILE B CA 1
ATOM 2989 C C . ILE B 1 135 ? -26.25 54.719 35.469 1 82.12 135 ILE B C 1
ATOM 2991 O O . ILE B 1 135 ? -25.438 54.281 34.625 1 82.12 135 ILE B O 1
ATOM 2995 N N . PHE B 1 136 ? -26 55.125 36.688 1 84 136 PHE B N 1
ATOM 2996 C CA . PHE B 1 136 ? -24.594 55.156 37.094 1 84 136 PHE B CA 1
ATOM 2997 C C . PHE B 1 136 ? -24.016 53.75 37.188 1 84 136 PHE B C 1
ATOM 2999 O O . PHE B 1 136 ? -22.922 53.5 36.719 1 84 136 PHE B O 1
ATOM 3006 N N . ILE B 1 137 ? -24.766 52.844 37.719 1 83.38 137 ILE B N 1
ATOM 3007 C CA . ILE B 1 137 ? -24.297 51.469 37.906 1 83.38 137 ILE B CA 1
ATOM 3008 C C . ILE B 1 137 ? -24.141 50.812 36.531 1 83.38 137 ILE B C 1
ATOM 3010 O O . ILE B 1 137 ? -23.125 50.156 36.25 1 83.38 137 ILE B O 1
ATOM 3014 N N . ARG B 1 138 ? -25.062 51.031 35.656 1 85.81 138 ARG B N 1
ATOM 3015 C CA . ARG B 1 138 ? -25.047 50.406 34.344 1 85.81 138 ARG B CA 1
ATOM 3016 C C . ARG B 1 138 ? -23.984 51 33.438 1 85.81 138 ARG B C 1
ATOM 3018 O O . ARG B 1 138 ? -23.375 50.312 32.625 1 85.81 138 ARG B O 1
ATOM 3025 N N . ARG B 1 139 ? -23.812 52.219 33.562 1 85.06 139 ARG B N 1
ATOM 3026 C CA . ARG B 1 139 ? -22.781 52.875 32.781 1 85.06 139 ARG B CA 1
ATOM 3027 C C . ARG B 1 139 ? -21.391 52.312 33.125 1 85.06 139 ARG B C 1
ATOM 3029 O O . ARG B 1 139 ? -20.562 52.125 32.219 1 85.06 139 ARG B O 1
ATOM 3036 N N . ARG B 1 140 ? -21.234 52.094 34.406 1 87.25 140 ARG B N 1
ATOM 3037 C CA . ARG B 1 140 ? -19.969 51.5 34.812 1 87.25 140 ARG B CA 1
ATOM 3038 C C . ARG B 1 140 ? -19.797 50.094 34.25 1 87.25 140 ARG B C 1
ATOM 3040 O O . ARG B 1 140 ? -18.719 49.719 33.781 1 87.25 140 ARG B O 1
ATOM 3047 N N . ALA B 1 141 ? -20.875 49.375 34.219 1 86.31 141 ALA B N 1
ATOM 3048 C CA . ALA B 1 141 ? -20.859 48.031 33.656 1 86.31 141 ALA B CA 1
ATOM 3049 C C . ALA B 1 141 ? -20.594 48.062 32.156 1 86.31 141 ALA B C 1
ATOM 3051 O O . ALA B 1 141 ? -19.828 47.25 31.625 1 86.31 141 ALA B O 1
ATOM 3052 N N . VAL B 1 142 ? -21.188 48.938 31.469 1 91.12 142 VAL B N 1
ATOM 3053 C CA . VAL B 1 142 ? -21.016 49.094 30.031 1 91.12 142 VAL B CA 1
ATOM 3054 C C . VAL B 1 142 ? -19.578 49.5 29.703 1 91.12 142 VAL B C 1
ATOM 3056 O O . VAL B 1 142 ? -19 49 28.75 1 91.12 142 VAL B O 1
ATOM 3059 N N . SER B 1 143 ? -19.109 50.438 30.609 1 92.56 143 SER B N 1
ATOM 3060 C CA . SER B 1 143 ? -17.734 50.875 30.391 1 92.56 143 SER B CA 1
ATOM 3061 C C . SER B 1 143 ? -16.75 49.719 30.578 1 92.56 143 SER B C 1
ATOM 3063 O O . SER B 1 143 ? -15.766 49.625 29.828 1 92.56 143 SER B O 1
ATOM 3065 N N . ASP B 1 144 ? -17.047 48.844 31.5 1 92.81 144 ASP B N 1
ATOM 3066 C CA . ASP B 1 144 ? -16.203 47.656 31.75 1 92.81 144 ASP B CA 1
ATOM 3067 C C . ASP B 1 144 ? -16.234 46.719 30.562 1 92.81 144 ASP B C 1
ATOM 3069 O O . ASP B 1 144 ? -15.188 46.25 30.109 1 92.81 144 ASP B O 1
ATOM 3073 N N . VAL B 1 145 ? -17.375 46.438 29.984 1 94.88 145 VAL B N 1
ATOM 3074 C CA . VAL B 1 145 ? -17.516 45.531 28.859 1 94.88 145 VAL B CA 1
ATOM 3075 C C . VAL B 1 145 ? -16.875 46.125 27.625 1 94.88 145 VAL B C 1
ATOM 3077 O O . VAL B 1 145 ? -16.25 45.406 26.828 1 94.88 145 VAL B O 1
ATOM 3080 N N . ARG B 1 146 ? -17.031 47.375 27.484 1 94.5 146 ARG B N 1
ATOM 3081 C CA . ARG B 1 146 ? -16.422 48.062 26.344 1 94.5 146 ARG B CA 1
ATOM 3082 C C . ARG B 1 146 ? -14.906 47.969 26.391 1 94.5 146 ARG B C 1
ATOM 3084 O O . ARG B 1 146 ? -14.266 47.75 25.359 1 94.5 146 ARG B O 1
ATOM 3091 N N . ALA B 1 147 ? -14.367 48.125 27.578 1 95.62 147 ALA B N 1
ATOM 3092 C CA . ALA B 1 147 ? -12.922 48 27.719 1 95.62 147 ALA B CA 1
ATOM 3093 C C . ALA B 1 147 ? -12.43 46.625 27.375 1 95.62 147 ALA B C 1
ATOM 3095 O O . ALA B 1 147 ? -11.414 46.438 26.688 1 95.62 147 ALA B O 1
ATOM 3096 N N . ARG B 1 148 ? -13.117 45.594 27.781 1 95.94 148 ARG B N 1
ATOM 3097 C CA . ARG B 1 148 ? -12.766 44.219 27.469 1 95.94 148 ARG B CA 1
ATOM 3098 C C . ARG B 1 148 ? -12.891 43.938 25.969 1 95.94 148 ARG B C 1
ATOM 3100 O O . ARG B 1 148 ? -12.086 43.219 25.391 1 95.94 148 ARG B O 1
ATOM 3107 N N . LEU B 1 149 ? -13.883 44.5 25.391 1 96.62 149 LEU B N 1
ATOM 3108 C CA . LEU B 1 149 ? -14.109 44.344 23.953 1 96.62 149 LEU B CA 1
ATOM 3109 C C . LEU B 1 149 ? -12.977 44.969 23.141 1 96.62 149 LEU B C 1
ATOM 3111 O O . LEU B 1 149 ? -12.484 44.344 22.188 1 96.62 149 LEU B O 1
ATOM 3115 N N . GLU B 1 150 ? -12.594 46.188 23.516 1 96.44 150 GLU B N 1
ATOM 3116 C CA . GLU B 1 150 ? -11.5 46.844 22.828 1 96.44 150 GLU B CA 1
ATOM 3117 C C . GLU B 1 150 ? -10.203 46.062 22.922 1 96.44 150 GLU B C 1
ATOM 3119 O O . GLU B 1 150 ? -9.445 45.969 21.953 1 96.44 150 GLU B O 1
ATOM 3124 N N . GLU B 1 151 ? -9.992 45.5 24.078 1 97.06 151 GLU B N 1
ATOM 3125 C CA . GLU B 1 151 ? -8.812 44.688 24.266 1 97.06 151 GLU B CA 1
ATOM 3126 C C . GLU B 1 151 ? -8.883 43.406 23.406 1 97.06 151 GLU B C 1
ATOM 3128 O O . GLU B 1 151 ? -7.898 43.031 22.781 1 97.06 151 GLU B O 1
ATOM 3133 N N . ALA B 1 152 ? -9.984 42.75 23.359 1 97.25 152 ALA B N 1
ATOM 3134 C CA . ALA B 1 152 ? -10.18 41.531 22.578 1 97.25 152 ALA B CA 1
ATOM 3135 C C . ALA B 1 152 ? -10.047 41.812 21.078 1 97.25 152 ALA B C 1
ATOM 3137 O O . ALA B 1 152 ? -9.516 40.969 20.344 1 97.25 152 ALA B O 1
ATOM 3138 N N . GLU B 1 153 ? -10.562 42.938 20.688 1 97.19 153 GLU B N 1
ATOM 3139 C CA . GLU B 1 153 ? -10.453 43.312 19.281 1 97.19 153 GLU B CA 1
ATOM 3140 C C . GLU B 1 153 ? -9 43.562 18.891 1 97.19 153 GLU B C 1
ATOM 3142 O O . GLU B 1 153 ? -8.562 43.188 17.812 1 97.19 153 GLU B O 1
ATOM 3147 N N . ALA B 1 154 ? -8.289 44.219 19.766 1 97 154 ALA B N 1
ATOM 3148 C CA . ALA B 1 154 ? -6.871 44.438 19.516 1 97 154 ALA B CA 1
ATOM 3149 C C . ALA B 1 154 ? -6.109 43.125 19.422 1 97 154 ALA B C 1
ATOM 3151 O O . ALA B 1 154 ? -5.223 42.969 18.578 1 97 154 ALA B O 1
ATOM 3152 N N . GLU B 1 155 ? -6.449 42.281 20.312 1 96.06 155 GLU B N 1
ATOM 3153 C CA . GLU B 1 155 ? -5.812 40.938 20.297 1 96.06 155 GLU B CA 1
ATOM 3154 C C . GLU B 1 155 ? -6.133 40.188 19 1 96.06 155 GLU B C 1
ATOM 3156 O O . GLU B 1 155 ? -5.273 39.5 18.453 1 96.06 155 GLU B O 1
ATOM 3161 N N . LEU B 1 156 ? -7.348 40.281 18.578 1 97.31 156 LEU B N 1
ATOM 3162 C CA . LEU B 1 156 ? -7.758 39.656 17.328 1 97.31 156 LEU B CA 1
ATOM 3163 C C . LEU B 1 156 ? -6.98 40.219 16.141 1 97.31 156 LEU B C 1
ATOM 3165 O O . LEU B 1 156 ? -6.492 39.469 15.297 1 97.31 156 LEU B O 1
ATOM 3169 N N . GLU B 1 157 ? -6.863 41.5 16.109 1 96.88 157 GLU B N 1
ATOM 3170 C CA . GLU B 1 157 ? -6.129 42.156 15.031 1 96.88 157 GLU B CA 1
ATOM 3171 C C . GLU B 1 157 ? -4.668 41.719 15.008 1 96.88 157 GLU B C 1
ATOM 3173 O O . GLU B 1 157 ? -4.102 41.469 13.938 1 96.88 157 GLU B O 1
ATOM 3178 N N . ARG B 1 158 ? -4.074 41.594 16.141 1 96.69 158 ARG B N 1
ATOM 3179 C CA . ARG B 1 158 ? -2.697 41.125 16.234 1 96.69 158 ARG B CA 1
ATOM 3180 C C . ARG B 1 158 ? -2.582 39.656 15.758 1 96.69 158 ARG B C 1
ATOM 3182 O O . ARG B 1 158 ? -1.646 39.312 15.039 1 96.69 158 ARG B O 1
ATOM 3189 N N . ALA B 1 159 ? -3.496 38.875 16.156 1 96.06 159 ALA B N 1
ATOM 3190 C CA . ALA B 1 159 ? -3.49 37.469 15.773 1 96.06 159 ALA B CA 1
ATOM 3191 C C . ALA B 1 159 ? -3.631 37.281 14.258 1 96.06 159 ALA B C 1
ATOM 3193 O O . ALA B 1 159 ? -2.961 36.438 13.656 1 96.06 159 ALA B O 1
ATOM 3194 N N . VAL B 1 160 ? -4.512 38.062 13.734 1 96.75 160 VAL B N 1
ATOM 3195 C CA . VAL B 1 160 ? -4.73 38 12.289 1 96.75 160 VAL B CA 1
ATOM 3196 C C . VAL B 1 160 ? -3.463 38.438 11.562 1 96.75 160 VAL B C 1
ATOM 3198 O O . VAL B 1 160 ? -3.025 37.781 10.617 1 96.75 160 VAL B O 1
ATOM 3201 N N . ALA B 1 161 ? -2.896 39.5 12.023 1 96.81 161 ALA B N 1
ATOM 3202 C CA . ALA B 1 161 ? -1.678 40 11.406 1 96.81 161 ALA B CA 1
ATOM 3203 C C . ALA B 1 161 ? -0.547 39 11.492 1 96.81 161 ALA B C 1
ATOM 3205 O O . ALA B 1 161 ? 0.168 38.75 10.516 1 96.81 161 ALA B O 1
ATOM 3206 N N . ASN B 1 162 ? -0.389 38.469 12.688 1 96.25 162 ASN B N 1
ATOM 3207 C CA . ASN B 1 162 ? 0.644 37.469 12.883 1 96.25 162 ASN B CA 1
ATOM 3208 C C . ASN B 1 162 ? 0.407 36.25 11.992 1 96.25 162 ASN B C 1
ATOM 3210 O O . ASN B 1 162 ? 1.351 35.688 11.422 1 96.25 162 ASN B O 1
ATOM 3214 N N . THR B 1 163 ? -0.756 35.781 11.922 1 96.69 163 THR B N 1
ATOM 3215 C CA . THR B 1 163 ? -1.112 34.625 11.117 1 96.69 163 THR B CA 1
ATOM 3216 C C . THR B 1 163 ? -0.811 34.875 9.641 1 96.69 163 THR B C 1
ATOM 3218 O O . THR B 1 163 ? -0.338 34 8.938 1 96.69 163 THR B O 1
ATOM 3221 N N . GLU B 1 164 ? -1.123 36.062 9.211 1 96.31 164 GLU B N 1
ATOM 3222 C CA . GLU B 1 164 ? -0.869 36.375 7.812 1 96.31 164 GLU B CA 1
ATOM 3223 C C . GLU B 1 164 ? 0.624 36.344 7.496 1 96.31 164 GLU B C 1
ATOM 3225 O O . GLU B 1 164 ? 1.027 35.906 6.418 1 96.31 164 GLU B O 1
ATOM 3230 N N . VAL B 1 165 ? 1.391 36.812 8.391 1 96.75 165 VAL B N 1
ATOM 3231 C CA . VAL B 1 165 ? 2.84 36.781 8.219 1 96.75 165 VAL B CA 1
ATOM 3232 C C . VAL B 1 165 ? 3.311 35.312 8.102 1 96.75 165 VAL B C 1
ATOM 3234 O O . VAL B 1 165 ? 4.121 35 7.23 1 96.75 165 VAL B O 1
ATOM 3237 N N . LEU B 1 166 ? 2.844 34.5 8.969 1 97.06 166 LEU B N 1
ATOM 3238 C CA . LEU B 1 166 ? 3.223 33.094 8.961 1 97.06 166 LEU B CA 1
ATOM 3239 C C . L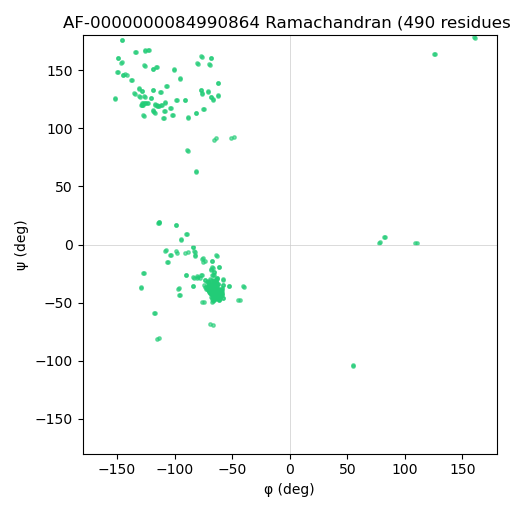EU B 1 166 ? 2.729 32.375 7.699 1 97.06 166 LEU B C 1
ATOM 3241 O O . LEU B 1 166 ? 3.436 31.547 7.125 1 97.06 166 LEU B O 1
ATOM 3245 N N . ARG B 1 167 ? 1.569 32.75 7.246 1 97.44 167 ARG B N 1
ATOM 3246 C CA . ARG B 1 167 ? 1.018 32.188 6.02 1 97.44 167 ARG B CA 1
ATOM 3247 C C . ARG B 1 167 ? 1.873 32.562 4.812 1 97.44 167 ARG B C 1
ATOM 3249 O O . ARG B 1 167 ? 2.096 31.75 3.922 1 97.44 167 ARG B O 1
ATOM 3256 N N . GLU B 1 168 ? 2.27 33.75 4.812 1 96.75 168 GLU B N 1
ATOM 3257 C CA . GLU B 1 168 ? 3.135 34.219 3.727 1 96.75 168 GLU B CA 1
ATOM 3258 C C . GLU B 1 168 ? 4.465 33.469 3.738 1 96.75 168 GLU B C 1
ATOM 3260 O O . GLU B 1 168 ? 5 33.125 2.682 1 96.75 168 GLU B O 1
ATOM 3265 N N . LYS B 1 169 ? 4.977 33.25 4.91 1 97.06 169 LYS B N 1
ATOM 3266 C CA . LYS B 1 169 ? 6.199 32.469 5.039 1 97.06 169 LYS B CA 1
ATOM 3267 C C . LYS B 1 169 ? 6.008 31.062 4.5 1 97.06 169 LYS B C 1
ATOM 3269 O O . LYS B 1 169 ? 6.887 30.531 3.816 1 97.06 169 LYS B O 1
ATOM 3274 N N . LEU B 1 170 ? 4.902 30.516 4.793 1 97.5 170 LEU B N 1
ATOM 3275 C CA . LEU B 1 170 ? 4.59 29.188 4.309 1 97.5 170 LEU B CA 1
ATOM 3276 C C . LEU B 1 170 ? 4.449 29.172 2.791 1 97.5 170 LEU B C 1
ATOM 3278 O O . LEU B 1 170 ? 4.93 28.25 2.127 1 97.5 170 LEU B O 1
ATOM 3282 N N . ARG B 1 171 ? 3.818 30.188 2.258 1 96.5 171 ARG B N 1
ATOM 3283 C CA . ARG B 1 171 ? 3.643 30.266 0.811 1 96.5 171 ARG B CA 1
ATOM 3284 C C . ARG B 1 171 ? 4.988 30.375 0.1 1 96.5 171 ARG B C 1
ATOM 3286 O O . ARG B 1 171 ? 5.16 29.828 -0.994 1 96.5 171 ARG B O 1
ATOM 3293 N N . ARG B 1 172 ? 5.906 30.922 0.75 1 96.38 172 ARG B N 1
ATOM 3294 C CA . ARG B 1 172 ? 7.223 31.141 0.154 1 96.38 172 ARG B CA 1
ATOM 3295 C C . ARG B 1 172 ? 8.086 29.891 0.288 1 96.38 172 ARG B C 1
ATOM 3297 O O . ARG B 1 172 ? 8.844 29.547 -0.625 1 96.38 172 ARG B O 1
ATOM 3304 N N . ASN B 1 173 ? 7.938 29.172 1.416 1 97.5 173 ASN B N 1
ATOM 3305 C CA . ASN B 1 173 ? 8.914 28.141 1.749 1 97.5 173 ASN B CA 1
ATOM 3306 C C . ASN B 1 173 ? 8.352 26.75 1.525 1 97.5 173 ASN B C 1
ATOM 3308 O O . ASN B 1 173 ? 9.102 25.766 1.491 1 97.5 173 ASN B O 1
ATOM 3312 N N . LEU B 1 174 ? 7.066 26.609 1.37 1 97.62 174 LEU B N 1
ATOM 3313 C CA . LEU B 1 174 ? 6.445 25.297 1.285 1 97.62 174 LEU B CA 1
ATOM 3314 C C . LEU B 1 174 ? 5.738 25.109 -0.053 1 97.62 174 LEU B C 1
ATOM 3316 O O . LEU B 1 174 ? 4.82 25.859 -0.382 1 97.62 174 LEU B O 1
ATOM 3320 N N . ARG B 1 175 ? 6.23 24.188 -0.829 1 94.88 175 ARG B N 1
ATOM 3321 C CA . ARG B 1 175 ? 5.598 23.781 -2.084 1 94.88 175 ARG B CA 1
ATOM 3322 C C . ARG B 1 175 ? 5.172 22.328 -2.043 1 94.88 175 ARG B C 1
ATOM 3324 O O . ARG B 1 175 ? 6.016 21.422 -1.991 1 94.88 175 ARG B O 1
ATOM 3331 N N . ALA B 1 176 ? 3.914 22.125 -2.076 1 95.38 176 ALA B N 1
ATOM 3332 C CA . ALA B 1 176 ? 3.389 20.766 -2.033 1 95.38 176 ALA B CA 1
ATOM 3333 C C . ALA B 1 176 ? 2.668 20.406 -3.332 1 95.38 176 ALA B C 1
ATOM 3335 O O . ALA B 1 176 ? 1.728 21.109 -3.734 1 95.38 176 ALA B O 1
ATOM 3336 N N . ILE B 1 177 ? 3.119 19.453 -3.977 1 93.56 177 ILE B N 1
ATOM 3337 C CA . ILE B 1 177 ? 2.482 18.938 -5.184 1 93.56 177 ILE B CA 1
ATOM 3338 C C . ILE B 1 177 ? 1.701 17.672 -4.859 1 93.56 177 ILE B C 1
ATOM 3340 O O . ILE B 1 177 ? 2.293 16.625 -4.574 1 93.56 177 ILE B O 1
ATOM 3344 N N . VAL B 1 178 ? 0.45 17.766 -4.926 1 94.81 178 VAL B N 1
ATOM 3345 C CA . VAL B 1 178 ? -0.421 16.625 -4.652 1 94.81 178 VAL B CA 1
ATOM 3346 C C . VAL B 1 178 ? -0.965 16.062 -5.969 1 94.81 178 VAL B C 1
ATOM 3348 O O . VAL B 1 178 ? -1.769 16.719 -6.641 1 94.81 178 VAL B O 1
ATOM 3351 N N . VAL B 1 179 ? -0.635 14.852 -6.27 1 93.81 179 VAL B N 1
ATOM 3352 C CA . VAL B 1 179 ? -0.951 14.258 -7.566 1 93.81 179 VAL B CA 1
ATOM 3353 C C . VAL B 1 179 ? -2.213 13.406 -7.453 1 93.81 179 VAL B C 1
ATOM 3355 O O . VAL B 1 179 ? -2.291 12.508 -6.605 1 93.81 179 VAL B O 1
ATOM 3358 N N . PRO B 1 180 ? -3.139 13.719 -8.266 1 92.38 180 PRO B N 1
ATOM 3359 C CA . PRO B 1 180 ? -4.332 12.867 -8.266 1 92.38 180 PRO B CA 1
ATOM 3360 C C . PRO B 1 180 ? -4.062 11.477 -8.828 1 92.38 180 PRO B C 1
ATOM 3362 O O . PRO B 1 180 ? -3.16 11.305 -9.656 1 92.38 180 PRO B O 1
ATOM 3365 N N . LEU B 1 181 ? -4.816 10.516 -8.445 1 89.88 181 LEU B N 1
ATOM 3366 C CA . LEU B 1 181 ? -4.625 9.125 -8.82 1 89.88 181 LEU B CA 1
ATOM 3367 C C . LEU B 1 181 ? -4.805 8.938 -10.328 1 89.88 181 LEU B C 1
ATOM 3369 O O . LEU B 1 181 ? -4.207 8.039 -10.922 1 89.88 181 LEU B O 1
ATOM 3373 N N . ASN B 1 182 ? -5.617 9.727 -10.961 1 87.25 182 ASN B N 1
ATOM 3374 C CA . ASN B 1 182 ? -5.895 9.594 -12.383 1 87.25 182 ASN B CA 1
ATOM 3375 C C . ASN B 1 182 ? -4.668 9.93 -13.227 1 87.25 182 ASN B C 1
ATOM 3377 O O . ASN B 1 182 ? -4.598 9.562 -14.406 1 87.25 182 ASN B O 1
ATOM 3381 N N . ARG B 1 183 ? -3.654 10.539 -12.672 1 86.75 183 ARG B N 1
ATOM 3382 C CA . ARG B 1 183 ? -2.441 10.906 -13.391 1 86.75 183 ARG B CA 1
ATOM 3383 C C . ARG B 1 183 ? -1.335 9.883 -13.164 1 86.75 183 ARG B C 1
ATOM 3385 O O . ARG B 1 183 ? -0.257 9.984 -13.758 1 86.75 183 ARG B O 1
ATOM 3392 N N . GLY B 1 184 ? -1.69 9 -12.305 1 87.94 184 GLY B N 1
ATOM 3393 C CA . GLY B 1 184 ? -0.695 7.984 -11.992 1 87.94 184 GLY B CA 1
ATOM 3394 C C . GLY B 1 184 ? -0.394 7.875 -10.508 1 87.94 184 GLY B C 1
ATOM 3395 O O . GLY B 1 184 ? -0.768 8.758 -9.734 1 87.94 184 GLY B O 1
ATOM 3396 N N . PHE B 1 185 ? 0.203 6.805 -10.273 1 93.62 185 PHE B N 1
ATOM 3397 C CA . PHE B 1 185 ? 0.56 6.586 -8.875 1 93.62 185 PHE B CA 1
ATOM 3398 C C . PHE B 1 185 ? 2.064 6.715 -8.68 1 93.62 185 PHE B C 1
ATOM 3400 O O . PHE B 1 185 ? 2.836 5.895 -9.18 1 93.62 185 PHE B O 1
ATOM 3407 N N . ILE B 1 186 ? 2.441 7.688 -7.953 1 95.06 186 ILE B N 1
ATOM 3408 C CA . ILE B 1 186 ? 3.846 7.859 -7.598 1 95.06 186 ILE B CA 1
ATOM 3409 C C . ILE B 1 186 ? 4.148 7.09 -6.312 1 95.06 186 ILE B C 1
ATOM 3411 O O . ILE B 1 186 ? 3.814 7.543 -5.215 1 95.06 186 ILE B O 1
ATOM 3415 N N . HIS B 1 187 ? 4.895 6.02 -6.461 1 96.38 187 HIS B N 1
ATOM 3416 C CA . HIS B 1 187 ? 5.16 5.141 -5.328 1 96.38 187 HIS B CA 1
ATOM 3417 C C . HIS B 1 187 ? 6.602 5.281 -4.852 1 96.38 187 HIS B C 1
ATOM 3419 O O . HIS B 1 187 ? 6.961 4.77 -3.789 1 96.38 187 HIS B O 1
ATOM 3425 N N . ALA B 1 188 ? 7.371 6.051 -5.566 1 95.62 188 ALA B N 1
ATOM 3426 C CA . ALA B 1 188 ? 8.781 6.238 -5.23 1 95.62 188 ALA B CA 1
ATOM 3427 C C . ALA B 1 188 ? 8.938 7.074 -3.963 1 95.62 188 ALA B C 1
ATOM 3429 O O . ALA B 1 188 ? 8.266 8.094 -3.799 1 95.62 188 ALA B O 1
ATOM 3430 N N . LYS B 1 189 ? 9.758 6.621 -3.045 1 96.62 189 LYS B N 1
ATOM 3431 C CA . LYS B 1 189 ? 10.102 7.371 -1.839 1 96.62 189 LYS B CA 1
ATOM 3432 C C . LYS B 1 189 ? 11.547 7.848 -1.885 1 96.62 189 LYS B C 1
ATOM 3434 O O . LYS B 1 189 ? 12.477 7.043 -1.786 1 96.62 189 LYS B O 1
ATOM 3439 N N . VAL B 1 190 ? 11.688 9.094 -2.045 1 97.5 190 VAL B N 1
ATOM 3440 C CA . VAL B 1 190 ? 12.992 9.734 -2.111 1 97.5 190 VAL B CA 1
ATOM 3441 C C . VAL B 1 190 ? 13.031 10.938 -1.168 1 97.5 190 VAL B C 1
ATOM 3443 O O . VAL B 1 190 ? 12.078 11.719 -1.113 1 97.5 190 VAL B O 1
ATOM 3446 N N . TYR B 1 191 ? 14.102 11.039 -0.413 1 98 191 TYR B N 1
ATOM 3447 C CA . TYR B 1 191 ? 14.242 12.094 0.583 1 98 191 TYR B CA 1
ATOM 3448 C C . TYR B 1 191 ? 15.562 12.836 0.405 1 98 191 TYR B C 1
ATOM 3450 O O . TYR B 1 191 ? 16.641 12.227 0.448 1 98 191 TYR B O 1
ATOM 3458 N N . ILE B 1 192 ? 15.477 14.086 0.171 1 98.12 192 ILE B N 1
ATOM 3459 C CA . ILE B 1 192 ? 16.641 14.961 0.132 1 98.12 192 ILE B CA 1
ATOM 3460 C C . ILE B 1 192 ? 16.578 15.969 1.278 1 98.12 192 ILE B C 1
ATOM 3462 O O . ILE B 1 192 ? 15.609 16.719 1.388 1 98.12 192 ILE B O 1
ATOM 3466 N N . VAL B 1 193 ? 17.531 15.961 2.17 1 98.38 193 VAL B N 1
ATOM 3467 C CA . VAL B 1 193 ? 17.625 16.891 3.293 1 98.38 193 VAL B CA 1
ATOM 3468 C C . VAL B 1 193 ? 19 17.547 3.305 1 98.38 193 VAL B C 1
ATOM 3470 O O . VAL B 1 193 ? 20.016 16.891 3.594 1 98.38 193 VAL B O 1
ATOM 3473 N N . ASP B 1 194 ? 18.984 18.828 3.01 1 97.69 194 ASP B N 1
ATOM 3474 C CA . ASP B 1 194 ? 20.219 19.609 2.924 1 97.69 194 ASP B CA 1
ATOM 3475 C C . ASP B 1 194 ? 21.203 18.969 1.938 1 97.69 194 ASP B C 1
ATOM 3477 O O . ASP B 1 194 ? 20.938 18.922 0.735 1 97.69 194 ASP B O 1
ATOM 3481 N N . ASN B 1 195 ? 22.297 18.281 2.396 1 96.44 195 ASN B N 1
ATOM 3482 C CA . ASN B 1 195 ? 23.312 17.766 1.488 1 96.44 195 ASN B CA 1
ATOM 3483 C C . ASN B 1 195 ? 23.312 16.234 1.482 1 96.44 195 ASN B C 1
ATOM 3485 O O . ASN B 1 195 ? 24.281 15.617 1.04 1 96.44 195 ASN B O 1
ATOM 3489 N N . LYS B 1 196 ? 22.219 15.672 1.945 1 97.5 196 LYS B N 1
ATOM 3490 C CA . LYS B 1 196 ? 22.094 14.219 1.95 1 97.5 196 LYS B CA 1
ATOM 3491 C C . LYS B 1 196 ? 20.828 13.773 1.239 1 97.5 196 LYS B C 1
ATOM 3493 O O . LYS B 1 196 ? 19.859 14.547 1.135 1 97.5 196 LYS B O 1
ATOM 3498 N N . ALA B 1 197 ? 20.859 12.586 0.725 1 97.56 197 ALA B N 1
ATOM 3499 C CA . ALA B 1 197 ? 19.688 12.047 0.031 1 97.56 197 ALA B CA 1
ATOM 3500 C C . ALA B 1 197 ? 19.562 10.539 0.263 1 97.56 197 ALA B C 1
ATOM 3502 O O . ALA B 1 197 ? 20.562 9.836 0.402 1 97.56 197 ALA B O 1
ATOM 3503 N N . TRP B 1 198 ? 18.344 10.086 0.33 1 97.25 198 TRP B N 1
ATOM 3504 C CA . TRP B 1 198 ? 18.078 8.672 0.538 1 97.25 198 TRP B CA 1
ATOM 3505 C C . TRP B 1 198 ? 16.938 8.195 -0.368 1 97.25 198 TRP B C 1
ATOM 3507 O O . TRP B 1 198 ? 16.016 8.961 -0.669 1 97.25 198 TRP B O 1
ATOM 3517 N N . ALA B 1 199 ? 17.094 7.016 -0.853 1 96.38 199 ALA B N 1
ATOM 3518 C CA . ALA B 1 199 ? 15.977 6.258 -1.422 1 96.38 199 ALA B CA 1
ATOM 3519 C C . ALA B 1 199 ? 15.562 5.121 -0.494 1 96.38 199 ALA B C 1
ATOM 3521 O O . ALA B 1 199 ? 16.406 4.457 0.108 1 96.38 199 ALA B O 1
ATOM 3522 N N . SER B 1 200 ? 14.258 4.969 -0.345 1 96.06 200 SER B N 1
ATOM 3523 C CA . SER B 1 200 ? 13.805 4.008 0.654 1 96.06 200 SER B CA 1
ATOM 3524 C C . SER B 1 200 ? 12.477 3.379 0.251 1 96.06 200 SER B C 1
ATOM 3526 O O . SER B 1 200 ? 11.805 3.859 -0.669 1 96.06 200 SER B O 1
ATOM 3528 N N . SER B 1 201 ? 12.195 2.256 0.839 1 95.94 201 SER B N 1
ATOM 3529 C CA . SER B 1 201 ? 10.859 1.67 0.708 1 95.94 201 SER B CA 1
ATOM 3530 C C . SER B 1 201 ? 9.891 2.271 1.718 1 95.94 201 SER B C 1
ATOM 3532 O O . SER B 1 201 ? 8.68 2.047 1.634 1 95.94 201 SER B O 1
ATOM 3534 N N . ALA B 1 202 ? 10.344 3.125 2.543 1 96.31 202 ALA B N 1
ATOM 3535 C CA . ALA B 1 202 ? 9.562 3.625 3.67 1 96.31 202 ALA B CA 1
ATOM 3536 C C . ALA B 1 202 ? 8.789 4.883 3.283 1 96.31 202 ALA B C 1
ATOM 3538 O O . ALA B 1 202 ? 9.375 5.859 2.814 1 96.31 202 ALA B O 1
ATOM 3539 N N . ASN B 1 203 ? 7.477 4.836 3.477 1 96.94 203 ASN B N 1
ATOM 3540 C CA . ASN B 1 203 ? 6.691 6.062 3.451 1 96.94 203 ASN B CA 1
ATOM 3541 C C . ASN B 1 203 ? 7.012 6.961 4.645 1 96.94 203 ASN B C 1
ATOM 3543 O O . ASN B 1 203 ? 7.578 6.5 5.637 1 96.94 203 ASN B O 1
ATOM 3547 N N . LEU B 1 204 ? 6.676 8.188 4.484 1 97.75 204 LEU B N 1
ATOM 3548 C CA . LEU B 1 204 ? 6.852 9.102 5.609 1 97.75 204 LEU B CA 1
ATOM 3549 C C . LEU B 1 204 ? 5.695 8.977 6.598 1 97.75 204 LEU B C 1
ATOM 3551 O O . LEU B 1 204 ? 4.922 9.922 6.773 1 97.75 204 LEU B O 1
ATOM 3555 N N . THR B 1 205 ? 5.539 7.844 7.176 1 97.31 205 THR B N 1
ATOM 3556 C CA . THR B 1 205 ? 4.535 7.488 8.172 1 97.31 205 THR B CA 1
ATOM 3557 C C . THR B 1 205 ? 5.168 6.734 9.336 1 97.31 205 THR B C 1
ATOM 3559 O O . THR B 1 205 ? 6.324 6.32 9.258 1 97.31 205 THR B O 1
ATOM 3562 N N . ASP B 1 206 ? 4.426 6.621 10.414 1 95.12 206 ASP B N 1
ATOM 3563 C CA . ASP B 1 206 ? 4.934 5.879 11.562 1 95.12 206 ASP B CA 1
ATOM 3564 C C . ASP B 1 206 ? 5.227 4.426 11.195 1 95.12 206 ASP B C 1
ATOM 3566 O O . ASP B 1 206 ? 6.23 3.859 11.625 1 95.12 206 ASP B O 1
ATOM 3570 N N . SER B 1 207 ? 4.371 3.818 10.406 1 94.38 207 SER B N 1
ATOM 3571 C CA . SER B 1 207 ? 4.574 2.439 9.977 1 94.38 207 SER B CA 1
ATOM 3572 C C . SER B 1 207 ? 5.863 2.299 9.164 1 94.38 207 SER B C 1
ATOM 3574 O O . SER B 1 207 ? 6.648 1.378 9.398 1 94.38 207 SER B O 1
ATOM 3576 N N . GLY B 1 208 ? 6.082 3.232 8.25 1 94.69 208 GLY B N 1
ATOM 3577 C CA . GLY B 1 208 ? 7.27 3.186 7.414 1 94.69 208 GLY B CA 1
ATOM 3578 C C . GLY B 1 208 ? 8.547 3.479 8.18 1 94.69 208 GLY B C 1
ATOM 3579 O O . GLY B 1 208 ? 9.57 2.83 7.957 1 94.69 208 GLY B O 1
ATOM 3580 N N . LEU B 1 209 ? 8.422 4.32 9.117 1 94.12 209 LEU B N 1
ATOM 3581 C CA . LEU B 1 209 ? 9.633 4.812 9.758 1 94.12 209 LEU B CA 1
ATOM 3582 C C . LEU B 1 209 ? 10.016 3.938 10.953 1 94.12 209 LEU B C 1
ATOM 3584 O O . LEU B 1 209 ? 11.195 3.822 11.297 1 94.12 209 LEU B O 1
ATOM 3588 N N . TYR B 1 210 ? 8.93 3.246 11.57 1 91 210 TYR B N 1
ATOM 3589 C CA . TYR B 1 210 ? 9.258 2.57 12.82 1 91 210 TYR B CA 1
ATOM 3590 C C . TYR B 1 210 ? 8.797 1.118 12.797 1 91 210 TYR B C 1
ATOM 3592 O O . TYR B 1 210 ? 9.43 0.248 13.398 1 91 210 TYR B O 1
ATOM 3600 N N . ASN B 1 211 ? 7.723 0.797 12.219 1 91.62 211 ASN B N 1
ATOM 3601 C CA . ASN B 1 211 ? 7.055 -0.481 12.438 1 91.62 211 ASN B CA 1
ATOM 3602 C C . ASN B 1 211 ? 7.426 -1.499 11.367 1 91.62 211 ASN B C 1
ATOM 3604 O O . ASN B 1 211 ? 7.691 -2.662 11.672 1 91.62 211 ASN B O 1
ATOM 3608 N N . ASN B 1 212 ? 7.461 -1.075 10.117 1 93.69 212 ASN B N 1
ATOM 3609 C CA . ASN B 1 212 ? 7.695 -1.987 9.008 1 93.69 212 ASN B CA 1
ATOM 3610 C C . ASN B 1 212 ? 9.18 -2.291 8.836 1 93.69 212 ASN B C 1
ATOM 3612 O O . ASN B 1 212 ? 10.031 -1.558 9.344 1 93.69 212 ASN B O 1
ATOM 3616 N N . VAL B 1 213 ? 9.453 -3.447 8.219 1 94.38 213 VAL B N 1
ATOM 3617 C CA . VAL B 1 213 ? 10.797 -3.729 7.73 1 94.38 213 VAL B CA 1
ATOM 3618 C C . VAL B 1 213 ? 11.008 -3.047 6.379 1 94.38 213 VAL B C 1
ATOM 3620 O O . VAL B 1 213 ? 10.344 -3.381 5.395 1 94.38 213 VAL B O 1
ATOM 3623 N N . GLU B 1 214 ? 11.883 -2.098 6.383 1 95.81 214 GLU B N 1
ATOM 3624 C CA . GLU B 1 214 ? 12.148 -1.28 5.203 1 95.81 214 GLU B CA 1
ATOM 3625 C C . GLU B 1 214 ? 13.633 -1.294 4.848 1 95.81 214 GLU B C 1
ATOM 3627 O O . GLU B 1 214 ? 14.461 -1.755 5.637 1 95.81 214 GLU B O 1
ATOM 3632 N N . PHE B 1 215 ? 13.953 -0.825 3.717 1 95.06 215 PHE B N 1
ATOM 3633 C CA . PHE B 1 215 ? 15.352 -0.562 3.412 1 95.06 215 PHE B CA 1
ATOM 3634 C C . PHE B 1 215 ? 15.586 0.924 3.176 1 95.06 215 PHE B C 1
ATOM 3636 O O . PHE B 1 215 ? 14.664 1.655 2.82 1 95.06 215 PHE B O 1
ATOM 3643 N N . VAL B 1 216 ? 16.766 1.389 3.43 1 96 216 VAL B N 1
ATOM 3644 C CA . VAL B 1 216 ? 17.219 2.756 3.168 1 96 216 VAL B CA 1
ATOM 3645 C C . VAL B 1 216 ? 18.594 2.74 2.523 1 96 216 VAL B C 1
ATOM 3647 O O . VAL B 1 216 ? 19.484 2.02 2.977 1 96 216 VAL B O 1
ATOM 3650 N N . ILE B 1 217 ? 18.703 3.447 1.466 1 96 217 ILE B N 1
ATOM 3651 C CA . ILE B 1 217 ? 19.984 3.564 0.771 1 96 217 ILE B CA 1
ATOM 3652 C C . ILE B 1 217 ? 20.344 5.039 0.598 1 96 217 ILE B C 1
ATOM 3654 O O . ILE B 1 217 ? 19.531 5.828 0.107 1 96 217 ILE B O 1
ATOM 3658 N N . GLU B 1 218 ? 21.531 5.395 1.028 1 95.56 218 GLU B N 1
ATOM 3659 C CA . GLU B 1 218 ? 22.016 6.746 0.76 1 95.56 218 GLU B CA 1
ATOM 3660 C C . GLU B 1 218 ? 22.469 6.895 -0.691 1 95.56 218 GLU B C 1
ATOM 3662 O O . GLU B 1 218 ? 23.188 6.039 -1.214 1 95.56 218 GLU B O 1
ATOM 3667 N N . VAL B 1 219 ? 21.984 7.926 -1.34 1 96.12 219 VAL B N 1
ATOM 3668 C CA . VAL B 1 219 ? 22.328 8.156 -2.742 1 96.12 219 VAL B CA 1
ATOM 3669 C C . VAL B 1 219 ? 22.969 9.531 -2.902 1 96.12 219 VAL B C 1
ATOM 3671 O O . VAL B 1 219 ? 22.953 10.344 -1.971 1 96.12 219 VAL B O 1
ATOM 3674 N N . ASP B 1 220 ? 23.531 9.727 -4.047 1 95.81 220 ASP B N 1
ATOM 3675 C CA . ASP B 1 220 ? 24.078 11.039 -4.363 1 95.81 220 ASP B CA 1
ATOM 3676 C C . ASP B 1 220 ? 22.969 12.086 -4.48 1 95.81 220 ASP B C 1
ATOM 3678 O O . ASP B 1 220 ? 22.031 11.922 -5.27 1 95.81 220 ASP B O 1
ATOM 3682 N N . PRO B 1 221 ? 23.172 13.094 -3.695 1 95.56 221 PRO B N 1
ATOM 3683 C CA . PRO B 1 221 ? 22.109 14.117 -3.699 1 95.56 221 PRO B CA 1
ATOM 3684 C C . PRO B 1 221 ? 21.875 14.703 -5.086 1 95.56 221 PRO B C 1
ATOM 3686 O O . PRO B 1 221 ? 20.719 15.008 -5.441 1 95.56 221 PRO B O 1
ATOM 3689 N N . LYS B 1 222 ? 22.875 14.844 -5.867 1 95.31 222 LYS B N 1
ATOM 3690 C CA . LYS B 1 222 ? 22.719 15.398 -7.207 1 95.31 222 LYS B CA 1
ATOM 3691 C C . LYS B 1 222 ? 21.891 14.477 -8.094 1 95.31 222 LYS B C 1
ATOM 3693 O O . LYS B 1 222 ? 21.047 14.938 -8.867 1 95.31 222 LYS B O 1
ATOM 3698 N N . VAL B 1 223 ? 22.141 13.211 -7.934 1 94.56 223 VAL B N 1
ATOM 3699 C CA . VAL B 1 223 ? 21.422 12.219 -8.719 1 94.56 223 VAL B CA 1
ATOM 3700 C C . VAL B 1 223 ? 19.938 12.211 -8.312 1 94.56 223 VAL B C 1
ATOM 3702 O O . VAL B 1 223 ? 19.062 12.18 -9.164 1 94.56 223 VAL B O 1
ATOM 3705 N N . ALA B 1 224 ? 19.734 12.227 -7 1 95.25 224 ALA B N 1
ATOM 3706 C CA . ALA B 1 224 ? 18.375 12.242 -6.484 1 95.25 224 ALA B CA 1
ATOM 3707 C C . ALA B 1 224 ? 17.641 13.508 -6.926 1 95.25 224 ALA B C 1
ATOM 3709 O O . ALA B 1 224 ? 16.469 13.445 -7.316 1 95.25 224 ALA B O 1
ATOM 3710 N N . GLU B 1 225 ? 18.312 14.602 -6.883 1 94.31 225 GLU B N 1
ATOM 3711 C CA . GLU B 1 225 ? 17.719 15.875 -7.27 1 94.31 225 GLU B CA 1
ATOM 3712 C C . GLU B 1 225 ? 17.328 15.883 -8.75 1 94.31 225 GLU B C 1
ATOM 3714 O O . GLU B 1 225 ? 16.25 16.344 -9.109 1 94.31 225 GLU B O 1
ATOM 3719 N N . ASP B 1 226 ? 18.203 15.414 -9.539 1 93.56 226 ASP B N 1
ATOM 3720 C CA . ASP B 1 226 ? 17.938 15.352 -10.977 1 93.56 226 ASP B CA 1
ATOM 3721 C C . ASP B 1 226 ? 16.734 14.453 -11.273 1 93.56 226 ASP B C 1
ATOM 3723 O O . ASP B 1 226 ? 15.906 14.773 -12.125 1 93.56 226 ASP B O 1
ATOM 3727 N N . ALA B 1 227 ? 16.688 13.367 -10.562 1 92.44 227 ALA B N 1
ATOM 3728 C CA . ALA B 1 227 ? 15.578 12.43 -10.75 1 92.44 227 ALA B CA 1
ATOM 3729 C C . ALA B 1 227 ? 14.25 13.062 -10.359 1 92.44 227 ALA B C 1
ATOM 3731 O O . ALA B 1 227 ? 13.258 12.945 -11.094 1 92.44 227 ALA B O 1
ATOM 3732 N N . LEU B 1 228 ? 14.234 13.75 -9.25 1 93.12 228 LEU B N 1
ATOM 3733 C CA . LEU B 1 228 ? 13.008 14.383 -8.766 1 93.12 228 LEU B CA 1
ATOM 3734 C C . LEU B 1 228 ? 12.617 15.562 -9.656 1 93.12 228 LEU B C 1
ATOM 3736 O O . LEU B 1 228 ? 11.43 15.812 -9.875 1 93.12 228 LEU B O 1
ATOM 3740 N N . ARG B 1 229 ? 13.594 16.25 -10.117 1 90.25 229 ARG B N 1
ATOM 3741 C CA . ARG B 1 229 ? 13.32 17.359 -11.023 1 90.25 229 ARG B CA 1
ATOM 3742 C C . ARG B 1 229 ? 12.648 16.875 -12.305 1 90.25 229 ARG B C 1
ATOM 3744 O O . ARG B 1 229 ? 11.727 17.516 -12.805 1 90.25 229 ARG B O 1
ATOM 3751 N N . ARG B 1 230 ? 13.141 15.789 -12.781 1 89.44 230 ARG B N 1
ATOM 3752 C CA . ARG B 1 230 ? 12.547 15.211 -13.984 1 89.44 230 ARG B CA 1
ATOM 3753 C C . ARG B 1 230 ? 11.102 14.781 -13.719 1 89.44 230 ARG B C 1
ATOM 3755 O O . ARG B 1 230 ? 10.227 14.992 -14.562 1 89.44 230 ARG B O 1
ATOM 3762 N N . LEU B 1 231 ? 10.938 14.203 -12.594 1 89.31 231 LEU B N 1
ATOM 3763 C CA . LEU B 1 231 ? 9.586 13.789 -12.219 1 89.31 231 LEU B CA 1
ATOM 3764 C C . LEU B 1 231 ? 8.648 14.984 -12.133 1 89.31 231 LEU B C 1
ATOM 3766 O O . LEU B 1 231 ? 7.527 14.938 -12.641 1 89.31 231 LEU B O 1
ATOM 3770 N N . LEU B 1 232 ? 9.141 16.016 -11.547 1 87.31 232 LEU B N 1
ATOM 3771 C CA . LEU B 1 232 ? 8.352 17.219 -11.391 1 87.31 232 LEU B CA 1
ATOM 3772 C C . LEU B 1 232 ? 8.023 17.844 -12.742 1 87.31 232 LEU B C 1
ATOM 3774 O O . LEU B 1 232 ? 6.898 18.297 -12.969 1 87.31 232 LEU B O 1
ATOM 3778 N N . ALA B 1 233 ? 8.953 17.844 -13.57 1 85.69 233 ALA B N 1
ATOM 3779 C CA . ALA B 1 233 ? 8.758 18.375 -14.906 1 85.69 233 ALA B CA 1
ATOM 3780 C C . ALA B 1 233 ? 7.691 17.594 -15.664 1 85.69 233 ALA B C 1
ATOM 3782 O O . ALA B 1 233 ? 6.871 18.172 -16.375 1 85.69 233 ALA B O 1
ATOM 3783 N N . GLU B 1 234 ? 7.77 16.312 -15.5 1 83.44 234 GLU B N 1
ATOM 3784 C CA . GLU B 1 234 ? 6.777 15.453 -16.141 1 83.44 234 GLU B CA 1
ATOM 3785 C C . GLU B 1 234 ? 5.379 15.703 -15.586 1 83.44 234 GLU B C 1
ATOM 3787 O O . GLU B 1 234 ? 4.395 15.695 -16.328 1 83.44 234 GLU B O 1
ATOM 3792 N N . LEU B 1 235 ? 5.328 15.922 -14.297 1 82.81 235 LEU B N 1
ATOM 3793 C CA . LEU B 1 235 ? 4.047 16.156 -13.633 1 82.81 235 LEU B CA 1
ATOM 3794 C C . LEU B 1 235 ? 3.467 17.5 -14.039 1 82.81 235 LEU B C 1
ATOM 3796 O O . LEU B 1 235 ? 2.262 17.625 -14.266 1 82.81 235 LEU B O 1
ATOM 3800 N N . ILE B 1 236 ? 4.348 18.5 -14.109 1 76.44 236 ILE B N 1
ATOM 3801 C CA . ILE B 1 236 ? 3.91 19.859 -14.445 1 76.44 236 ILE B CA 1
ATOM 3802 C C . ILE B 1 236 ? 3.598 19.938 -15.938 1 76.44 236 ILE B C 1
ATOM 3804 O O . ILE B 1 236 ? 2.627 20.578 -16.344 1 76.44 236 ILE B O 1
ATOM 3808 N N . GLY B 1 237 ? 4.555 19.453 -16.703 1 66.25 237 GLY B N 1
ATOM 3809 C CA . GLY B 1 237 ? 4.289 19.469 -18.125 1 66.25 237 GLY B CA 1
ATOM 3810 C C . GLY B 1 237 ? 2.973 18.812 -18.5 1 66.25 237 GLY B C 1
ATOM 3811 O O . GLY B 1 237 ? 2.271 19.266 -19.406 1 66.25 237 GLY B O 1
ATOM 3812 N N . GLN B 1 238 ? 2.764 17.844 -17.766 1 56.66 238 GLN B N 1
ATOM 3813 C CA . GLN B 1 238 ? 1.456 17.219 -17.953 1 56.66 238 GLN B CA 1
ATOM 3814 C C . GLN B 1 238 ? 0.339 18.125 -17.438 1 56.66 238 GLN B C 1
ATOM 3816 O O . GLN B 1 238 ? -0.793 18.062 -17.922 1 56.66 238 GLN B O 1
ATOM 3821 N N . SER B 1 239 ? 0.579 18.828 -16.312 1 55.31 239 SER B N 1
ATOM 3822 C CA . SER B 1 239 ? -0.403 19.703 -15.68 1 55.31 239 SER B CA 1
ATOM 3823 C C . SER B 1 239 ? -0.708 20.922 -16.562 1 55.31 239 SER B C 1
ATOM 3825 O O . SER B 1 239 ? -1.814 21.453 -16.516 1 55.31 239 SER B O 1
ATOM 3827 N N . ASP B 1 240 ? 0.267 21.688 -17.109 1 46.22 240 ASP B N 1
ATOM 3828 C CA . ASP B 1 240 ? -0.149 22.766 -18 1 46.22 240 ASP B CA 1
ATOM 3829 C C . ASP B 1 240 ? -1.302 22.312 -18.906 1 46.22 240 ASP B C 1
ATOM 3831 O O . ASP B 1 240 ? -2.061 23.141 -19.406 1 46.22 240 ASP B O 1
ATOM 3835 N N . GLU B 1 241 ? -1.299 21.125 -19.312 1 41.38 241 GLU B N 1
ATOM 3836 C CA . GLU B 1 241 ? -2.576 20.828 -19.953 1 41.38 241 GLU B CA 1
ATOM 3837 C C . GLU B 1 241 ? -3.707 20.781 -18.938 1 41.38 241 GLU B C 1
ATOM 3839 O O . GLU B 1 241 ? -4.82 21.234 -19.203 1 41.38 241 GLU B O 1
ATOM 3844 N N . ASP B 1 242 ? -3.826 19.781 -17.953 1 36.28 242 ASP B N 1
ATOM 3845 C CA . ASP B 1 242 ? -5 19.75 -17.094 1 36.28 242 ASP B CA 1
ATOM 3846 C C . ASP B 1 242 ? -4.738 20.469 -15.766 1 36.28 242 ASP B C 1
ATOM 3848 O O . ASP B 1 242 ? -3.598 20.516 -15.297 1 36.28 242 ASP B O 1
ATOM 3852 N N . ALA B 1 243 ? -5.773 21.266 -15.109 1 36.06 243 ALA B N 1
ATOM 3853 C CA . ALA B 1 243 ? -6.07 22.266 -14.078 1 36.06 243 ALA B CA 1
ATOM 3854 C C . ALA B 1 243 ? -5.332 21.938 -12.781 1 36.06 243 ALA B C 1
ATOM 3856 O O . ALA B 1 243 ? -5 22.844 -12.008 1 36.06 243 ALA B O 1
ATOM 3857 N N . GLY B 1 244 ? -5.277 20.734 -12.164 1 35.03 244 GLY B N 1
ATOM 3858 C CA . GLY B 1 244 ? -5.402 20.5 -10.734 1 35.03 244 GLY B CA 1
ATOM 3859 C C . GLY B 1 244 ? -4.07 20.516 -10.008 1 35.03 244 GLY B C 1
ATOM 3860 O O . GLY B 1 244 ? -3.959 20 -8.891 1 35.03 244 GLY B O 1
ATOM 3861 N N . ILE B 1 245 ? -2.957 20.578 -10.664 1 37.25 245 ILE B N 1
ATOM 3862 C CA . ILE B 1 245 ? -1.813 20.688 -9.758 1 37.25 245 ILE B CA 1
ATOM 3863 C C . ILE B 1 245 ? -1.89 22 -8.984 1 37.25 245 ILE B C 1
ATOM 3865 O O . ILE B 1 245 ? -1.99 23.078 -9.578 1 37.25 245 ILE B O 1
ATOM 3869 N N . ILE B 1 246 ? -2.488 22.016 -7.84 1 34.5 246 ILE B N 1
ATOM 3870 C CA . ILE B 1 246 ? -2.488 23.219 -7.02 1 34.5 246 ILE B CA 1
ATOM 3871 C C . ILE B 1 246 ? -1.061 23.734 -6.875 1 34.5 246 ILE B C 1
ATOM 3873 O O . ILE B 1 246 ? -0.153 23 -6.504 1 34.5 246 ILE B O 1
ATOM 3877 N N . ASN B 1 247 ? -0.583 24.688 -7.824 1 31.08 247 ASN B N 1
ATOM 3878 C CA . ASN B 1 247 ? 0.595 25.5 -7.527 1 31.08 247 ASN B CA 1
ATOM 3879 C C . ASN B 1 247 ? 0.444 26.25 -6.207 1 31.08 247 ASN B C 1
ATOM 3881 O O . ASN B 1 247 ? -0.626 26.781 -5.914 1 31.08 247 ASN B O 1
#

Solvent-accessible surface area (backbone atoms only — not comparable to full-atom values): 23998 Å² total; per-residue (Å²): 119,41,65,32,65,34,39,37,42,61,55,54,56,43,59,74,64,48,70,53,30,36,41,36,30,26,37,38,25,31,62,71,51,45,52,48,52,52,52,40,12,65,72,64,18,36,33,38,39,39,31,28,56,44,95,91,19,45,42,46,53,53,62,47,37,40,80,51,51,60,46,66,60,48,49,54,40,49,50,50,40,50,51,41,51,52,50,41,51,51,43,53,47,48,45,53,49,49,46,50,50,24,54,49,54,23,50,54,24,51,53,41,24,75,71,70,45,71,69,29,48,57,53,21,52,52,28,50,53,51,31,52,52,49,48,54,56,42,48,52,52,41,51,51,44,49,54,54,38,55,51,41,47,50,50,38,52,49,49,50,51,52,36,50,54,52,24,51,40,24,59,72,19,45,46,36,40,44,39,48,62,93,81,40,47,56,55,30,22,38,41,33,42,61,87,40,22,35,41,30,43,35,38,52,29,69,52,26,26,50,60,21,26,15,31,32,31,80,46,57,42,67,59,52,49,53,42,51,49,50,50,49,47,54,53,44,63,54,27,78,72,48,84,69,57,59,125,119,40,65,34,66,34,40,39,41,61,55,55,54,43,59,73,65,49,72,53,32,37,40,36,30,26,39,38,25,30,62,70,51,44,52,48,52,51,51,40,13,66,73,63,18,38,32,36,39,38,29,27,57,45,95,91,20,45,42,46,53,52,61,46,37,40,81,52,52,60,47,67,60,50,49,54,40,50,50,48,40,51,51,40,52,51,50,40,51,50,44,55,49,49,46,52,49,51,47,51,51,25,53,49,54,22,50,53,24,50,52,40,25,74,69,71,46,70,69,30,48,58,53,20,53,52,28,48,52,50,29,53,53,48,48,52,55,41,49,52,50,40,52,53,43,48,52,53,38,54,51,42,47,52,50,39,52,51,51,50,53,52,36,50,52,52,23,51,40,24,60,74,20,44,44,34,41,46,39,48,62,93,81,40,47,57,57,30,23,38,44,32,40,60,89,39,22,35,41,29,44,35,38,53,30,68,51,27,26,51,59,21,26,16,31,32,31,79,46,58,42,66,60,54,48,53,43,50,49,52,50,48,47,54,54,44,64,54,27,78,72,48,85,70,58,60,124

Secondary structure (DSSP, 8-state):
-EEEETTTHHHHHHHHT-SSEEEEE-S-B-HHHHHHHHHHHHTT-EEEEEEE--TT-GGGGGTTHHHHTTHHHHHHHHHHHHHHHHHHHHHHHHHHHHHHHHHHHHHHHHHHHHHT-TTHHHHHHHHHHHHHHHHHHHHHHHHHHHHHHHHHHHHHHHHHHHHHHHHHHHHHHEEEEEEPGGG--B--EEEEETTEEEEES--BSHIIIIISEEEEEEE-HHHHHHHHHHHHHHHHHHHTTSS-S--/-EEEETTTHHHHHHHHT-SSEEEEE-S-B-HHHHHHHHHHHHTT-EEEEEEE--TT-GGGGGTTHHHHTTHHHHHHHHHHHHHHHHHHHHHHHHHHHHHHHHHHHHHHHHHHHHHT-TTHHHHHHHHHHHHHHHHHHHHHHHHHHHHHHHHHHHHHHHHHHHHHHHHHHHHHHEEEEEE-GGG--B--EEEEETTEEEEES--BSHIIIIISEEEEEEE-HHHHHHHHHHHHHHHHHHHTTSS-S--

Sequence (494 aa):
MYLGKGAASIILQALHGARERIVLSSPWIGKRYVELLVEKALSGVSVTVITMDLSDNDGRLLANAADTYGEEEVSKRSREVARLRAELRRARTAVVRDLALALFASSIFILLTKIYNSYFFIGSILFIIIGIIMIFIRRRAVSDVRARLEEAEAELERAVANTEVLREKLRRNLRAIVVPLNRGFIHAKVYIVDNKAWASSANLTDSGLYNNVEFVIEVDPKVAEDALRRLLAELIGQSDEDAGIINMYLGKGAASIILQALHGARERIVLSSPWIGKRYVELLVEKALSGVSVTVITMDLSDNDGRLLANAADTYGEEEVSKRSREVARLRAELRRARTAVVRDLALALFASSIFILLTKIYNSYFFIGSILFIIIGIIMIFIRRRAVSDVRARLEEAEAELERAVANTEVLREKLRRNLRAIVVPLNRGFIHAKVYIVDNKAWASSANLTDSGLYNNVEFVIEVDPKVAEDALRRLLAELIGQSDEDAGIIN

Foldseek 3Di:
DDWFFLQQVVLVVLLQVFDEEKEKEFQAADPVVLVSQLVNLLNPHFYEYEYADDPRHPLVCLLCCLVCPCVVVLVVLVVVLVVLVVVLVVLVVVLVVLLVVLVVQLVVLVVCCVVPNVVSNVVSVVSVVVNVVSNVVSVVVSVVSVVVSVVSVVVSVVSVVVSNVSSVSSVVRGHYWYHYPVVHDDHWIKMDGDQWIKTKNAGNDCCRNGNDTMHIDTDGNVVSVVVVVVVVCVRVVVCVVPPPRSD/DDWFFLQQVVLVVLLQVFDEEKEKEFQAADPVVLVSQLVNLLNPHFYEYEYADDPRHPLVCLLCCLVCPCVVVLVVLVVVLVVLVVVLVVLVVVLVVLLVVLVVQLVVLVVCCVVPNVCSNVVSVVSVVVNVVSNVVSVVVSVVSVVVSVVSVVVSVVSVVVSNVSSVSSVVRGHYWYHYPVVHDDHWIKMDGDQWIKTKNAGNDCCRNGNDTMHIDTDGNVVSVVVVVVVVCVRVVVCVVPPPRSD

Radius of gyration: 44.61 Å; Cα contacts (8 Å, |Δi|>4): 811; chains: 2; bounding box: 83×144×83 Å

InterPro domains:
  IPR001736 Phospholipase D/Transphosphatidylase [PS50035] (182-208)
  IPR025202 Cardiolipin synthase-like, phospholipase D-like domain [PF13091] (164-226)

Nearest PDB structures (foldseek):
  8qhv-assembly1_0  TM=8.503E-01  e=1.351E+00  Synechocystis sp. PCC 6803
  7o3x-assembly1_E  TM=4.916E-01  e=1.466E-01  Synechocystis sp. PCC 6803 substr. Kazusa
  7o40-assembly1_F  TM=5.142E-01  e=2.903E-01  Synechocystis sp. PCC 6803 substr. Kazusa
  8qi0-assembly1_D  TM=4.927E-01  e=1.016E+00  Synechocystis sp. PCC 6803
  9eon-assembly1_A  TM=5.037E-01  e=2.833E+00  Synechocystis sp. PCC 6803

Organism: Thermoproteus tenax (strain ATCC 35583 / DSM 2078 / JCM 9277 / NBRC 100435 / Kra 1) (NCBI:txid768679)

pLDDT: mean 90.37, std 11.88, range [31.08, 98.38]